Protein 3G5B (pdb70)

GO terms:
  GO:0007411 axon guidance (P, IGI)
  GO:0045121 membrane raft (C, EXP)
  GO:0005042 netrin receptor activity (F, IDA)
  GO:0007411 axon guidance (P, IDA)
  GO:0005886 plasma membrane (C, TAS)
  GO:0005515 protein binding (F, IPI)
  GO:0045121 membrane raft (C, IDA)
  GO:2001241 positive regulation of extrinsic apoptotic signaling pathway in absence of ligand (P, IMP)

B-factor: mean 36.75, std 12.37, range [16.48, 93.07]

Secondary structure (DSSP, 8-state):
-TTEEEEEE-TT-EEEEETTTTEEEEE-TTSSPTT--EEEEEEE--GGGGGGG-STTEEE-S--EEEE-SS---SS-EEEEEE--B--SSS--EEEEEEESSTT-EEEEEETT---TT-SEEEEE-SSEEEEEESS-EEEEEEEE---TT-EEEEEEEEEEES---SSEEEEEEEEEESSHHHHHHHHHHHHHHTEEE-S--EEEEEESSSPPEEEEEE---TTTEEE--SSS-EEE-HHHHHS---TT-EEEEEEEESSTT--EEEEEEEEEETTS-EEEEEEEEE--EEETTTT-SS-HHHHHHHHHHHSS--TTSTTHHHHHHHTT--TTTHHHHTSS-HHHHHHHHHHHHHTTT--HHHHHHHHHHTT--HHHHHHH--

Sequence (383 aa):
PGSSVSGTFGCLGGRRLTIPGTGVSLLVPNGAIPQGKFYDLYLRINKTESTLPLSEGSQTVLSPSVTCGPTGLLLCRPVVLTVPHCAEVIAGDWIFQLKTQAHQGHWEEVVTLDDEETLNTPCYCCQLEAKSCCHILLDQLGTYVFTGESYSRSAVKRLQLAIFAPALCCTSLEYSLRVYCLEDTPAALKEVLELERTLGGYLVEEEPKPLLFKDSYHNLRLSLHDIPHAHWRSKLLAKYQEIPFYHVWNGSQKALHCTFTLERHSLASTEFTCKVCVRQVEGEGQIFQLHTTLTTQLGPYAFKIPLSIRQKICNSLDAPNSRGNDWRLLAQKLSMDRYLNYFATKASPTGVILDLWEARQQDDGDLNSLASALEEMGKSEMLVAMTTD

Radius of gyration: 23.92 Å; Cα contacts (8 Å, |Δi|>4): 880; chains: 1; bounding box: 44×74×60 Å

Solvent-accessible surface area: 17581 Å² total; per-residue (Å²): 161,56,48,43,19,79,15,76,1,12,27,84,1,0,55,0,25,0,68,50,5,37,0,11,0,12,0,1,45,13,0,1,18,140,66,112,151,18,100,3,70,0,94,31,28,159,41,74,43,4,91,93,15,10,102,32,23,54,0,10,3,8,22,6,0,9,1,0,58,97,83,66,118,28,74,54,8,1,0,0,15,3,5,0,0,0,57,42,109,60,12,113,25,90,21,11,0,22,40,32,94,117,168,61,79,27,102,94,34,10,14,14,119,118,19,75,113,136,18,59,2,2,0,7,30,37,74,130,21,0,4,1,0,1,59,121,8,11,16,14,2,0,5,1,42,9,170,33,198,60,0,13,0,13,0,17,0,0,0,3,0,31,72,148,23,102,64,70,82,4,22,0,38,0,1,2,8,39,39,7,68,15,20,39,52,45,1,64,75,52,1,167,116,95,36,15,81,63,22,59,147,42,68,94,2,60,0,95,1,38,109,69,51,0,57,0,13,21,78,100,16,39,146,78,97,2,161,50,103,78,163,47,171,96,38,66,7,65,8,105,80,0,0,13,3,10,65,104,8,29,82,10,60,12,35,0,38,6,118,51,110,90,18,67,97,0,51,3,61,0,24,0,80,2,34,151,48,82,49,39,95,1,126,5,101,6,96,53,92,65,78,102,11,70,97,11,28,101,3,70,56,85,34,31,112,108,0,14,119,41,0,40,59,126,52,131,100,27,39,2,21,91,44,0,0,110,82,7,77,0,54,83,42,50,68,9,0,46,78,41,114,30,12,0,2,2,0,0,2,0,1,10,8,45,25,52,79,101,46,77,52,55,42,0,3,53,4,0,83,114,5,69,40,62,108,129,5,16,71,62,1,72,93

Organism: Rattus norvegicus (NCBI:txid10116)

Structure (mmCIF, N/CA/C/O backbone):
data_3G5B
#
_entry.id   3G5B
#
_cell.length_a   50.243
_cell.length_b   62.710
_cell.length_c   118.110
_cell.angle_alpha   90.000
_cell.angle_beta   90.000
_cell.angle_gamma   90.000
#
_symmetry.space_group_name_H-M   'P 21 21 21'
#
loop_
_entity.id
_entity.type
_entity.pdbx_description
1 polymer 'Netrin receptor UNC5B'
2 non-polymer 'PHOSPHATE ION'
3 water water
#
loop_
_atom_site.group_PDB
_atom_site.id
_atom_site.type_symbol
_atom_site.label_atom_id
_atom_site.label_alt_id
_atom_site.label_comp_id
_atom_site.label_asym_id
_atom_site.label_entity_id
_atom_site.label_seq_id
_atom_site.pdbx_PDB_ins_code
_atom_site.Cartn_x
_atom_site.Cartn_y
_atom_site.Cartn_z
_atom_site.occupancy
_atom_site.B_iso_or_equiv
_atom_site.auth_seq_id
_atom_site.auth_comp_id
_atom_site.auth_asym_id
_atom_site.auth_atom_id
_atom_site.pdbx_PDB_model_num
ATOM 1 N N . PRO A 1 1 ? 32.017 2.372 32.903 1.00 72.29 541 PRO A N 1
ATOM 2 C CA . PRO A 1 1 ? 32.236 2.513 31.467 1.00 71.59 541 PRO A CA 1
ATOM 3 C C . PRO A 1 1 ? 33.318 1.549 30.967 1.00 69.94 541 PRO A C 1
ATOM 4 O O . PRO A 1 1 ? 33.034 0.690 30.124 1.00 70.34 541 PRO A O 1
ATOM 8 N N . GLY A 1 2 ? 34.536 1.698 31.491 1.00 66.98 542 GLY A N 1
ATOM 9 C CA . GLY A 1 2 ? 35.643 0.779 31.216 1.00 63.13 542 GLY A CA 1
ATOM 10 C C . GLY A 1 2 ? 35.714 -0.388 32.195 1.00 60.25 542 GLY A C 1
ATOM 11 O O . GLY A 1 2 ? 36.719 -1.106 32.247 1.00 60.65 542 GLY A O 1
ATOM 12 N N . SER A 1 3 ? 34.654 -0.555 32.989 1.00 56.00 543 SER A N 1
ATOM 13 C CA . SER A 1 3 ? 34.450 -1.752 33.802 1.00 50.95 543 SER A CA 1
ATOM 14 C C . SER A 1 3 ? 33.473 -2.666 33.066 1.00 46.91 543 SER A C 1
ATOM 15 O O . SER A 1 3 ? 32.895 -3.590 33.640 1.00 42.40 543 SER A O 1
ATOM 18 N N . SER A 1 4 ? 33.273 -2.367 31.787 1.00 42.60 544 SER A N 1
ATOM 19 C CA . SER A 1 4 ? 32.574 -3.263 30.886 1.00 41.01 544 SER A CA 1
ATOM 20 C C . SER A 1 4 ? 33.282 -3.276 29.542 1.00 38.23 544 SER A C 1
ATOM 21 O O . SER A 1 4 ? 33.851 -2.265 29.122 1.00 40.33 544 SER A O 1
ATOM 24 N N . VAL A 1 5 ? 33.265 -4.434 28.891 1.00 31.61 545 VAL A N 1
ATOM 25 C CA . VAL A 1 5 ? 33.809 -4.591 27.553 1.00 29.90 545 VAL A CA 1
ATOM 26 C C . VAL A 1 5 ? 32.776 -5.329 26.711 1.00 29.78 545 VAL A C 1
ATOM 27 O O . VAL A 1 5 ? 31.835 -5.929 27.243 1.00 27.56 545 VAL A O 1
ATOM 31 N N . SER A 1 6 ? 32.934 -5.270 25.398 1.00 29.80 546 SER A N 1
ATOM 32 C CA . SER A 1 6 ? 32.021 -5.956 24.502 1.00 26.88 546 SER A CA 1
ATOM 33 C C . SER A 1 6 ? 32.792 -6.441 23.288 1.00 29.96 546 SER A C 1
ATOM 34 O O . SER A 1 6 ? 33.888 -5.953 23.001 1.00 29.40 546 SER A O 1
ATOM 37 N N . GLY A 1 7 ? 32.230 -7.424 22.592 1.00 30.28 547 GLY A N 1
ATOM 38 C CA . GLY A 1 7 ? 32.835 -7.951 21.381 1.00 29.80 547 GLY A CA 1
ATOM 39 C C . GLY A 1 7 ? 31.832 -8.748 20.583 1.00 31.29 547 GLY A C 1
ATOM 40 O O . GLY A 1 7 ? 30.772 -9.099 21.084 1.00 29.42 547 GLY A O 1
ATOM 41 N N . THR A 1 8 ? 32.181 -9.032 19.335 1.00 31.31 548 THR A N 1
ATOM 42 C CA . THR A 1 8 ? 31.375 -9.857 18.457 1.00 30.58 548 THR A CA 1
ATOM 43 C C . THR A 1 8 ? 32.152 -11.131 18.201 1.00 30.37 548 THR A C 1
ATOM 44 O O . THR A 1 8 ? 33.322 -11.074 17.855 1.00 27.08 548 THR A O 1
ATOM 48 N N . PHE A 1 9 ? 31.492 -12.271 18.378 1.00 28.75 549 PHE A N 1
ATOM 49 C CA . PHE A 1 9 ? 32.139 -13.574 18.256 1.00 28.79 549 PHE A CA 1
ATOM 50 C C . PHE A 1 9 ? 31.330 -14.515 17.380 1.00 27.74 549 PHE A C 1
ATOM 51 O O . PHE A 1 9 ? 30.095 -14.439 17.344 1.00 28.88 549 PHE A O 1
ATOM 59 N N . GLY A 1 10 ? 32.042 -15.377 16.659 1.00 27.96 550 GLY A N 1
ATOM 60 C CA . GLY A 1 10 ? 31.448 -16.482 15.907 1.00 27.00 550 GLY A CA 1
ATOM 61 C C . GLY A 1 10 ? 31.797 -17.850 16.497 1.00 27.31 550 GLY A C 1
ATOM 62 O O . GLY A 1 10 ? 32.269 -17.953 17.644 1.00 25.99 550 GLY A O 1
ATOM 63 N N . CYS A 1 11 ? 31.580 -18.897 15.705 1.00 26.77 551 CYS A N 1
ATOM 64 C CA . CYS A 1 11 ? 31.801 -20.287 16.145 1.00 28.83 551 CYS A CA 1
ATOM 65 C C . CYS A 1 11 ? 33.270 -20.604 16.423 1.00 30.93 551 CYS A C 1
ATOM 66 O O . CYS A 1 11 ? 33.572 -21.609 17.064 1.00 31.85 551 CYS A O 1
ATOM 69 N N . LEU A 1 12 ? 34.180 -19.750 15.955 1.00 30.87 552 LEU A N 1
ATOM 70 C CA . LEU A 1 12 ? 35.589 -19.916 16.294 1.00 32.32 552 LEU A CA 1
ATOM 71 C C . LEU A 1 12 ? 35.873 -19.405 17.708 1.00 30.81 552 LEU A C 1
ATOM 72 O O . LEU A 1 12 ? 36.945 -19.651 18.267 1.00 29.41 552 LEU A O 1
ATOM 77 N N . GLY A 1 13 ? 34.899 -18.703 18.278 1.00 30.08 553 GLY A N 1
ATOM 78 C CA . GLY A 1 13 ? 35.000 -18.225 19.654 1.00 29.65 553 GLY A CA 1
ATOM 79 C C . GLY A 1 13 ? 36.028 -17.127 19.871 1.00 28.17 553 GLY A C 1
ATOM 80 O O . GLY A 1 13 ? 36.363 -16.379 18.946 1.00 28.00 553 GLY A O 1
ATOM 81 N N . GLY A 1 14 ? 36.538 -17.044 21.100 1.00 26.84 554 GLY A N 1
ATOM 82 C CA . GLY A 1 14 ? 37.368 -15.916 21.522 1.00 24.97 554 GLY A CA 1
ATOM 83 C C . GLY A 1 14 ? 37.240 -15.597 23.009 1.00 27.53 554 GLY A C 1
ATOM 84 O O . GLY A 1 14 ? 36.575 -16.319 23.758 1.00 26.05 554 GLY A O 1
ATOM 85 N N . ARG A 1 15 ? 37.873 -14.502 23.425 1.00 27.53 555 ARG A N 1
ATOM 86 C CA A ARG A 1 15 ? 37.958 -14.127 24.833 0.50 27.74 555 ARG A CA 1
ATOM 87 C CA B ARG A 1 15 ? 37.921 -14.128 24.831 0.50 27.21 555 ARG A CA 1
ATOM 88 C C . ARG A 1 15 ? 37.630 -12.647 25.000 1.00 27.27 555 ARG A C 1
ATOM 89 O O . ARG A 1 15 ? 38.136 -11.811 24.245 1.00 30.63 555 ARG A O 1
ATOM 104 N N . LEU A 1 16 ? 36.786 -12.337 25.984 1.00 24.31 556 LEU A N 1
ATOM 105 C CA . LEU A 1 16 ? 36.507 -10.970 26.402 1.00 25.07 556 LEU A CA 1
ATOM 106 C C . LEU A 1 16 ? 37.176 -10.784 27.777 1.00 26.34 556 LEU A C 1
ATOM 107 O O . LEU A 1 16 ? 37.097 -11.661 28.623 1.00 26.21 556 LEU A O 1
ATOM 112 N N . THR A 1 17 ? 37.840 -9.656 28.010 1.00 31.11 557 THR A N 1
ATOM 113 C CA . THR A 1 17 ? 38.572 -9.435 29.277 1.00 29.19 557 THR A CA 1
ATOM 114 C C . THR A 1 17 ? 38.457 -7.989 29.755 1.00 30.02 557 THR A C 1
ATOM 115 O O . THR A 1 17 ? 38.572 -7.063 28.955 1.00 27.80 557 THR A O 1
ATOM 119 N N . ILE A 1 18 ? 38.174 -7.806 31.047 1.00 29.63 558 ILE A N 1
ATOM 120 C CA . ILE A 1 18 ? 38.266 -6.480 31.664 1.00 29.26 558 ILE A CA 1
ATOM 121 C C . ILE A 1 18 ? 39.650 -6.346 32.305 1.00 29.93 558 ILE A C 1
ATOM 122 O O . ILE A 1 18 ? 39.917 -6.918 33.362 1.00 32.84 558 ILE A O 1
ATOM 127 N N . PRO A 1 19 ? 40.555 -5.607 31.646 1.00 30.58 559 PRO A N 1
ATOM 128 C CA . PRO A 1 19 ? 41.957 -5.555 32.085 1.00 29.65 559 PRO A CA 1
ATOM 129 C C . PRO A 1 19 ? 42.137 -5.099 33.533 1.00 26.30 559 PRO A C 1
ATOM 130 O O . PRO A 1 19 ? 41.502 -4.137 33.966 1.00 24.11 559 PRO A O 1
ATOM 134 N N . GLY A 1 20 ? 43.004 -5.795 34.264 1.00 27.53 560 GLY A N 1
ATOM 135 C CA . GLY A 1 20 ? 43.368 -5.407 35.628 1.00 29.39 560 GLY A CA 1
ATOM 136 C C . GLY A 1 20 ? 42.394 -5.843 36.708 1.00 26.52 560 GLY A C 1
ATOM 137 O O . GLY A 1 20 ? 42.481 -5.368 37.841 1.00 26.86 560 GLY A O 1
ATOM 138 N N . THR A 1 21 ? 41.487 -6.758 36.365 1.00 26.62 561 THR A N 1
ATOM 139 C CA . THR A 1 21 ? 40.450 -7.211 37.300 1.00 26.02 561 THR A CA 1
ATOM 140 C C . THR A 1 21 ? 40.503 -8.699 37.649 1.00 25.87 561 THR A C 1
ATOM 141 O O . THR A 1 21 ? 40.110 -9.091 38.745 1.00 22.68 561 THR A O 1
ATOM 145 N N . GLY A 1 22 ? 40.959 -9.519 36.704 1.00 24.55 562 GLY A N 1
ATOM 146 C CA . GLY A 1 22 ? 40.896 -10.968 36.840 1.00 23.68 562 GLY A CA 1
ATOM 147 C C . GLY A 1 22 ? 39.610 -11.534 36.271 1.00 22.09 562 GLY A C 1
ATOM 148 O O . GLY A 1 22 ? 39.377 -12.736 36.332 1.00 23.98 562 GLY A O 1
ATOM 149 N N . VAL A 1 23 ? 38.774 -10.665 35.721 1.00 23.62 563 VAL A N 1
ATOM 150 C CA . VAL A 1 23 ? 37.499 -11.072 35.127 1.00 23.18 563 VAL A CA 1
ATOM 151 C C . VAL A 1 23 ? 37.630 -11.219 33.614 1.00 23.63 563 VAL A C 1
ATOM 152 O O . VAL A 1 23 ? 38.132 -10.320 32.923 1.00 24.14 563 VAL A O 1
ATOM 156 N N . SER A 1 24 ? 37.218 -12.383 33.117 1.00 21.24 564 SER A N 1
ATOM 157 C CA . SER A 1 24 ? 37.220 -12.652 31.685 1.00 22.03 564 SER A CA 1
ATOM 158 C C . SER A 1 24 ? 36.151 -13.660 31.303 1.00 20.82 564 SER A C 1
ATOM 159 O O . SER A 1 24 ? 35.719 -14.455 32.129 1.00 20.98 564 SER A O 1
ATOM 162 N N . LEU A 1 25 ? 35.739 -13.620 30.039 1.00 18.06 565 LEU A N 1
ATOM 163 C CA . LEU A 1 25 ? 34.774 -14.582 29.513 1.00 19.65 565 LEU A CA 1
ATOM 164 C C . LEU A 1 25 ? 35.401 -15.270 28.316 1.00 19.92 565 LEU A C 1
ATOM 165 O O . LEU A 1 25 ? 35.726 -14.616 27.312 1.00 20.52 565 LEU A O 1
ATOM 170 N N . LEU A 1 26 ? 35.603 -16.578 28.442 1.00 20.08 566 LEU A N 1
ATOM 171 C CA . LEU A 1 26 ? 36.157 -17.377 27.346 1.00 24.16 566 LEU A CA 1
ATOM 172 C C . LEU A 1 26 ? 35.024 -18.072 26.600 1.00 23.99 566 LEU A C 1
ATOM 173 O O . LEU A 1 26 ? 34.289 -18.864 27.182 1.00 24.81 566 LEU A O 1
ATOM 178 N N . VAL A 1 27 ? 34.892 -17.766 25.312 1.00 25.63 567 VAL A N 1
ATOM 179 C CA . VAL A 1 27 ? 33.828 -18.323 24.479 1.00 24.20 567 VAL A CA 1
ATOM 180 C C . VAL A 1 27 ? 34.542 -19.322 23.574 1.00 26.38 567 VAL A C 1
ATOM 181 O O . VAL A 1 27 ? 35.201 -18.926 22.629 1.00 27.53 567 VAL A O 1
ATOM 185 N N . PRO A 1 28 ? 34.426 -20.629 23.871 1.00 26.37 568 PRO A N 1
ATOM 186 C CA . PRO A 1 28 ? 35.190 -21.620 23.118 1.00 25.28 568 PRO A CA 1
ATOM 187 C C . PRO A 1 28 ? 34.729 -21.828 21.688 1.00 22.74 568 PRO A C 1
ATOM 188 O O . PRO A 1 28 ? 33.607 -21.484 21.328 1.00 26.80 568 PRO A O 1
ATOM 192 N N . ASN A 1 29 ? 35.595 -22.427 20.879 1.00 26.26 569 ASN A N 1
ATOM 193 C CA . ASN A 1 29 ? 35.179 -22.922 19.576 1.00 25.74 569 ASN A CA 1
ATOM 194 C C . ASN A 1 29 ? 33.894 -23.769 19.715 1.00 25.53 569 ASN A C 1
ATOM 195 O O . ASN A 1 29 ? 33.810 -24.656 20.560 1.00 26.06 569 ASN A O 1
ATOM 200 N N . GLY A 1 30 ? 32.872 -23.447 18.929 1.00 23.96 570 GLY A N 1
ATOM 201 C CA . GLY A 1 30 ? 31.656 -24.269 18.882 1.00 25.54 570 GLY A CA 1
ATOM 202 C C . GLY A 1 30 ? 30.569 -23.957 19.903 1.00 25.51 570 GLY A C 1
ATOM 203 O O . GLY A 1 30 ? 29.510 -24.590 19.894 1.00 26.52 570 GLY A O 1
ATOM 204 N N . ALA A 1 31 ? 30.819 -22.993 20.787 1.00 23.49 571 ALA A N 1
ATOM 205 C CA . ALA A 1 31 ? 29.794 -22.537 21.718 1.00 21.87 571 ALA A CA 1
ATOM 206 C C . ALA A 1 31 ? 28.731 -21.728 20.974 1.00 24.45 571 ALA A C 1
ATOM 207 O O . ALA A 1 31 ? 27.550 -21.770 21.325 1.00 24.02 571 ALA A O 1
ATOM 209 N N . ILE A 1 32 ? 29.169 -20.957 19.980 1.00 22.73 572 ILE A N 1
ATOM 210 C CA . ILE A 1 32 ? 28.251 -20.187 19.135 1.00 24.39 572 ILE A CA 1
ATOM 211 C C . ILE A 1 32 ? 27.923 -21.027 17.903 1.00 27.74 572 ILE A C 1
ATOM 212 O O . ILE A 1 32 ? 28.839 -21.563 17.269 1.00 27.59 572 ILE A O 1
ATOM 217 N N . PRO A 1 33 ? 26.619 -21.176 17.576 1.00 29.84 573 PRO A N 1
ATOM 218 C CA . PRO A 1 33 ? 26.213 -21.976 16.414 1.00 30.39 573 PRO A CA 1
ATOM 219 C C . PRO A 1 33 ? 26.954 -21.576 15.132 1.00 33.12 573 PRO A C 1
ATOM 220 O O . PRO A 1 33 ? 27.204 -20.390 14.904 1.00 32.04 573 PRO A O 1
ATOM 224 N N . GLN A 1 34 ? 27.299 -22.564 14.306 1.00 36.50 574 GLN A N 1
ATOM 225 C CA . GLN A 1 34 ? 28.088 -22.327 13.088 1.00 35.99 574 GLN A CA 1
ATOM 226 C C . GLN A 1 34 ? 27.380 -21.321 12.188 1.00 35.00 574 GLN A C 1
ATOM 227 O O . GLN A 1 34 ? 26.152 -21.357 12.047 1.00 33.33 574 GLN A O 1
ATOM 233 N N . GLY A 1 35 ? 28.157 -20.414 11.606 1.00 32.69 575 GLY A N 1
ATOM 234 C CA . GLY A 1 35 ? 27.616 -19.366 10.744 1.00 37.23 575 GLY A CA 1
ATOM 235 C C . GLY A 1 35 ? 26.856 -18.253 11.458 1.00 37.44 575 GLY A C 1
ATOM 236 O O . GLY A 1 35 ? 26.298 -17.362 10.809 1.00 38.15 575 GLY A O 1
ATOM 237 N N . LYS A 1 36 ? 26.826 -18.290 12.789 1.00 37.18 576 LYS A N 1
ATOM 238 C CA . LYS A 1 36 ? 26.211 -17.200 13.560 1.00 35.57 576 LYS A CA 1
ATOM 239 C C . LYS A 1 36 ? 27.251 -16.312 14.243 1.00 34.95 576 LYS A C 1
ATOM 240 O O . LYS A 1 36 ? 28.406 -16.714 14.431 1.00 36.61 576 LYS A O 1
ATOM 246 N N . PHE A 1 37 ? 26.835 -15.090 14.578 1.00 32.96 577 PHE A N 1
ATOM 247 C CA . PHE A 1 37 ? 27.685 -14.125 15.248 1.00 30.06 577 PHE A CA 1
ATOM 248 C C . PHE A 1 37 ? 26.906 -13.438 16.356 1.00 28.79 577 PHE A C 1
ATOM 249 O O . PHE A 1 37 ? 25.788 -12.967 16.139 1.00 27.92 577 PHE A O 1
ATOM 257 N N . TYR A 1 38 ? 27.503 -13.401 17.544 1.00 29.35 578 TYR A N 1
ATOM 258 C CA . TYR A 1 38 ? 26.873 -12.827 18.720 1.00 25.94 578 TYR A CA 1
ATOM 259 C C . TYR A 1 38 ? 27.663 -11.640 19.205 1.00 25.22 578 TYR A C 1
ATOM 260 O O . TYR A 1 38 ? 28.897 -11.696 19.313 1.00 25.35 578 TYR A O 1
ATOM 269 N N . ASP A 1 39 ? 26.941 -10.573 19.515 1.00 25.80 579 ASP A N 1
ATOM 270 C CA . ASP A 1 39 ? 27.502 -9.416 20.198 1.00 28.70 579 ASP A CA 1
ATOM 271 C C . ASP A 1 39 ? 27.356 -9.666 21.694 1.00 26.62 579 ASP A C 1
ATOM 272 O O . ASP A 1 39 ? 26.247 -9.770 22.206 1.00 26.06 579 ASP A O 1
ATOM 277 N N . LEU A 1 40 ? 28.475 -9.807 22.388 1.00 24.94 580 LEU A N 1
ATOM 278 C CA . LEU A 1 40 ? 28.417 -10.103 23.814 1.00 24.87 580 LEU A CA 1
ATOM 279 C C . LEU A 1 40 ? 29.049 -8.992 24.611 1.00 26.46 580 LEU A C 1
ATOM 280 O O . LEU A 1 40 ? 29.875 -8.245 24.090 1.00 27.82 580 LEU A O 1
ATOM 285 N N . TYR A 1 41 ? 28.675 -8.893 25.882 1.00 25.97 581 TYR A N 1
ATOM 286 C CA . TYR A 1 41 ? 29.334 -7.955 26.785 1.00 25.08 581 TYR A CA 1
ATOM 287 C C . TYR A 1 41 ? 29.675 -8.587 28.132 1.00 23.07 581 TYR A C 1
ATOM 288 O O . TYR A 1 41 ? 29.146 -9.642 28.495 1.00 22.38 581 TYR A O 1
ATOM 297 N N . LEU A 1 42 ? 30.564 -7.923 28.865 1.00 25.63 582 LEU A N 1
ATOM 298 C CA . LEU A 1 42 ? 31.052 -8.401 30.147 1.00 24.70 582 LEU A CA 1
ATOM 299 C C . LEU A 1 42 ? 31.248 -7.203 31.055 1.00 28.28 582 LEU A C 1
ATOM 300 O O . LEU A 1 42 ? 31.961 -6.272 30.692 1.00 30.79 582 LEU A O 1
ATOM 305 N N . ARG A 1 43 ? 30.638 -7.236 32.239 1.00 25.70 583 ARG A N 1
ATOM 306 C CA . ARG A 1 43 ? 30.645 -6.078 33.136 1.00 27.92 583 ARG A CA 1
ATOM 307 C C . ARG A 1 43 ? 30.847 -6.482 34.588 1.00 26.41 583 ARG A C 1
ATOM 308 O O . ARG A 1 43 ? 30.274 -7.462 35.033 1.00 26.34 583 ARG A O 1
ATOM 316 N N . ILE A 1 44 ? 31.643 -5.707 35.321 1.00 27.32 584 ILE A N 1
ATOM 317 C CA . ILE A 1 44 ? 31.690 -5.811 36.784 1.00 28.00 584 ILE A CA 1
ATOM 318 C C . ILE A 1 44 ? 30.688 -4.823 37.362 1.00 30.49 584 ILE A C 1
ATOM 319 O O . ILE A 1 44 ? 30.683 -3.649 36.991 1.00 32.33 584 ILE A O 1
ATOM 324 N N . ASN A 1 45 ? 29.853 -5.312 38.272 1.00 29.09 585 ASN A N 1
ATOM 325 C CA . ASN A 1 45 ? 28.796 -4.519 38.880 1.00 32.11 585 ASN A CA 1
ATOM 326 C C . ASN A 1 45 ? 29.276 -3.842 40.150 1.00 34.53 585 ASN A C 1
ATOM 327 O O . ASN A 1 45 ? 30.233 -4.301 40.776 1.00 29.23 585 ASN A O 1
ATOM 332 N N . LYS A 1 46 ? 28.609 -2.751 40.525 1.00 38.84 586 LYS A N 1
ATOM 333 C CA . LYS A 1 46 ? 28.954 -1.998 41.738 1.00 44.56 586 LYS A CA 1
ATOM 334 C C . LYS A 1 46 ? 29.231 -2.906 42.946 1.00 45.12 586 LYS A C 1
ATOM 335 O O . LYS A 1 46 ? 28.458 -3.825 43.242 1.00 41.26 586 LYS A O 1
ATOM 341 N N . THR A 1 47 ? 30.348 -2.637 43.622 1.00 49.76 587 THR A N 1
ATOM 342 C CA . THR A 1 47 ? 30.762 -3.366 44.827 1.00 53.23 587 THR A CA 1
ATOM 343 C C . THR A 1 47 ? 29.630 -3.463 45.857 1.00 55.20 587 THR A C 1
ATOM 344 O O . THR A 1 47 ? 29.538 -4.440 46.609 1.00 56.72 587 THR A O 1
ATOM 348 N N . GLU A 1 48 ? 28.758 -2.457 45.860 1.00 56.20 588 GLU A N 1
ATOM 349 C CA . GLU A 1 48 ? 27.690 -2.349 46.849 1.00 56.24 588 GLU A CA 1
ATOM 350 C C . GLU A 1 48 ? 26.414 -3.099 46.464 1.00 54.02 588 GLU A C 1
ATOM 351 O O . GLU A 1 48 ? 25.529 -3.270 47.303 1.00 56.06 588 GLU A O 1
ATOM 357 N N . SER A 1 49 ? 26.316 -3.546 45.211 1.00 49.87 589 SER A N 1
ATOM 358 C CA . SER A 1 49 ? 25.106 -4.233 44.716 1.00 46.86 589 SER A CA 1
ATOM 359 C C . SER A 1 49 ? 24.868 -5.634 45.318 1.00 44.85 589 SER A C 1
ATOM 360 O O . SER A 1 49 ? 23.792 -6.226 45.148 1.00 44.34 589 SER A O 1
ATOM 363 N N . THR A 1 50 ? 25.880 -6.167 45.999 1.00 40.45 590 THR A N 1
ATOM 364 C CA . THR A 1 50 ? 25.763 -7.464 46.661 1.00 38.64 590 THR A CA 1
ATOM 365 C C . THR A 1 50 ? 25.683 -7.325 48.171 1.00 38.55 590 THR A C 1
ATOM 366 O O . THR A 1 50 ? 25.762 -8.316 48.887 1.00 39.20 590 THR A O 1
ATOM 3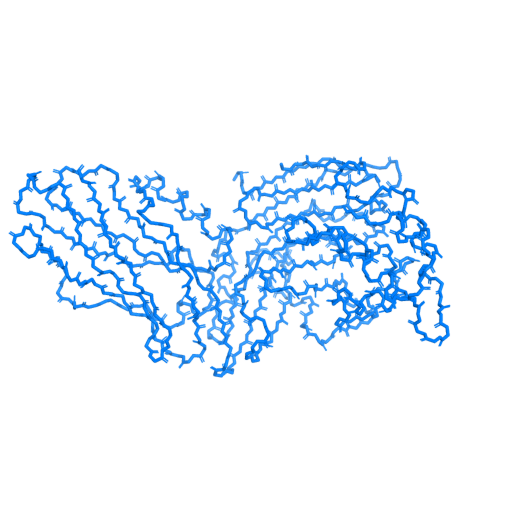70 N N . LEU A 1 51 ? 25.521 -6.096 48.657 1.00 39.68 591 LEU A N 1
ATOM 371 C CA . LEU A 1 51 ? 25.507 -5.839 50.101 1.00 39.71 591 LEU A CA 1
ATOM 372 C C . LEU A 1 51 ? 24.575 -6.758 50.900 1.00 37.47 591 LEU A C 1
ATOM 373 O O . LEU A 1 51 ? 24.972 -7.240 51.962 1.00 38.18 591 LEU A O 1
ATOM 378 N N . PRO A 1 52 ? 23.351 -7.018 50.392 1.00 35.29 592 PRO A N 1
ATOM 379 C CA . PRO A 1 52 ? 22.448 -7.992 51.023 1.00 34.54 592 PRO A CA 1
ATOM 380 C C . PRO A 1 52 ? 23.033 -9.398 51.194 1.00 32.57 592 PRO A C 1
ATOM 381 O O . PRO A 1 52 ? 22.507 -10.187 51.983 1.00 32.31 592 PRO A O 1
ATOM 385 N N . LEU A 1 53 ? 24.081 -9.729 50.445 1.00 28.10 593 LEU A N 1
ATOM 386 C CA . LEU A 1 53 ? 24.666 -11.067 50.546 1.00 29.65 593 LEU A CA 1
ATOM 387 C C . LEU A 1 53 ? 25.779 -11.107 51.589 1.00 32.60 593 LEU A C 1
ATOM 388 O O . LEU A 1 53 ? 26.319 -12.176 51.888 1.00 33.33 593 LEU A O 1
ATOM 393 N N . SER A 1 54 ? 26.119 -9.933 52.124 1.00 30.21 594 SER A N 1
ATOM 394 C CA . SER A 1 54 ? 27.254 -9.768 53.015 1.00 32.68 594 SER A CA 1
ATOM 395 C C . SER A 1 54 ? 26.766 -9.446 54.425 1.00 35.64 594 SER A C 1
ATOM 396 O O . SER A 1 54 ? 26.630 -8.273 54.783 1.00 37.42 594 SER A O 1
ATOM 399 N N . GLU A 1 55 ? 26.477 -10.480 55.215 1.00 37.55 595 GLU A N 1
ATOM 400 C CA . GLU A 1 55 ? 25.976 -10.290 56.588 1.00 38.65 595 GLU A CA 1
ATOM 401 C C . GLU A 1 55 ? 26.263 -11.477 57.504 1.00 38.38 595 GLU A C 1
ATOM 402 O O . GLU A 1 55 ? 26.137 -12.633 57.098 1.00 38.24 595 GLU A O 1
ATOM 408 N N . GLY A 1 56 ? 26.640 -11.178 58.745 1.00 36.93 596 GLY A N 1
ATOM 409 C CA . GLY A 1 56 ? 26.997 -12.205 59.711 1.00 35.82 596 GLY A CA 1
ATOM 410 C C . GLY A 1 56 ? 28.044 -13.128 59.141 1.00 32.64 596 GLY A C 1
ATOM 411 O O . GLY A 1 56 ? 29.109 -12.677 58.718 1.00 36.25 596 GLY A O 1
ATOM 412 N N . SER A 1 57 ? 27.726 -14.417 59.084 1.00 31.28 597 SER A N 1
ATOM 413 C CA . SER A 1 57 ? 28.680 -15.433 58.619 1.00 29.70 597 SER A CA 1
ATOM 414 C C . SER A 1 57 ? 28.891 -15.428 57.103 1.00 28.51 597 SER A C 1
ATOM 415 O O . SER A 1 57 ? 29.868 -15.995 56.620 1.00 27.91 597 SER A O 1
ATOM 418 N N . GLN A 1 58 ? 27.992 -14.768 56.374 1.00 25.72 598 GLN A N 1
ATOM 419 C CA . GLN A 1 58 ? 27.999 -14.776 54.910 1.00 29.26 598 GLN A CA 1
ATOM 420 C C . GLN A 1 58 ? 28.887 -13.683 54.331 1.00 26.99 598 GLN A C 1
ATOM 421 O O . GLN A 1 58 ? 28.890 -12.537 54.795 1.00 26.33 598 GLN A O 1
ATOM 427 N N . THR A 1 59 ? 29.662 -14.057 53.323 1.00 27.29 599 THR A N 1
ATOM 428 C CA . THR A 1 59 ? 30.521 -13.106 52.639 1.00 27.71 599 THR A CA 1
ATOM 429 C C . THR A 1 59 ? 30.445 -13.271 51.135 1.00 27.03 599 THR A C 1
ATOM 430 O O . THR A 1 59 ? 30.134 -14.343 50.634 1.00 29.33 599 THR A O 1
ATOM 434 N N . VAL A 1 60 ? 30.733 -12.191 50.424 1.00 28.66 600 VAL A N 1
ATOM 435 C CA . VAL A 1 60 ? 30.894 -12.217 48.987 1.00 25.54 600 VAL A CA 1
ATOM 436 C C . VAL A 1 60 ? 32.400 -12.415 48.739 1.00 27.12 600 VAL A C 1
ATOM 437 O O . VAL A 1 60 ? 33.228 -11.744 49.367 1.00 22.77 600 VAL A O 1
ATOM 441 N N . LEU A 1 61 ? 32.756 -13.358 47.865 1.00 23.45 601 LEU A N 1
ATOM 442 C CA . LEU A 1 61 ? 34.168 -13.701 47.667 1.00 24.24 601 LEU A CA 1
ATOM 443 C C . LEU A 1 61 ? 34.751 -13.139 46.372 1.00 23.26 601 LEU A C 1
ATOM 444 O O . LEU A 1 61 ? 35.964 -13.001 46.228 1.00 22.88 601 LEU A O 1
ATOM 449 N N . SER A 1 62 ? 33.876 -12.795 45.440 1.00 20.93 602 SER A N 1
ATOM 450 C CA . SER A 1 62 ? 34.297 -12.333 44.134 1.00 19.49 602 SER A CA 1
ATOM 451 C C . SER A 1 62 ? 33.548 -11.061 43.767 1.00 21.36 602 SER A C 1
ATOM 452 O O . SER A 1 62 ? 32.582 -10.693 44.439 1.00 23.31 602 SER A O 1
ATOM 455 N N . PRO A 1 63 ? 34.012 -10.341 42.736 1.00 21.22 603 PRO A N 1
ATOM 456 C CA . PRO A 1 63 ? 33.122 -9.324 42.193 1.00 23.98 603 PRO A CA 1
ATOM 457 C C . PRO A 1 63 ? 31.832 -9.940 41.646 1.00 21.64 603 PRO A C 1
ATOM 458 O O . PRO A 1 63 ? 31.813 -11.123 41.282 1.00 21.31 603 PRO A O 1
ATOM 462 N N . SER A 1 64 ? 30.762 -9.151 41.627 1.00 23.05 604 SER A N 1
ATOM 463 C CA . SER A 1 64 ? 29.558 -9.538 40.909 1.00 23.00 604 SER A CA 1
ATOM 464 C C . SER A 1 64 ? 29.803 -9.209 39.449 1.00 23.98 604 SER A C 1
ATOM 465 O O . SER A 1 64 ? 30.256 -8.117 39.138 1.00 26.29 604 SER A O 1
ATOM 468 N N . VAL A 1 65 ? 29.538 -10.165 38.564 1.00 24.05 605 VAL A N 1
ATOM 469 C CA . VAL A 1 65 ? 29.857 -10.007 37.152 1.00 26.12 605 VAL A CA 1
ATOM 470 C C . VAL A 1 65 ? 28.661 -10.371 36.280 1.00 25.77 605 VAL A C 1
ATOM 471 O O . VAL A 1 65 ? 28.037 -11.404 36.482 1.00 26.27 605 VAL A O 1
ATOM 475 N N . THR A 1 66 ? 28.358 -9.514 35.309 1.00 26.93 606 THR A N 1
ATOM 476 C CA . THR A 1 66 ? 27.329 -9.811 34.322 1.00 27.04 606 THR A CA 1
ATOM 477 C C . THR A 1 66 ? 27.967 -10.103 32.970 1.00 28.22 606 THR A C 1
ATOM 478 O O . THR A 1 66 ? 28.837 -9.370 32.496 1.00 26.89 606 THR A O 1
ATOM 482 N N . CYS A 1 67 ? 27.546 -11.209 32.369 1.00 25.53 607 CYS A N 1
ATOM 483 C CA . CYS A 1 67 ? 27.817 -11.436 30.964 1.00 26.36 607 CYS A CA 1
ATOM 484 C C . CYS A 1 67 ? 26.488 -11.627 30.247 1.00 26.17 607 CYS A C 1
ATOM 485 O O . CYS A 1 67 ? 25.551 -12.192 30.794 1.00 25.63 607 CYS A O 1
ATOM 488 N N . GLY A 1 68 ? 26.400 -11.098 29.042 1.00 27.23 608 GLY A N 1
ATOM 489 C CA . GLY A 1 68 ? 25.215 -11.277 28.236 1.00 27.59 608 GLY A CA 1
ATOM 490 C C . GLY A 1 68 ? 25.386 -10.772 26.813 1.00 24.99 608 GLY A C 1
ATOM 491 O O . GLY A 1 68 ? 26.509 -10.625 26.335 1.00 25.96 608 GLY A O 1
ATOM 492 N N . PRO A 1 69 ? 24.261 -10.475 26.143 1.00 27.72 609 PRO A N 1
ATOM 493 C CA . PRO A 1 69 ? 22.896 -10.622 26.699 1.00 28.13 609 PRO A CA 1
ATOM 494 C C . PRO A 1 69 ? 22.446 -12.064 26.951 1.00 29.59 609 PRO A C 1
ATOM 495 O O . PRO A 1 69 ? 23.031 -13.017 26.403 1.00 29.21 609 PRO A O 1
ATOM 499 N N . THR A 1 70 ? 21.434 -12.239 27.800 1.00 34.19 610 THR A N 1
ATOM 500 C CA . THR A 1 70 ? 20.819 -13.560 27.948 1.00 35.81 610 THR A CA 1
ATOM 501 C C . THR A 1 70 ? 19.927 -13.801 26.747 1.00 37.93 610 THR A C 1
ATOM 502 O O . THR A 1 70 ? 19.607 -12.862 26.006 1.00 38.15 610 THR A O 1
ATOM 506 N N . GLY A 1 71 ? 19.527 -15.056 26.560 1.00 37.73 611 GLY A N 1
ATOM 507 C CA . GLY A 1 71 ? 18.567 -15.418 25.521 1.00 40.51 611 GLY A CA 1
ATOM 508 C C . GLY A 1 71 ? 19.194 -15.887 24.224 1.00 42.00 611 GLY A C 1
ATOM 509 O O . GLY A 1 71 ? 18.497 -16.133 23.239 1.00 41.50 611 GLY A O 1
ATOM 510 N N . LEU A 1 72 ? 20.515 -15.999 24.213 1.00 43.29 612 LEU A N 1
ATOM 511 C CA . LEU A 1 72 ? 21.207 -16.522 23.045 1.00 42.37 612 LEU A CA 1
ATOM 512 C C . LEU A 1 72 ? 21.470 -18.019 23.236 1.00 43.09 612 LEU A C 1
ATOM 513 O O . LEU A 1 72 ? 21.740 -18.476 24.346 1.00 43.99 612 LEU A O 1
ATOM 518 N N . LEU A 1 73 ? 21.351 -18.779 22.153 1.00 43.15 613 LEU A N 1
ATOM 519 C CA . LEU A 1 73 ? 21.615 -20.210 22.179 1.00 42.62 613 LEU A CA 1
ATOM 520 C C . LEU A 1 73 ? 23.124 -20.481 22.214 1.00 39.69 613 LEU A C 1
ATOM 521 O O . LEU A 1 73 ? 23.864 -20.054 21.325 1.00 39.68 613 LEU A O 1
ATOM 526 N N . LEU A 1 74 ? 23.577 -21.177 23.250 1.00 37.88 614 LEU A N 1
ATOM 527 C CA . LEU A 1 74 ? 24.953 -21.679 23.283 1.00 34.14 614 LEU A CA 1
ATOM 528 C C . LEU A 1 74 ? 24.949 -23.197 23.103 1.00 33.65 614 LEU A C 1
ATOM 529 O O . LEU A 1 74 ? 24.119 -23.897 23.703 1.00 34.07 614 LEU A O 1
ATOM 534 N N . CYS A 1 75 ? 25.869 -23.697 22.278 1.00 30.38 615 CYS A N 1
ATOM 535 C CA . CYS A 1 75 ? 25.939 -25.123 21.956 1.00 31.17 615 CYS A CA 1
ATOM 536 C C . CYS A 1 75 ? 26.883 -25.888 22.882 1.00 32.86 615 CYS A C 1
ATOM 537 O O . CYS A 1 75 ? 26.789 -27.110 23.004 1.00 30.69 615 CYS A O 1
ATOM 540 N N . ARG A 1 76 ? 27.797 -25.152 23.512 1.00 31.80 616 ARG A N 1
ATOM 541 C CA . ARG A 1 76 ? 28.773 -25.691 24.443 1.00 29.93 616 ARG A CA 1
ATOM 542 C C . ARG A 1 76 ? 28.880 -24.655 25.572 1.00 26.98 616 ARG A C 1
ATOM 543 O O . ARG A 1 76 ? 28.508 -23.500 25.373 1.00 25.19 616 ARG A O 1
ATOM 551 N N . PRO A 1 77 ? 29.375 -25.061 26.756 1.00 23.08 617 PRO A N 1
ATOM 552 C CA . PRO A 1 77 ? 29.539 -24.074 27.828 1.00 22.73 617 PRO A CA 1
ATOM 553 C C . PRO A 1 77 ? 30.580 -23.005 27.515 1.00 23.41 617 PRO A C 1
ATOM 554 O O . PRO A 1 77 ? 31.487 -23.214 26.683 1.00 22.81 617 PRO A O 1
ATOM 558 N N . VAL A 1 78 ? 30.427 -21.854 28.163 1.00 22.97 618 VAL A N 1
ATOM 559 C CA . VAL A 1 78 ? 31.459 -20.824 28.139 1.00 21.19 618 VAL A CA 1
ATOM 560 C C . VAL A 1 78 ? 32.138 -20.838 29.505 1.00 20.24 618 VAL A C 1
ATOM 561 O O . VAL A 1 78 ? 31.633 -21.476 30.445 1.00 20.16 618 VAL A O 1
ATOM 565 N N . VAL A 1 79 ? 33.289 -20.188 29.615 1.00 18.43 619 VAL A N 1
ATOM 566 C CA . VAL A 1 79 ? 33.999 -20.121 30.899 1.00 21.42 619 VAL A CA 1
ATOM 567 C C . VAL A 1 79 ? 34.027 -18.674 31.424 1.00 21.44 619 VAL A C 1
ATOM 568 O O . VAL A 1 79 ? 34.620 -17.799 30.802 1.00 23.96 619 VAL A O 1
ATOM 572 N N . LEU A 1 80 ? 33.370 -18.430 32.557 1.00 20.40 620 LEU A N 1
ATOM 573 C CA . LEU A 1 80 ? 33.459 -17.132 33.211 1.00 21.96 620 LEU A CA 1
ATOM 574 C C . LEU A 1 80 ? 34.490 -17.238 34.319 1.00 20.80 620 LEU A C 1
ATOM 575 O O . LEU A 1 80 ? 34.349 -18.050 35.228 1.00 21.31 620 LEU A O 1
ATOM 580 N N . THR A 1 81 ? 35.535 -16.428 34.225 1.00 20.44 621 THR A N 1
ATOM 581 C CA . THR A 1 81 ? 36.572 -16.404 35.265 1.00 23.16 621 THR A CA 1
ATOM 582 C C . THR A 1 81 ? 36.393 -15.171 36.144 1.00 21.63 621 THR A C 1
ATOM 583 O O . THR A 1 81 ? 36.239 -14.051 35.633 1.00 23.08 621 THR A O 1
ATOM 587 N N . VAL A 1 82 ? 36.383 -15.387 37.458 1.00 19.76 622 VAL A N 1
ATOM 588 C CA . VAL A 1 82 ? 36.357 -14.287 38.430 1.00 22.96 622 VAL A CA 1
ATOM 589 C C . VAL A 1 82 ? 37.429 -14.532 39.495 1.00 21.40 622 VAL A C 1
ATOM 590 O O . VAL A 1 82 ? 37.731 -15.691 39.810 1.00 21.91 622 VAL A O 1
ATOM 594 N N . PRO A 1 83 ? 38.042 -13.450 40.023 1.00 23.53 623 PRO A N 1
ATOM 595 C CA . PRO A 1 83 ? 38.992 -13.656 41.109 1.00 22.11 623 PRO A CA 1
ATOM 596 C C . PRO A 1 83 ? 38.213 -13.837 42.404 1.00 20.50 623 PRO A C 1
ATOM 597 O O . PRO A 1 83 ? 37.051 -13.437 42.477 1.00 21.67 623 PRO A O 1
ATOM 601 N N . HIS A 1 84 ? 38.833 -14.450 43.403 1.00 20.87 624 HIS A N 1
ATOM 602 C CA . HIS A 1 84 ? 38.245 -14.490 44.730 1.00 21.66 624 HIS A CA 1
ATOM 603 C C . HIS A 1 84 ? 39.284 -14.211 45.819 1.00 25.12 624 HIS A C 1
ATOM 604 O O . HIS A 1 84 ? 40.506 -14.201 45.558 1.00 27.46 624 HIS A O 1
ATOM 611 N N . CYS A 1 85 ? 38.792 -13.966 47.029 1.00 25.00 625 CYS A N 1
ATOM 612 C CA . CYS A 1 85 ? 39.655 -13.691 48.177 1.00 25.61 625 CYS A CA 1
ATOM 613 C C . CYS A 1 85 ? 39.616 -14.773 49.264 1.00 23.72 625 CYS A C 1
ATOM 614 O O . CYS A 1 85 ? 40.010 -14.516 50.391 1.00 22.87 625 CYS A O 1
ATOM 617 N N . ALA A 1 86 ? 39.150 -15.981 48.944 1.00 26.34 626 ALA A N 1
ATOM 618 C CA . ALA A 1 86 ? 39.151 -17.063 49.935 1.00 25.56 626 ALA A CA 1
ATOM 619 C C . ALA A 1 86 ? 40.508 -17.773 49.998 1.00 28.81 626 ALA A C 1
ATOM 620 O O . ALA A 1 86 ? 41.166 -17.935 48.974 1.00 29.46 626 ALA A O 1
ATOM 622 N N . GLU A 1 87 ? 40.939 -18.160 51.199 1.00 28.55 627 GLU A N 1
ATOM 623 C CA . GLU A 1 87 ? 41.954 -19.210 51.322 1.00 33.97 627 GLU A CA 1
ATOM 624 C C . GLU A 1 87 ? 41.181 -20.521 51.265 1.00 33.77 627 GLU A C 1
ATOM 625 O O . GLU A 1 87 ? 40.396 -20.829 52.168 1.00 34.32 627 GLU A O 1
ATOM 631 N N . VAL A 1 88 ? 41.369 -21.269 50.182 1.00 34.57 628 VAL A N 1
ATOM 632 C CA . VAL A 1 88 ? 40.453 -22.359 49.850 1.00 38.79 628 VAL A CA 1
ATOM 633 C C . VAL A 1 88 ? 40.755 -23.649 50.606 1.00 44.41 628 VAL A C 1
ATOM 634 O O . VAL A 1 88 ? 39.857 -24.241 51.209 1.00 46.91 628 VAL A O 1
ATOM 638 N N . ILE A 1 89 ? 42.015 -24.075 50.576 1.00 50.38 629 ILE A N 1
ATOM 639 C CA . ILE A 1 89 ? 42.406 -25.354 51.157 1.00 55.59 629 ILE A CA 1
ATOM 640 C C . ILE A 1 89 ? 41.986 -25.451 52.629 1.00 57.81 629 ILE A C 1
ATOM 641 O O . ILE A 1 89 ? 41.289 -26.393 53.018 1.00 59.75 629 ILE A O 1
ATOM 643 N N . ALA A 1 90 ? 42.377 -24.443 53.410 1.00 58.87 630 ALA A N 1
ATOM 644 C CA . ALA A 1 90 ? 42.221 -24.408 54.869 1.00 60.56 630 ALA A CA 1
ATOM 645 C C . ALA A 1 90 ? 40.797 -24.613 55.414 1.00 60.56 630 ALA A C 1
ATOM 646 O O . ALA A 1 90 ? 40.020 -25.424 54.894 1.00 58.84 630 ALA A O 1
ATOM 648 N N . GLY A 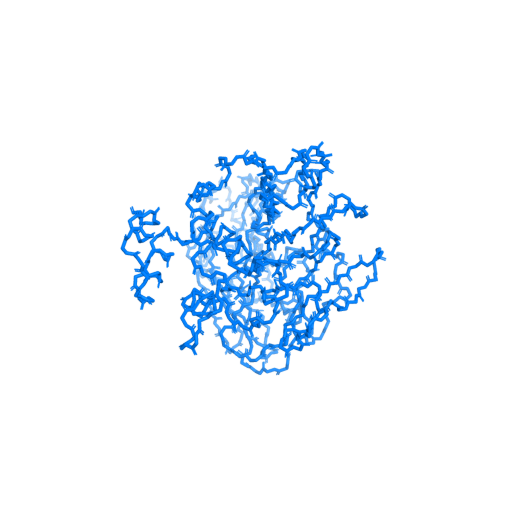1 91 ? 40.483 -23.867 56.476 1.00 60.91 631 GLY A N 1
ATOM 649 C CA . GLY A 1 91 ? 39.243 -24.021 57.242 1.00 58.59 631 GLY A CA 1
ATOM 650 C C . GLY A 1 91 ? 37.987 -24.140 56.412 1.00 55.90 631 GLY A C 1
ATOM 651 O O . GLY A 1 91 ? 37.965 -23.773 55.238 1.00 57.67 631 GLY A O 1
ATOM 652 N N . ASP A 1 92 ? 36.938 -24.655 57.033 1.00 52.41 632 ASP A N 1
ATOM 653 C CA . ASP A 1 92 ? 35.745 -25.031 56.306 1.00 47.95 632 ASP A CA 1
ATOM 654 C C . ASP A 1 92 ? 34.943 -23.824 55.833 1.00 43.52 632 ASP A C 1
ATOM 655 O O . ASP A 1 92 ? 34.555 -22.964 56.620 1.00 41.03 632 ASP A O 1
ATOM 660 N N . TRP A 1 93 ? 34.735 -23.767 54.527 1.00 36.52 633 TRP A N 1
ATOM 661 C CA . TRP A 1 93 ? 33.859 -22.788 53.921 1.00 33.26 633 TRP A CA 1
ATOM 662 C C . TRP A 1 93 ? 32.705 -23.542 53.317 1.00 31.33 633 TRP A C 1
ATOM 663 O O . TRP A 1 93 ? 32.866 -24.686 52.898 1.00 33.52 633 TRP A O 1
ATOM 674 N N . ILE A 1 94 ? 31.541 -22.907 53.264 1.00 29.21 634 ILE A N 1
ATOM 675 C CA . ILE A 1 94 ? 30.484 -23.347 52.361 1.00 25.85 634 ILE A CA 1
ATOM 676 C C . ILE A 1 94 ? 30.531 -22.359 51.199 1.00 26.14 634 ILE A C 1
ATOM 677 O O . ILE A 1 94 ? 30.233 -21.179 51.384 1.00 25.24 634 ILE A O 1
ATOM 682 N N . PHE A 1 95 ? 30.945 -22.845 50.024 1.00 24.44 635 PHE A N 1
ATOM 683 C CA . PHE A 1 95 ? 31.032 -22.033 48.823 1.00 20.27 635 PHE A CA 1
ATOM 684 C C . PHE A 1 95 ? 29.755 -22.164 47.999 1.00 20.98 635 PHE A C 1
ATOM 685 O O . PHE A 1 95 ? 29.175 -23.241 47.908 1.00 19.35 635 PHE A O 1
ATOM 693 N N . GLN A 1 96 ? 29.350 -21.064 47.369 1.00 20.70 636 GLN A N 1
ATOM 694 C CA . GLN A 1 96 ? 28.127 -21.031 46.580 1.00 23.88 636 GLN A CA 1
ATOM 695 C C . GLN A 1 96 ? 28.263 -20.079 45.407 1.00 21.56 636 GLN A C 1
ATOM 696 O O . GLN A 1 96 ? 28.843 -18.999 45.530 1.00 22.19 636 GLN A O 1
ATOM 702 N N . LEU A 1 97 ? 27.728 -20.493 44.267 1.00 18.86 637 LEU A N 1
ATOM 703 C CA . LEU A 1 97 ? 27.563 -19.578 43.160 1.00 18.81 637 LEU A CA 1
ATOM 704 C C . LEU A 1 97 ? 26.134 -19.112 43.181 1.00 20.70 637 LEU A C 1
ATOM 705 O O . LEU A 1 97 ? 25.190 -19.922 43.214 1.00 21.68 637 LEU A O 1
ATOM 710 N N . LYS A 1 98 ? 25.975 -17.802 43.152 1.00 22.48 638 LYS A N 1
ATOM 711 C CA . LYS A 1 98 ? 24.653 -17.215 43.184 1.00 21.27 638 LYS A CA 1
ATOM 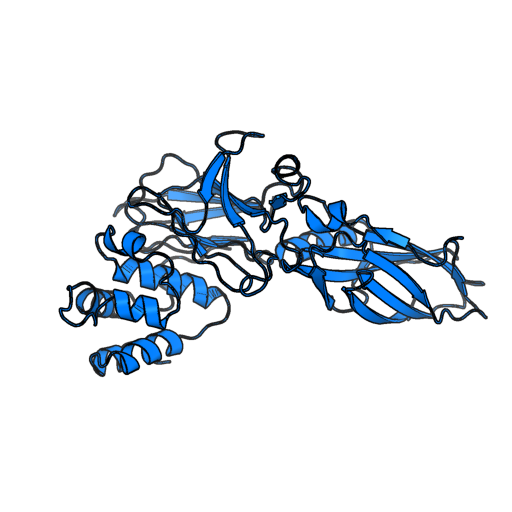712 C C . LYS A 1 98 ? 24.400 -16.428 41.912 1.00 22.75 638 LYS A C 1
ATOM 713 O O . LYS A 1 98 ? 25.329 -15.938 41.278 1.00 24.29 638 LYS A O 1
ATOM 719 N N . THR A 1 99 ? 23.138 -16.327 41.529 1.00 23.89 639 THR A N 1
ATOM 720 C CA . THR A 1 99 ? 22.781 -15.597 40.318 1.00 25.50 639 THR A CA 1
ATOM 721 C C . THR A 1 99 ? 21.679 -14.599 40.645 1.00 28.10 639 THR A C 1
ATOM 722 O O . THR A 1 99 ? 20.922 -14.786 41.597 1.00 25.36 639 THR A O 1
ATOM 726 N N . GLN A 1 100 ? 21.611 -13.538 39.852 1.00 33.25 640 GLN A N 1
ATOM 727 C CA . GLN A 1 100 ? 20.642 -12.471 40.042 1.00 36.82 640 GLN A CA 1
ATOM 728 C C . GLN A 1 100 ? 19.715 -12.391 38.831 1.00 39.75 640 GLN A C 1
ATOM 729 O O . GLN A 1 100 ? 20.110 -11.903 37.769 1.00 39.69 640 GLN A O 1
ATOM 735 N N . ALA A 1 101 ? 18.492 -12.881 38.997 1.00 42.30 641 ALA A N 1
ATOM 736 C CA . ALA A 1 101 ? 17.457 -12.778 37.966 1.00 45.79 641 ALA A CA 1
ATOM 737 C C . ALA A 1 101 ? 17.183 -11.316 37.591 1.00 46.93 641 ALA A C 1
ATOM 738 O O . ALA A 1 101 ? 17.192 -10.954 36.413 1.00 48.16 641 ALA A O 1
ATOM 740 N N . HIS A 1 102 ? 16.943 -10.491 38.607 1.00 47.29 642 HIS A N 1
ATOM 741 C CA . HIS A 1 102 ? 16.729 -9.056 38.432 1.00 48.58 642 HIS A CA 1
ATOM 742 C C . HIS A 1 102 ? 17.404 -8.322 39.591 1.00 49.40 642 HIS A C 1
ATOM 743 O O . HIS A 1 102 ? 17.701 -8.940 40.619 1.00 50.68 642 HIS A O 1
ATOM 750 N N . GLN A 1 103 ? 17.634 -7.018 39.427 1.00 49.23 643 GLN A N 1
ATOM 751 C CA . GLN A 1 103 ? 18.273 -6.182 40.453 1.00 49.93 643 GLN A CA 1
ATOM 752 C C . GLN A 1 103 ? 17.756 -6.432 41.872 1.00 49.43 643 GLN A C 1
ATOM 753 O O . GLN A 1 103 ? 16.553 -6.438 42.114 1.00 44.27 643 GLN A O 1
ATOM 759 N N . GLY A 1 104 ? 18.690 -6.641 42.799 1.00 50.59 644 GLY A N 1
ATOM 760 C CA . GLY A 1 104 ? 18.373 -6.781 44.215 1.00 52.51 644 GLY A CA 1
ATOM 761 C C . GLY A 1 104 ? 17.836 -8.136 44.642 1.00 52.93 644 GLY A C 1
ATOM 762 O O . GLY A 1 104 ? 17.447 -8.313 45.801 1.00 54.61 644 GLY A O 1
ATOM 763 N N . HIS A 1 105 ? 17.830 -9.101 43.724 1.00 51.85 645 HIS A N 1
ATOM 764 C CA . HIS A 1 105 ? 17.318 -10.431 44.033 1.00 50.40 645 HIS A CA 1
ATOM 765 C C . HIS A 1 105 ? 18.315 -11.530 43.664 1.00 47.18 645 HIS A C 1
ATOM 766 O O . HIS A 1 105 ? 18.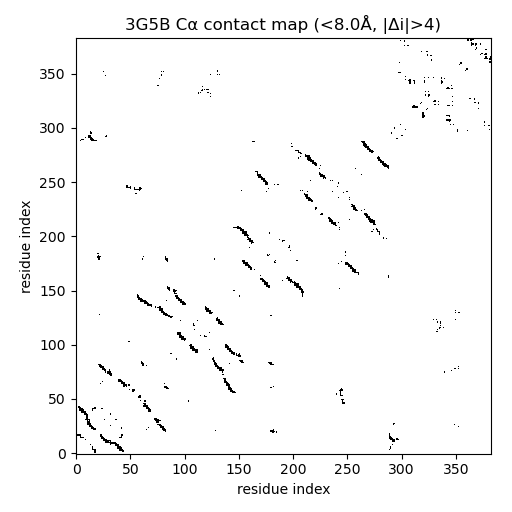631 -11.714 42.484 1.00 48.16 645 HIS A O 1
ATOM 773 N N . TRP A 1 106 ? 18.798 -12.258 44.670 1.00 40.17 646 TRP A N 1
ATOM 774 C CA . TRP A 1 106 ? 19.763 -13.346 44.454 1.00 35.13 646 TRP A CA 1
ATOM 775 C C . TRP A 1 106 ? 19.203 -14.704 44.837 1.00 32.04 646 TRP A C 1
ATOM 776 O O . TRP A 1 106 ? 18.455 -14.829 45.793 1.00 32.37 646 TRP A O 1
ATOM 787 N N . GLU A 1 107 ? 19.573 -15.718 44.068 1.00 30.09 647 GLU A N 1
ATOM 788 C CA . GLU A 1 107 ? 19.286 -17.097 44.410 1.00 30.07 647 GLU A CA 1
ATOM 789 C C . GLU A 1 107 ? 20.542 -17.920 44.133 1.00 27.85 647 GLU A C 1
ATOM 790 O O . GLU A 1 107 ? 21.438 -17.470 43.419 1.00 23.96 647 GLU A O 1
ATOM 796 N N . GLU A 1 108 ? 20.615 -19.104 44.725 1.00 25.05 648 GLU A N 1
ATOM 797 C CA . GLU A 1 108 ? 21.723 -20.017 44.502 1.00 27.96 648 GLU A CA 1
ATOM 798 C C . GLU A 1 108 ? 21.608 -20.688 43.139 1.00 28.46 648 GLU A C 1
ATOM 799 O O . GLU A 1 108 ? 20.525 -21.134 42.757 1.00 26.70 648 GLU A O 1
ATOM 805 N N . VAL A 1 109 ? 22.721 -20.770 42.413 1.00 25.94 649 VAL A N 1
ATOM 806 C CA . VAL A 1 109 ? 22.803 -21.677 41.272 1.00 25.02 649 VAL A CA 1
ATOM 807 C C . VAL A 1 109 ? 23.140 -23.038 41.856 1.00 23.86 649 VAL A C 1
ATOM 808 O O . VAL A 1 109 ? 22.475 -24.028 41.579 1.00 26.98 649 VAL A O 1
ATOM 812 N N . VAL A 1 110 ? 24.179 -23.066 42.686 1.00 24.92 650 VAL A N 1
ATOM 813 C CA . VAL A 1 110 ? 24.631 -24.297 43.315 1.00 23.70 650 VAL A CA 1
ATOM 814 C C . VAL A 1 110 ? 25.429 -23.970 44.566 1.00 24.61 650 VAL A C 1
ATOM 815 O O . VAL A 1 110 ? 26.094 -22.921 44.651 1.00 24.40 650 VAL A O 1
ATOM 819 N N . THR A 1 111 ? 25.344 -24.868 45.541 1.00 25.63 651 THR A N 1
ATOM 820 C CA . THR A 1 111 ? 26.292 -24.896 46.643 1.00 25.98 651 THR A CA 1
ATOM 821 C C . THR A 1 111 ? 27.315 -25.964 46.278 1.00 27.02 651 THR A C 1
ATOM 822 O O . THR A 1 111 ? 26.946 -27.098 45.955 1.00 27.70 651 THR A O 1
ATOM 826 N N . LEU A 1 112 ? 28.596 -25.598 46.319 1.00 26.53 652 LEU A N 1
ATOM 827 C CA . LEU A 1 112 ? 29.659 -26.529 45.961 1.00 25.62 652 LEU A CA 1
ATOM 828 C C . LEU A 1 112 ? 29.622 -27.770 46.843 1.00 25.08 652 LEU A C 1
ATOM 829 O O . LEU A 1 112 ? 29.554 -27.649 48.062 1.00 26.00 652 LEU A O 1
ATOM 834 N N . ASP A 1 113 ? 29.673 -28.920 46.151 1.00 24.84 653 ASP A N 1
ATOM 835 C CA A ASP A 1 113 ? 29.582 -30.289 46.687 0.50 25.72 653 ASP A CA 1
ATOM 836 C CA B ASP A 1 113 ? 29.581 -30.293 46.706 0.50 25.94 653 ASP A CA 1
ATOM 837 C C . ASP A 1 113 ? 28.146 -30.854 46.739 1.00 25.67 653 ASP A C 1
ATOM 838 O O . ASP A 1 113 ? 27.924 -31.997 47.153 1.00 24.07 653 ASP A O 1
ATOM 847 N N . GLU A 1 114 ? 27.190 -30.054 46.261 1.00 22.93 654 GLU A N 1
ATOM 848 C CA . GLU A 1 114 ? 25.791 -30.472 46.102 1.00 22.15 654 GLU A CA 1
ATOM 849 C C . GLU A 1 114 ? 25.394 -30.595 44.617 1.00 24.77 654 GLU A C 1
ATOM 850 O O . GLU A 1 114 ? 24.204 -30.679 44.275 1.00 23.59 654 GLU A O 1
ATOM 856 N N . GLU A 1 115 ? 26.383 -30.573 43.725 1.00 25.28 655 GLU A N 1
ATOM 857 C CA . GLU A 1 115 ? 26.136 -30.709 42.285 1.00 23.86 655 GLU A CA 1
ATOM 858 C C . GLU A 1 115 ? 25.337 -31.957 41.908 1.00 22.23 655 GLU A C 1
ATOM 859 O O . GLU A 1 115 ? 25.529 -33.019 42.487 1.00 23.60 655 GLU A O 1
ATOM 865 N N . THR A 1 116 ? 24.428 -31.792 40.943 1.00 25.95 656 THR A N 1
ATOM 866 C CA . THR A 1 116 ? 23.640 -32.884 40.358 1.00 26.81 656 THR A CA 1
ATOM 867 C C . THR A 1 116 ? 23.871 -32.928 38.858 1.00 26.73 656 THR A C 1
ATOM 868 O O . THR A 1 116 ? 24.532 -32.038 38.289 1.00 26.16 656 THR A O 1
ATOM 872 N N . LEU A 1 117 ? 23.304 -33.933 38.196 1.00 24.48 657 LEU A N 1
ATOM 873 C CA . LEU A 1 117 ? 23.364 -33.968 36.730 1.00 27.03 657 LEU A CA 1
ATOM 874 C C . LEU A 1 117 ? 22.686 -32.778 36.058 1.00 29.54 657 LEU A C 1
ATOM 875 O O . LEU A 1 117 ? 22.962 -32.490 34.889 1.00 30.22 657 LEU A O 1
ATOM 880 N N . ASN A 1 118 ? 21.830 -32.077 36.802 1.00 29.84 658 ASN A N 1
ATOM 881 C CA . ASN A 1 118 ? 21.092 -30.932 36.272 1.00 30.96 658 ASN A CA 1
ATOM 882 C C . ASN A 1 118 ? 21.742 -29.577 36.530 1.00 29.09 658 ASN A C 1
ATOM 883 O O . ASN A 1 118 ? 21.359 -28.583 35.919 1.00 30.78 658 ASN A O 1
ATOM 888 N N . THR A 1 119 ? 22.686 -29.524 37.464 1.00 26.56 659 THR A N 1
ATOM 889 C CA . THR A 1 119 ? 23.403 -28.284 37.750 1.00 23.93 659 THR A CA 1
ATOM 890 C C . THR A 1 119 ? 23.935 -27.662 36.451 1.00 21.58 659 THR A C 1
ATOM 891 O O . THR A 1 119 ? 24.647 -28.334 35.698 1.00 27.61 659 THR A O 1
ATOM 895 N N . PRO A 1 120 ? 23.550 -26.406 36.152 1.00 21.96 660 PRO A N 1
ATOM 896 C CA . PRO A 1 120 ? 23.913 -25.865 34.843 1.00 23.51 660 PRO A CA 1
ATOM 897 C C . PRO A 1 120 ? 25.260 -25.151 34.807 1.00 22.93 660 PRO A C 1
ATOM 898 O O . PRO A 1 120 ? 25.489 -24.333 33.921 1.00 26.28 660 PRO A O 1
ATOM 902 N N . CYS A 1 121 ? 26.131 -25.436 35.766 1.00 23.21 661 CYS A N 1
ATOM 903 C CA . CYS A 1 121 ? 27.456 -24.843 35.785 1.00 24.55 661 CYS A CA 1
ATOM 904 C C . CYS A 1 121 ? 28.459 -25.776 36.447 1.00 25.11 661 CYS A C 1
ATOM 905 O O . CYS A 1 121 ? 28.083 -26.756 37.093 1.00 27.80 661 CYS A O 1
ATOM 908 N N . TYR A 1 122 ? 29.743 -25.483 36.272 1.00 23.89 662 TYR A N 1
ATOM 909 C CA . TYR A 1 122 ? 30.768 -26.148 37.067 1.00 24.13 662 TYR A CA 1
ATOM 910 C C . TYR A 1 122 ? 31.760 -25.093 37.522 1.00 26.34 662 TYR A C 1
ATOM 911 O O . TYR A 1 122 ? 32.396 -24.409 36.692 1.00 22.17 662 TYR A O 1
ATOM 920 N N . CYS A 1 123 ? 31.858 -24.946 38.841 1.00 23.74 663 CYS A N 1
ATOM 921 C CA A CYS A 1 123 ? 32.814 -24.016 39.430 0.50 22.18 663 CYS A CA 1
ATOM 922 C CA B CYS A 1 123 ? 32.798 -24.019 39.440 0.50 23.34 663 CYS A CA 1
ATOM 923 C C . CYS A 1 123 ? 34.140 -24.716 39.648 1.00 23.80 663 CYS A C 1
ATOM 924 O O . CYS A 1 123 ? 34.291 -25.536 40.571 1.00 23.69 663 CYS A O 1
ATOM 929 N N . GLN A 1 124 ? 35.098 -24.424 38.775 1.00 21.09 664 GLN A N 1
ATOM 930 C CA . GLN A 1 124 ? 36.441 -24.937 38.974 1.00 22.09 664 GLN A CA 1
ATOM 931 C C . GLN A 1 124 ? 37.121 -23.966 39.929 1.00 23.18 664 GLN A C 1
ATOM 932 O O . GLN A 1 124 ? 37.505 -22.852 39.545 1.00 23.10 664 GLN A O 1
ATOM 938 N N . LEU A 1 125 ? 37.228 -24.383 41.187 1.00 22.39 665 LEU A N 1
ATOM 939 C CA . LEU A 1 125 ? 37.695 -23.514 42.252 1.00 25.99 665 LEU A CA 1
ATOM 940 C C . LEU A 1 125 ? 39.213 -23.626 42.386 1.00 28.40 665 LEU A C 1
ATOM 941 O O . LEU A 1 125 ? 39.739 -24.690 42.731 1.00 31.89 665 LEU A O 1
ATOM 946 N N . GLU A 1 126 ? 39.907 -22.535 42.071 1.00 28.09 666 GLU A N 1
ATOM 947 C CA . GLU A 1 126 ? 41.371 -22.474 42.155 1.00 25.27 666 GLU A CA 1
ATOM 948 C C . GLU A 1 126 ? 41.764 -21.697 43.406 1.00 25.36 666 GLU A C 1
ATOM 949 O O . GLU A 1 126 ? 40.917 -21.170 44.122 1.00 23.15 666 GLU A O 1
ATOM 955 N N . ALA A 1 127 ? 43.064 -21.604 43.640 1.00 24.14 667 ALA A N 1
ATOM 956 C CA . ALA A 1 127 ? 43.612 -20.936 44.816 1.00 25.64 667 ALA A CA 1
ATOM 957 C C . ALA A 1 127 ? 43.173 -19.489 44.951 1.00 22.02 667 ALA A C 1
ATOM 958 O O . ALA A 1 127 ? 42.886 -19.027 46.054 1.00 22.13 667 ALA A O 1
ATOM 960 N N . LYS A 1 128 ? 43.138 -18.761 43.836 1.00 21.43 668 LYS A N 1
ATOM 961 C CA . LYS A 1 128 ? 42.869 -17.326 43.897 1.00 24.32 668 LYS A CA 1
ATOM 962 C C . LYS A 1 128 ? 41.759 -16.852 42.956 1.00 23.34 668 LYS A C 1
ATOM 963 O O . LYS A 1 128 ? 41.433 -15.656 42.899 1.00 22.45 668 LYS A O 1
ATOM 969 N N . SER A 1 129 ? 41.178 -17.800 42.230 1.00 23.93 669 SER A N 1
ATOM 970 C CA . SER A 1 129 ? 40.129 -17.503 41.290 1.00 21.91 669 SER A CA 1
ATOM 971 C C . SER A 1 129 ? 39.217 -18.707 41.059 1.00 21.40 669 SER A C 1
ATOM 972 O O . SER A 1 129 ? 39.502 -19.819 41.520 1.00 21.80 669 SER A O 1
ATOM 975 N N . CYS A 1 130 ? 38.093 -18.448 40.394 1.00 20.81 670 CYS A N 1
ATOM 976 C CA A CYS A 1 130 ? 37.169 -19.495 39.980 0.50 21.99 670 CYS A CA 1
ATOM 977 C CA B CYS A 1 130 ? 37.160 -19.488 39.964 0.50 22.27 670 CYS A CA 1
ATOM 978 C C . CYS A 1 130 ? 37.019 -19.446 38.466 1.00 21.69 670 CYS A C 1
ATOM 979 O O . CYS A 1 130 ? 36.824 -18.379 3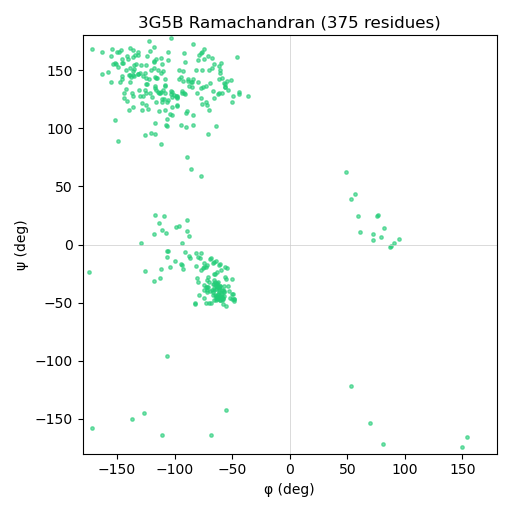7.901 1.00 23.88 670 CYS A O 1
ATOM 984 N N . HIS A 1 131 ? 37.122 -20.603 37.823 1.00 22.49 671 HIS A N 1
ATOM 985 C CA . HIS A 1 131 ? 36.806 -20.715 36.405 1.00 23.69 671 HIS A CA 1
ATOM 986 C C . HIS A 1 131 ? 35.482 -21.454 36.319 1.00 25.68 671 HIS A C 1
ATOM 987 O O . HIS A 1 131 ? 35.395 -22.673 36.579 1.00 23.79 671 HIS A O 1
ATOM 994 N N . ILE A 1 132 ? 34.448 -20.701 35.968 1.00 25.44 672 ILE A N 1
ATOM 995 C CA . ILE A 1 132 ? 33.080 -21.212 36.024 1.00 23.49 672 ILE A CA 1
ATOM 996 C C . ILE A 1 132 ? 32.552 -21.551 34.635 1.00 21.95 672 ILE A C 1
ATOM 997 O O . ILE A 1 132 ? 32.338 -20.659 33.819 1.00 23.05 672 ILE A O 1
ATOM 1002 N N . LEU A 1 133 ? 32.342 -22.838 34.380 1.00 23.37 673 LEU A N 1
ATOM 1003 C CA . LEU A 1 133 ? 31.736 -23.275 33.135 1.00 23.32 673 LEU A CA 1
ATOM 1004 C C . LEU A 1 133 ? 30.264 -22.998 33.280 1.00 24.38 673 LEU A C 1
ATOM 1005 O O . LEU A 1 133 ? 29.666 -23.407 34.281 1.00 23.35 673 LEU A O 1
ATOM 1010 N N . LEU A 1 134 ? 29.709 -22.265 32.314 1.00 23.07 674 LEU A N 1
ATOM 1011 C CA . LEU A 1 134 ? 28.311 -21.840 32.346 1.00 23.77 674 LEU A CA 1
ATOM 1012 C C . LEU A 1 134 ? 27.575 -22.343 31.137 1.00 23.11 674 LEU A C 1
ATOM 1013 O O . LEU A 1 134 ? 28.030 -22.159 30.005 1.00 24.68 674 LEU A O 1
ATOM 1018 N N . ASP A 1 135 ? 26.422 -22.958 31.369 1.00 25.31 675 ASP A N 1
ATOM 1019 C CA . ASP A 1 135 ? 25.560 -23.344 30.257 1.00 26.17 675 ASP A CA 1
ATOM 1020 C C . ASP A 1 135 ? 24.828 -22.127 29.723 1.00 26.91 675 ASP A C 1
ATOM 1021 O O . ASP A 1 135 ? 24.390 -22.140 28.569 1.00 28.43 675 ASP A O 1
ATOM 1026 N N . GLN A 1 136 ? 24.691 -21.075 30.541 1.00 24.81 676 GLN A N 1
ATOM 1027 C CA . GLN A 1 136 ? 24.071 -19.835 30.058 1.00 28.41 676 GLN A CA 1
ATOM 1028 C C . GLN A 1 136 ? 24.646 -18.549 30.643 1.00 27.75 676 GLN A C 1
ATOM 1029 O O . GLN A 1 136 ? 25.216 -18.543 31.735 1.00 29.25 676 GLN A O 1
ATOM 1035 N N . LEU A 1 137 ? 24.475 -17.456 29.908 1.00 25.39 677 LEU A N 1
ATOM 1036 C CA . LEU A 1 137 ? 24.955 -16.142 30.346 1.00 26.38 677 LEU A CA 1
ATOM 1037 C C . LEU A 1 137 ? 24.048 -15.589 31.465 1.00 26.07 677 LEU A C 1
ATOM 1038 O O . LEU A 1 137 ? 22.973 -16.135 31.717 1.00 28.89 677 LEU A O 1
ATOM 1043 N N . GLY A 1 138 ? 24.485 -14.528 32.140 1.00 25.65 678 GLY A N 1
ATOM 1044 C CA . GLY A 1 138 ? 23.684 -13.888 33.196 1.00 25.09 678 GLY A CA 1
ATOM 1045 C C . GLY A 1 138 ? 24.557 -13.166 34.210 1.00 28.14 678 GLY A C 1
ATOM 1046 O O . GLY A 1 138 ? 25.746 -12.957 33.965 1.00 27.60 678 GLY A O 1
ATOM 1047 N N . THR A 1 139 ? 23.971 -12.808 35.357 1.00 26.87 679 THR A N 1
ATOM 1048 C CA . THR A 1 139 ? 24.706 -12.169 36.452 1.00 27.06 679 THR A CA 1
ATOM 1049 C C . THR A 1 139 ? 25.052 -13.191 37.534 1.00 26.65 679 THR A C 1
ATOM 1050 O O . THR A 1 139 ? 24.187 -13.924 37.999 1.00 26.82 679 THR A O 1
ATOM 1054 N N . TYR A 1 140 ? 26.324 -13.244 37.924 1.00 25.30 680 TYR A N 1
ATOM 1055 C CA . TYR A 1 140 ? 26.790 -14.244 38.886 1.00 22.84 680 TYR A CA 1
ATOM 1056 C C . TYR A 1 140 ? 27.757 -13.654 39.895 1.00 21.42 680 TYR A C 1
ATOM 1057 O O . TYR A 1 140 ? 28.487 -12.714 39.595 1.00 18.12 680 TYR A O 1
ATOM 1066 N N . VAL A 1 141 ? 27.778 -14.247 41.085 1.00 22.21 681 VAL A N 1
ATOM 1067 C CA . VAL A 1 141 ? 28.721 -13.864 42.117 1.00 22.78 681 VAL A CA 1
ATOM 1068 C C . VAL A 1 141 ? 29.111 -15.088 42.917 1.00 22.24 681 VAL A C 1
ATOM 1069 O O . VAL A 1 141 ? 28.292 -15.978 43.146 1.00 22.40 681 VAL A O 1
ATOM 1073 N N . PHE A 1 142 ? 30.377 -15.147 43.309 1.00 23.04 682 PHE A N 1
ATOM 1074 C CA . PHE A 1 142 ? 30.857 -16.269 44.084 1.00 22.35 682 PHE A CA 1
ATOM 1075 C C . PHE A 1 142 ? 30.847 -15.855 45.546 1.00 25.09 682 PHE A C 1
ATOM 1076 O O . PHE A 1 142 ? 31.393 -14.805 45.904 1.00 22.58 682 PHE A O 1
ATOM 1084 N N . THR A 1 143 ? 30.178 -16.655 46.374 1.00 24.89 683 THR A N 1
ATOM 1085 C CA . THR A 1 143 ? 30.066 -16.360 47.808 1.00 25.86 683 THR A CA 1
ATOM 1086 C C . THR A 1 143 ? 30.567 -17.514 48.667 1.00 24.27 683 THR A C 1
ATOM 1087 O O . THR A 1 143 ? 30.689 -18.650 48.209 1.00 25.64 683 THR A O 1
ATOM 1091 N N . GLY A 1 144 ? 30.850 -17.200 49.924 1.00 24.10 684 GLY A N 1
ATOM 1092 C CA . GLY A 1 144 ? 31.239 -18.197 50.903 1.00 23.06 684 GLY A CA 1
ATOM 1093 C C . GLY A 1 144 ? 30.706 -17.817 52.272 1.00 21.44 684 GLY A C 1
ATOM 1094 O O . GLY A 1 144 ? 30.622 -16.633 52.614 1.00 26.06 684 GLY A O 1
ATOM 1095 N N . GLU A 1 145 ? 30.334 -18.818 53.056 1.00 22.11 685 GLU A N 1
ATOM 1096 C CA . GLU A 1 145 ? 29.836 -18.568 54.412 1.00 24.86 685 GLU A CA 1
ATOM 1097 C C . GLU A 1 145 ? 30.473 -19.561 55.353 1.00 25.51 685 GLU A C 1
ATOM 1098 O O . GLU A 1 145 ? 30.723 -20.705 54.978 1.00 23.74 685 GLU A O 1
ATOM 1104 N N . SER A 1 146 ? 30.730 -19.130 56.578 1.00 27.05 686 SER A N 1
ATOM 1105 C CA . SER A 1 146 ? 31.310 -20.031 57.563 1.00 28.90 686 SER A CA 1
ATOM 1106 C C . SER A 1 146 ? 31.174 -19.561 58.998 1.00 28.90 686 SER A C 1
ATOM 1107 O O . SER A 1 146 ? 31.192 -18.361 59.282 1.00 29.94 686 SER A O 1
ATOM 1110 N N . TYR A 1 147 ? 31.028 -20.527 59.897 1.00 31.61 687 TYR A N 1
ATOM 1111 C CA . TYR A 1 147 ? 31.211 -20.293 61.325 1.00 32.98 687 TYR A CA 1
ATOM 1112 C C . TYR A 1 147 ? 32.527 -20.910 61.831 1.00 34.03 687 TYR A C 1
ATOM 1113 O O . TYR A 1 147 ? 32.898 -20.726 62.991 1.00 32.48 687 TYR A O 1
ATOM 1122 N N . SER A 1 148 ? 33.228 -21.637 60.956 1.00 32.87 688 SER A N 1
ATOM 1123 C CA . SER A 1 148 ? 34.470 -22.294 61.342 1.00 33.09 688 SER A CA 1
ATOM 1124 C C . SER A 1 148 ? 35.535 -21.277 61.758 1.00 33.13 688 SER A C 1
ATOM 1125 O O . SER A 1 148 ? 35.804 -20.307 61.039 1.00 28.53 688 SER A O 1
ATOM 1128 N N . ARG A 1 149 ? 36.124 -21.515 62.927 1.00 31.34 689 ARG A N 1
ATOM 1129 C CA . ARG A 1 149 ? 37.215 -20.702 63.462 1.00 35.46 689 ARG A CA 1
ATOM 1130 C C . ARG A 1 149 ? 38.414 -20.726 62.522 1.00 34.25 689 ARG A C 1
ATOM 1131 O O . ARG A 1 149 ? 39.304 -19.884 62.632 1.00 35.12 689 ARG A O 1
ATOM 1139 N N . SER A 1 150 ? 38.425 -21.697 61.606 1.00 32.99 690 SER A N 1
ATOM 1140 C CA . SER A 1 150 ? 39.588 -21.977 60.748 1.00 36.41 690 SER A CA 1
ATOM 1141 C C . SER A 1 150 ? 39.550 -21.274 59.389 1.00 34.43 690 SER A C 1
ATOM 1142 O O . SER A 1 150 ? 40.580 -21.171 58.712 1.00 32.68 690 SER A O 1
ATOM 1145 N N . ALA A 1 151 ? 38.362 -20.806 58.998 1.00 31.03 691 ALA A N 1
ATOM 1146 C CA . ALA A 1 151 ? 38.168 -20.178 57.696 1.00 28.79 691 ALA A CA 1
ATOM 1147 C C . ALA A 1 151 ? 38.924 -18.855 57.608 1.00 26.52 691 ALA A C 1
ATOM 1148 O O . ALA A 1 151 ? 38.830 -18.007 58.499 1.00 25.00 691 ALA A O 1
ATOM 1150 N N . VAL A 1 152 ? 39.652 -18.692 56.506 1.00 27.11 692 VAL A N 1
ATOM 1151 C CA . VAL A 1 152 ? 40.498 -17.523 56.271 1.00 27.73 692 VAL A CA 1
ATOM 1152 C C . VAL A 1 152 ? 40.131 -16.849 54.952 1.00 27.14 692 VAL A C 1
ATOM 1153 O O . VAL A 1 152 ? 39.887 -17.521 53.944 1.00 25.44 692 VAL A O 1
ATOM 1157 N N . LYS A 1 153 ? 40.098 -15.521 54.951 1.00 28.08 693 LYS A N 1
ATOM 1158 C CA . LYS A 1 153 ? 40.131 -14.781 53.685 1.00 27.52 693 LYS A CA 1
ATOM 1159 C C . LYS A 1 153 ? 41.432 -13.995 53.511 1.00 28.40 693 LYS A C 1
ATOM 1160 O O . LYS A 1 153 ? 42.151 -13.730 54.485 1.00 29.41 693 LYS A O 1
ATOM 1166 N N . ARG A 1 154 ? 41.724 -13.628 52.264 1.00 23.92 694 ARG A N 1
ATOM 1167 C CA . ARG A 1 154 ? 42.940 -12.905 51.910 1.00 23.76 694 ARG A CA 1
ATOM 1168 C C . ARG A 1 154 ? 42.641 -11.435 51.667 1.00 24.65 694 ARG A C 1
ATOM 1169 O O . ARG A 1 154 ? 41.724 -11.080 50.898 1.00 24.94 694 ARG A O 1
ATOM 1177 N N . LEU A 1 155 ? 43.458 -10.591 52.288 1.00 24.36 695 LEU A N 1
ATOM 1178 C CA . LEU A 1 155 ? 43.397 -9.155 52.105 1.00 24.31 695 LEU A CA 1
ATOM 1179 C C . LEU A 1 155 ? 44.685 -8.685 51.473 1.00 26.13 695 LEU A C 1
ATOM 1180 O O . LEU A 1 155 ? 45.705 -9.384 51.516 1.00 26.81 695 LEU A O 1
ATOM 1185 N N . GLN A 1 156 ? 44.630 -7.503 50.870 1.00 25.04 696 GLN A N 1
ATOM 1186 C CA . GLN A 1 156 ? 45.822 -6.785 50.479 1.00 28.57 696 GLN A CA 1
ATOM 1187 C C . GLN A 1 156 ? 45.798 -5.390 51.121 1.00 27.44 696 GLN A C 1
ATOM 1188 O O . GLN A 1 156 ? 44.764 -4.722 51.164 1.00 26.17 696 GLN A O 1
ATOM 1194 N N . LEU A 1 157 ? 46.948 -4.959 51.623 1.00 26.14 697 LEU A N 1
ATOM 1195 C CA . LEU A 1 157 ? 47.038 -3.664 52.297 1.00 24.54 697 LEU A CA 1
ATOM 1196 C C . LEU A 1 157 ? 47.767 -2.650 51.436 1.00 25.59 697 LEU A C 1
ATOM 1197 O O . LEU A 1 157 ? 48.923 -2.858 51.070 1.00 25.40 697 LEU A O 1
ATOM 1202 N N . ALA A 1 158 ? 47.094 -1.544 51.147 1.00 27.55 698 ALA A N 1
ATOM 1203 C CA . ALA A 1 158 ? 47.626 -0.515 50.250 1.00 30.01 698 ALA A CA 1
ATOM 1204 C C . ALA A 1 158 ? 47.571 0.846 50.935 1.00 30.27 698 ALA A C 1
ATOM 1205 O O . ALA A 1 158 ? 46.508 1.259 51.417 1.00 30.95 698 ALA A O 1
ATOM 1207 N N . ILE A 1 159 ? 48.705 1.546 50.964 1.00 28.43 699 ILE A N 1
ATOM 1208 C CA . ILE A 1 159 ? 48.777 2.852 51.630 1.00 29.80 699 ILE A CA 1
ATOM 1209 C C . ILE A 1 159 ? 48.974 3.992 50.635 1.00 31.22 699 ILE A C 1
ATOM 1210 O O . ILE A 1 159 ? 49.836 3.921 49.755 1.00 29.35 699 ILE A O 1
ATOM 1215 N N . PHE A 1 160 ? 48.162 5.033 50.780 1.00 31.41 700 PHE A N 1
ATOM 1216 C CA . PHE A 1 160 ? 48.246 6.195 49.912 1.00 33.93 700 PHE A CA 1
ATOM 1217 C C . PHE A 1 160 ? 48.535 7.480 50.683 1.00 32.84 700 PHE A C 1
ATOM 1218 O O . PHE A 1 160 ? 48.155 7.623 51.845 1.00 30.91 700 PHE A O 1
ATOM 1226 N N . ALA A 1 161 ? 49.216 8.403 50.012 1.00 35.59 701 ALA A N 1
ATOM 1227 C CA . ALA A 1 161 ? 49.516 9.723 50.551 1.00 39.64 701 ALA A CA 1
ATOM 1228 C C . ALA A 1 161 ? 49.196 10.757 49.470 1.00 42.52 701 ALA A C 1
ATOM 1229 O O . ALA A 1 161 ? 49.220 10.417 48.281 1.00 42.35 701 ALA A O 1
ATOM 1231 N N . PRO A 1 162 ? 48.906 12.019 49.862 1.00 43.06 702 PRO A N 1
ATOM 1232 C CA . PRO A 1 162 ? 48.629 13.015 48.830 1.00 44.01 702 PRO A CA 1
ATOM 1233 C C . PRO A 1 162 ? 49.899 13.336 48.047 1.00 44.37 702 PRO A C 1
ATOM 1234 O O . PRO A 1 162 ? 50.983 13.417 48.633 1.00 45.16 702 PRO A O 1
ATOM 1238 N N . ALA A 1 163 ? 49.775 13.483 46.734 1.00 46.58 703 ALA A N 1
ATOM 1239 C CA . ALA A 1 163 ? 50.934 13.813 45.908 1.00 47.21 703 ALA A CA 1
ATOM 1240 C C . ALA A 1 163 ? 51.343 15.269 46.131 1.00 48.23 703 ALA A C 1
ATOM 1241 O O . ALA A 1 163 ? 52.531 15.587 46.146 1.00 48.89 703 ALA A O 1
ATOM 1243 N N . LEU A 1 164 ? 50.350 16.133 46.325 1.00 48.56 704 LEU A N 1
ATOM 1244 C CA . LEU A 1 164 ? 50.577 17.547 46.601 1.00 52.51 704 LEU A CA 1
ATOM 1245 C C . LEU A 1 164 ? 50.201 17.918 48.040 1.00 53.20 704 LEU A C 1
ATOM 1246 O O . LEU A 1 164 ? 49.056 17.712 48.457 1.00 53.49 704 LEU A O 1
ATOM 1251 N N . CYS A 1 165 ? 51.164 18.469 48.783 1.00 54.21 705 CYS A N 1
ATOM 1252 C CA A CYS A 1 165 ? 50.916 18.901 50.157 0.50 54.72 705 CYS A CA 1
ATOM 1253 C CA B CYS A 1 165 ? 50.947 18.885 50.177 0.50 55.32 705 CYS A CA 1
ATOM 1254 C C . CYS A 1 165 ? 51.407 20.329 50.398 1.00 55.71 705 CYS A C 1
ATOM 1255 O O . CYS A 1 165 ? 52.602 20.621 50.319 1.00 56.85 705 CYS A O 1
ATOM 1260 N N . THR A 1 166 ? 50.474 21.225 50.689 1.00 56.40 706 THR A N 1
ATOM 1261 C CA . THR A 1 166 ? 50.820 22.630 50.929 1.00 58.98 706 THR A CA 1
ATOM 1262 C C . THR A 1 166 ? 50.613 23.060 52.389 1.00 59.13 706 THR A C 1
ATOM 1263 O O . THR A 1 166 ? 51.196 24.049 52.846 1.00 59.40 706 THR A O 1
ATOM 1267 N N . SER A 1 167 ? 49.787 22.308 53.112 1.00 58.72 707 SER A N 1
ATOM 1268 C CA . SER A 1 167 ? 49.533 22.565 54.522 1.00 57.80 707 SER A CA 1
ATOM 1269 C C . SER A 1 167 ? 50.595 21.942 55.418 1.00 56.92 707 SER A C 1
ATOM 1270 O O . SER A 1 167 ? 51.464 21.191 54.962 1.00 54.32 707 SER A O 1
ATOM 1273 N N . LEU A 1 168 ? 50.512 22.270 56.704 1.00 57.37 708 LEU A N 1
ATOM 1274 C CA . LEU A 1 168 ? 51.250 21.551 57.734 1.00 57.33 708 LEU A CA 1
ATOM 1275 C C . LEU A 1 168 ? 50.577 20.193 57.963 1.00 55.32 708 LEU A C 1
ATOM 1276 O O . LEU A 1 168 ? 51.192 19.272 58.497 1.00 56.46 708 LEU A O 1
ATOM 1281 N N . GLU A 1 169 ? 49.316 20.092 57.538 1.00 53.62 709 GLU A N 1
ATOM 1282 C CA . GLU A 1 169 ? 48.529 18.858 57.611 1.00 53.36 709 GLU A CA 1
ATOM 1283 C C . GLU A 1 169 ? 48.918 17.860 56.518 1.00 51.82 709 GLU A C 1
ATOM 1284 O O . GLU A 1 169 ? 49.072 18.227 55.352 1.00 51.09 709 GLU A O 1
ATOM 1290 N N . TYR A 1 170 ? 49.075 16.603 56.922 1.00 50.28 710 TYR A N 1
ATOM 1291 C CA . TYR A 1 170 ? 49.448 15.505 56.038 1.00 48.71 710 TYR A CA 1
ATOM 1292 C C . TYR A 1 170 ? 48.615 14.293 56.446 1.00 49.90 710 TYR A C 1
ATOM 1293 O O . TYR A 1 170 ? 48.305 14.130 57.627 1.00 53.03 710 TYR A O 1
ATOM 1302 N N . SER A 1 171 ? 48.229 13.458 55.484 1.00 46.87 711 SER A N 1
ATOM 1303 C CA . SER A 1 171 ? 47.396 12.296 55.793 1.00 44.47 711 SER A CA 1
ATOM 1304 C C . SER A 1 171 ? 47.830 11.043 55.053 1.00 42.07 711 SER A C 1
ATOM 1305 O O . SER A 1 171 ? 48.272 11.108 53.913 1.00 43.37 711 SER A O 1
ATOM 1308 N N . LEU A 1 172 ? 47.704 9.905 55.723 1.00 40.90 712 LEU A N 1
ATOM 1309 C CA . LEU A 1 172 ? 47.932 8.608 55.108 1.00 39.13 712 LEU A CA 1
ATOM 1310 C C . LEU A 1 172 ? 46.633 7.821 55.111 1.00 38.48 712 LEU A C 1
ATOM 1311 O O . LEU A 1 172 ? 45.932 7.763 56.126 1.00 41.19 712 LEU A O 1
ATOM 1316 N N . ARG A 1 173 ? 46.299 7.234 53.969 1.00 36.01 713 ARG A N 1
ATOM 1317 C CA . ARG A 1 173 ? 45.113 6.392 53.859 1.00 35.45 713 ARG A CA 1
ATOM 1318 C C . ARG A 1 173 ? 45.559 4.949 53.722 1.00 33.59 713 ARG A C 1
ATOM 1319 O O . ARG A 1 173 ? 46.227 4.580 52.755 1.00 33.20 713 ARG A O 1
ATOM 1327 N N . VAL A 1 174 ? 45.213 4.149 54.723 1.00 30.57 714 VAL A N 1
ATOM 1328 C CA . VAL A 1 174 ? 45.638 2.763 54.796 1.00 29.72 714 VAL A CA 1
ATOM 1329 C C . VAL A 1 174 ? 44.421 1.899 54.470 1.00 29.78 714 VAL A C 1
ATOM 1330 O O . VAL A 1 174 ? 43.529 1.731 55.307 1.00 31.87 714 VAL A O 1
ATOM 1334 N N . TYR A 1 175 ? 44.383 1.388 53.235 1.00 29.25 715 TYR A N 1
ATOM 1335 C CA . TYR A 1 175 ? 43.276 0.552 52.752 1.00 28.19 715 TYR A CA 1
ATOM 1336 C C . TYR A 1 175 ? 43.442 -0.931 53.100 1.00 26.91 715 TYR A C 1
ATOM 1337 O O . TYR A 1 175 ? 44.536 -1.482 53.013 1.00 29.57 715 TYR A O 1
ATOM 1346 N N . CYS A 1 176 ? 42.340 -1.569 53.477 1.00 27.62 716 CYS A N 1
ATOM 1347 C CA . CYS A 1 176 ? 42.335 -2.979 53.806 1.00 29.34 716 CYS A CA 1
ATOM 1348 C C . CYS A 1 176 ? 41.360 -3.645 52.856 1.00 28.47 716 CYS A C 1
ATOM 1349 O O . CYS A 1 176 ? 40.158 -3.653 53.091 1.00 29.28 716 CYS A O 1
ATOM 1352 N N . LEU A 1 177 ? 41.899 -4.186 51.771 1.00 28.22 717 LEU A N 1
ATOM 1353 C CA . LEU A 1 177 ? 41.093 -4.585 50.616 1.00 29.04 717 LEU A CA 1
ATOM 1354 C C . LEU A 1 177 ? 41.038 -6.085 50.457 1.00 27.29 717 LEU A C 1
ATOM 1355 O O . LEU A 1 177 ? 41.953 -6.782 50.875 1.00 27.46 717 LEU A O 1
ATOM 1360 N N . GLU A 1 178 ? 39.989 -6.578 49.801 1.00 28.47 718 GLU A N 1
ATOM 1361 C CA . GLU A 1 178 ? 39.953 -7.971 49.357 1.00 29.19 718 GLU A CA 1
ATOM 1362 C C . GLU A 1 178 ? 41.128 -8.193 48.398 1.00 27.47 718 GLU A C 1
ATOM 1363 O O . GLU A 1 178 ? 41.532 -7.288 47.667 1.00 26.19 718 GLU A O 1
ATOM 1369 N N . ASP A 1 179 ? 41.677 -9.399 48.402 1.00 25.64 719 ASP A N 1
ATOM 1370 C CA . ASP A 1 179 ? 42.832 -9.696 47.557 1.00 27.12 719 ASP A CA 1
ATOM 1371 C C . ASP A 1 179 ? 42.415 -10.189 46.164 1.00 29.18 719 ASP A C 1
ATOM 1372 O O . ASP A 1 179 ? 42.484 -11.379 45.861 1.00 31.46 719 ASP A O 1
ATOM 1377 N N . THR A 1 180 ? 41.957 -9.251 45.339 1.00 29.27 720 THR A N 1
ATOM 1378 C CA . THR A 1 180 ? 41.665 -9.488 43.937 1.00 27.01 720 THR A CA 1
ATOM 1379 C C . THR A 1 180 ? 42.262 -8.303 43.192 1.00 25.64 720 THR A C 1
ATOM 1380 O O . THR A 1 180 ? 42.360 -7.218 43.760 1.00 25.78 720 THR A O 1
ATOM 1384 N N . PRO A 1 181 ? 42.675 -8.501 41.928 1.00 24.78 721 PRO A N 1
ATOM 1385 C CA . PRO A 1 181 ? 43.134 -7.351 41.145 1.00 24.03 721 PRO A CA 1
ATOM 1386 C C . PRO A 1 181 ? 42.033 -6.277 40.998 1.00 24.08 721 PRO A C 1
ATOM 1387 O O . PRO A 1 181 ? 42.316 -5.085 41.132 1.00 26.04 721 PRO A O 1
ATOM 1391 N N . ALA A 1 182 ? 40.790 -6.701 40.759 1.00 25.42 722 ALA A N 1
ATOM 1392 C CA . ALA A 1 182 ? 39.645 -5.777 40.692 1.00 25.75 722 ALA A CA 1
ATOM 1393 C C . ALA A 1 182 ? 39.568 -4.831 41.882 1.00 27.11 722 ALA A C 1
ATOM 1394 O O . ALA A 1 182 ? 39.291 -3.638 41.717 1.00 27.22 722 ALA A O 1
ATOM 1396 N N . ALA A 1 183 ? 39.800 -5.353 43.084 1.00 28.55 723 ALA A N 1
ATOM 1397 C CA . ALA A 1 183 ? 39.702 -4.521 44.290 1.00 27.93 723 ALA A CA 1
ATOM 1398 C C . ALA A 1 183 ? 40.793 -3.437 44.283 1.00 29.76 723 ALA A C 1
ATOM 1399 O O . ALA A 1 183 ? 40.538 -2.289 44.653 1.00 33.55 723 ALA A O 1
ATOM 1401 N N . LEU A 1 184 ? 41.993 -3.794 43.830 1.00 27.62 724 LEU A N 1
ATOM 1402 C CA . LEU A 1 184 ? 43.101 -2.843 43.772 1.00 31.35 724 LEU A CA 1
ATOM 1403 C C . LEU A 1 184 ? 42.879 -1.772 42.696 1.00 31.88 724 LEU A C 1
ATOM 1404 O O . LEU A 1 184 ? 43.002 -0.574 42.968 1.00 30.15 724 LEU A O 1
ATOM 1409 N N . LYS A 1 185 ? 42.543 -2.214 41.487 1.00 30.46 725 LYS A N 1
ATOM 1410 C CA . LYS A 1 185 ? 42.213 -1.310 40.392 1.00 31.02 725 LYS A CA 1
ATOM 1411 C C . LYS A 1 185 ? 41.212 -0.235 40.811 1.00 31.59 725 LYS A C 1
ATOM 1412 O O . LYS A 1 185 ? 41.407 0.943 40.521 1.00 31.67 725 LYS A O 1
ATOM 1418 N N . GLU A 1 186 ? 40.152 -0.647 41.498 1.00 31.44 726 GLU A N 1
ATOM 1419 C CA . GLU A 1 186 ? 39.108 0.268 41.965 1.00 33.46 726 GLU A CA 1
ATOM 1420 C C . GLU A 1 186 ? 39.649 1.375 42.888 1.00 33.77 726 GLU A C 1
ATOM 1421 O O . GLU A 1 186 ? 39.289 2.552 42.740 1.00 34.63 726 GLU A O 1
ATOM 1427 N N . VAL A 1 187 ? 40.501 0.993 43.838 1.00 32.74 727 VAL A N 1
ATOM 1428 C CA . VAL A 1 187 ? 41.060 1.943 44.800 1.00 32.00 727 VAL A CA 1
ATOM 1429 C C . VAL A 1 187 ? 42.077 2.863 44.121 1.00 32.10 727 VAL A C 1
ATOM 1430 O O . VAL A 1 187 ? 42.115 4.066 44.390 1.00 28.70 727 VAL A O 1
ATOM 1434 N N . LEU A 1 188 ? 42.875 2.310 43.215 1.00 32.55 728 LEU A N 1
ATOM 1435 C CA . LEU A 1 188 ? 43.778 3.148 42.429 1.00 34.20 728 LEU A CA 1
ATOM 1436 C C . LEU A 1 188 ? 43.008 4.239 41.660 1.00 36.44 728 LEU A C 1
ATOM 1437 O O . LEU A 1 188 ? 43.450 5.386 41.606 1.00 35.95 728 LEU A O 1
ATOM 1442 N N . GLU A 1 189 ? 41.846 3.881 41.110 1.00 37.02 729 GLU A N 1
ATOM 1443 C CA . GLU A 1 189 ? 40.954 4.831 40.436 1.00 38.25 729 GLU A CA 1
ATOM 1444 C C . GLU A 1 189 ? 40.346 5.870 41.409 1.00 39.86 729 GLU A C 1
ATOM 1445 O O . GLU A 1 189 ? 40.218 7.050 41.078 1.00 39.49 729 GLU A O 1
ATOM 1451 N N . LEU A 1 190 ? 39.947 5.428 42.599 1.00 39.06 730 LEU A N 1
ATOM 1452 C CA . LEU A 1 190 ? 39.447 6.352 43.614 1.00 38.88 730 LEU A CA 1
ATOM 1453 C C . LEU A 1 190 ? 40.529 7.368 44.016 1.00 39.81 730 LEU A C 1
ATOM 1454 O O . LEU A 1 190 ? 40.261 8.567 44.097 1.00 38.85 730 LEU A O 1
ATOM 1459 N N . GLU A 1 191 ? 41.749 6.886 44.237 1.00 36.18 731 GLU A N 1
ATOM 1460 C CA . GLU A 1 191 ? 42.844 7.740 44.694 1.00 39.73 731 GLU A CA 1
ATOM 1461 C C . GLU A 1 191 ? 43.360 8.712 43.636 1.00 41.10 731 GLU A C 1
ATOM 1462 O O . GLU A 1 191 ? 43.878 9.779 43.969 1.00 39.00 731 GLU A O 1
ATOM 1468 N N . ARG A 1 192 ? 43.234 8.332 42.370 1.00 42.44 732 ARG A N 1
ATOM 1469 C CA . ARG A 1 192 ? 43.557 9.223 41.271 1.00 44.19 732 ARG A CA 1
ATOM 1470 C C . ARG A 1 192 ? 42.702 10.491 41.357 1.00 44.51 732 ARG A C 1
ATOM 1471 O O . ARG A 1 192 ? 43.218 11.601 41.178 1.00 43.95 732 ARG A O 1
ATOM 1479 N N . THR A 1 193 ? 41.410 10.329 41.659 1.00 44.40 733 THR A N 1
ATOM 1480 C CA . THR A 1 193 ? 40.508 11.471 41.824 1.00 45.91 733 THR A CA 1
ATOM 1481 C C . THR A 1 193 ? 40.860 12.262 43.083 1.00 48.46 733 THR A C 1
ATOM 1482 O O . THR A 1 193 ? 40.823 13.491 43.075 1.00 49.27 733 THR A O 1
ATOM 1486 N N . LEU A 1 194 ? 41.207 11.553 44.157 1.00 47.83 734 LEU A N 1
ATOM 1487 C CA . LEU A 1 194 ? 41.560 12.196 45.427 1.00 46.82 734 LEU A CA 1
ATOM 1488 C C . LEU A 1 194 ? 42.968 12.791 45.428 1.00 47.04 734 LEU A C 1
ATOM 1489 O O . LEU A 1 194 ? 43.353 13.471 46.381 1.00 48.88 734 LEU A O 1
ATOM 1494 N N . GLY A 1 195 ? 43.729 12.535 44.367 1.00 44.23 735 GLY A N 1
ATOM 1495 C CA . GLY A 1 195 ? 45.084 13.070 44.231 1.00 44.35 735 GLY A CA 1
ATOM 1496 C C . GLY A 1 195 ? 46.116 12.351 45.084 1.00 43.80 735 GLY A C 1
ATOM 1497 O O . GLY A 1 195 ? 47.141 12.932 45.456 1.00 42.94 735 GLY A O 1
ATOM 1498 N N . GLY A 1 196 ? 45.839 11.089 45.408 1.00 41.56 736 GLY A N 1
ATOM 1499 C CA . GLY A 1 196 ? 46.767 10.273 46.177 1.00 40.08 736 GLY A CA 1
ATOM 1500 C C . GLY A 1 196 ? 47.707 9.485 45.285 1.00 39.18 736 GLY A C 1
ATOM 1501 O O . GLY A 1 196 ? 47.482 9.359 44.078 1.00 41.80 736 GLY A O 1
ATOM 1502 N N . TYR A 1 197 ? 48.773 8.964 45.872 1.00 36.47 737 TYR A N 1
ATOM 1503 C CA . TYR A 1 197 ? 49.646 8.048 45.160 1.00 37.57 737 TYR A CA 1
ATOM 1504 C C . TYR A 1 197 ? 50.015 6.867 46.058 1.00 37.05 737 TYR A C 1
ATOM 1505 O O . TYR A 1 197 ? 50.076 7.000 47.291 1.00 36.34 737 TYR A O 1
ATOM 1514 N N . LEU A 1 198 ? 50.235 5.713 45.435 1.00 34.06 738 LEU A N 1
ATOM 1515 C CA . LEU A 1 198 ? 50.600 4.501 46.151 1.00 33.47 738 LEU A CA 1
ATOM 1516 C C . LEU A 1 198 ? 52.021 4.633 46.689 1.00 35.62 738 LEU A C 1
ATOM 1517 O O . LEU A 1 198 ? 52.969 4.722 45.905 1.00 34.53 738 LEU A O 1
ATOM 1522 N N . VAL A 1 199 ? 52.165 4.638 48.018 1.00 37.51 739 VAL A N 1
ATOM 1523 C CA . VAL A 1 199 ? 53.469 4.915 48.655 1.00 39.74 739 VAL A CA 1
ATOM 1524 C C . VAL A 1 199 ? 54.409 3.706 48.669 1.00 38.95 739 VAL A C 1
ATOM 1525 O O . VAL A 1 199 ? 55.637 3.864 48.609 1.00 40.97 739 VAL A O 1
ATOM 1529 N N . GLU A 1 200 ? 53.814 2.513 48.764 1.00 37.59 740 GLU A N 1
ATOM 1530 C CA A GLU A 1 200 ? 54.559 1.256 48.744 0.50 36.89 740 GLU A CA 1
ATOM 1531 C CA B GLU A 1 200 ? 54.538 1.242 48.770 0.50 37.31 740 GLU A CA 1
ATOM 1532 C C . GLU A 1 200 ? 53.725 0.219 48.003 1.00 35.04 740 GLU A C 1
ATOM 1533 O O . GLU A 1 200 ? 52.522 0.387 47.855 1.00 35.12 740 GLU A O 1
ATOM 1544 N N . GLU A 1 201 ? 54.372 -0.846 47.529 1.00 34.15 741 GLU A N 1
ATOM 1545 C CA . GLU A 1 201 ? 53.659 -1.962 46.904 1.00 36.16 741 GLU A CA 1
ATOM 1546 C C . GLU A 1 201 ? 52.678 -2.505 47.944 1.00 36.35 741 GLU A C 1
ATOM 1547 O O . GLU A 1 201 ? 53.007 -2.525 49.131 1.00 37.91 741 GLU A O 1
ATOM 1553 N N . PRO A 1 202 ? 51.472 -2.934 47.522 1.00 36.78 742 PRO A N 1
ATOM 1554 C CA . PRO A 1 202 ? 50.575 -3.544 48.514 1.00 35.47 742 PRO A CA 1
ATOM 1555 C C . PRO A 1 202 ? 51.183 -4.788 49.184 1.00 35.21 742 PRO A C 1
ATOM 1556 O O . PRO A 1 202 ? 52.076 -5.425 48.612 1.00 33.54 742 PRO A O 1
ATOM 1560 N N . LYS A 1 203 ? 50.705 -5.114 50.386 1.00 34.47 743 LYS A N 1
ATOM 1561 C CA . LYS A 1 203 ? 51.184 -6.279 51.141 1.00 30.83 743 LYS A CA 1
ATOM 1562 C C . LYS A 1 203 ? 50.032 -7.211 51.536 1.00 30.31 743 LYS A C 1
ATOM 1563 O O . LYS A 1 203 ? 48.935 -6.740 51.862 1.00 30.79 743 LYS A O 1
ATOM 1569 N N . PRO A 1 204 ? 50.275 -8.536 51.524 1.00 29.05 744 PRO A N 1
ATOM 1570 C CA . PRO A 1 204 ? 49.187 -9.466 51.840 1.00 29.14 744 PRO A CA 1
ATOM 1571 C C . PRO A 1 204 ? 48.889 -9.537 53.338 1.00 28.88 744 PRO A C 1
ATOM 1572 O O . PRO A 1 204 ? 49.794 -9.344 54.170 1.00 27.50 744 PRO A O 1
ATOM 1576 N N . LEU A 1 205 ? 47.627 -9.813 53.678 1.00 26.68 745 LEU A N 1
ATOM 1577 C CA . LEU A 1 205 ? 47.278 -10.176 55.043 1.00 26.11 745 LEU A CA 1
ATOM 1578 C C . LEU A 1 205 ? 46.178 -11.209 55.049 1.00 28.31 745 LEU A C 1
ATOM 1579 O O . LEU A 1 205 ? 45.152 -11.041 54.372 1.00 28.41 745 LEU A O 1
ATOM 1584 N N . LEU A 1 206 ? 46.404 -12.277 55.812 1.00 26.64 746 LEU A N 1
ATOM 1585 C CA . LEU A 1 206 ? 45.399 -13.303 56.034 1.00 25.56 746 LEU A CA 1
ATOM 1586 C C . LEU A 1 206 ? 44.505 -12.866 57.186 1.00 27.61 746 LEU A C 1
ATOM 1587 O O . LEU A 1 206 ? 44.989 -12.374 58.217 1.00 28.62 746 LEU A O 1
ATOM 1592 N N . PHE A 1 207 ? 43.205 -13.033 56.994 1.00 23.99 747 PHE A N 1
ATOM 1593 C CA . PHE A 1 207 ? 42.221 -12.596 57.972 1.00 25.42 747 PHE A CA 1
ATOM 1594 C C . PHE A 1 207 ? 41.333 -13.779 58.347 1.00 25.37 747 PHE A C 1
ATOM 1595 O O . PHE A 1 207 ? 40.675 -14.350 57.479 1.00 23.55 747 PHE A O 1
ATOM 1603 N N . LYS A 1 208 ? 41.329 -14.135 59.635 1.00 21.96 748 LYS A N 1
ATOM 1604 C CA . LYS A 1 208 ? 40.661 -15.343 60.121 1.00 26.63 748 LYS A CA 1
ATOM 1605 C C . LYS A 1 208 ? 39.258 -15.063 60.658 1.00 27.21 748 LYS A C 1
ATOM 1606 O O . LYS A 1 208 ? 38.987 -13.973 61.156 1.00 27.37 748 LYS A O 1
ATOM 1612 N N . ASP A 1 209 ? 38.382 -16.066 60.546 1.00 26.87 749 ASP A N 1
ATOM 1613 C CA . ASP A 1 209 ? 37.010 -16.009 61.051 1.00 26.87 749 ASP A CA 1
ATOM 1614 C C . ASP A 1 209 ? 36.987 -16.202 62.581 1.00 25.15 749 ASP A C 1
ATOM 1615 O O . ASP A 1 209 ? 36.366 -17.132 63.108 1.00 28.08 749 ASP A O 1
ATOM 1620 N N . SER A 1 210 ? 37.688 -15.322 63.278 1.00 25.63 750 SER A N 1
ATOM 1621 C CA . SER A 1 210 ? 37.911 -15.440 64.716 1.00 27.05 750 SER A CA 1
ATOM 1622 C C . SER A 1 210 ? 37.072 -14.433 65.500 1.00 26.69 750 SER A C 1
ATOM 1623 O O . SER A 1 210 ? 37.063 -14.464 66.738 1.00 25.10 750 SER A O 1
ATOM 1626 N N . TYR A 1 211 ? 36.374 -13.551 64.773 1.00 28.12 751 TYR A N 1
ATOM 1627 C CA . TYR A 1 211 ? 35.602 -12.430 65.350 1.00 29.04 751 TYR A CA 1
ATOM 1628 C C . TYR A 1 211 ? 36.462 -11.284 65.910 1.00 30.90 751 TYR A C 1
ATOM 1629 O O . TYR A 1 211 ? 35.950 -10.344 66.546 1.00 29.21 751 TYR A O 1
ATOM 1638 N N . HIS A 1 212 ? 37.764 -11.345 65.651 1.00 28.09 752 HIS A N 1
ATOM 1639 C CA . HIS A 1 212 ? 38.669 -10.276 66.072 1.00 26.60 752 HIS A CA 1
ATOM 1640 C C . HIS A 1 212 ? 38.780 -9.170 65.041 1.00 25.27 752 HIS A C 1
ATOM 1641 O O . HIS A 1 212 ? 38.794 -9.429 63.833 1.00 25.11 752 HIS A O 1
ATOM 1648 N N . ASN A 1 213 ? 38.876 -7.940 65.536 1.00 23.71 753 ASN A N 1
ATOM 1649 C CA . ASN A 1 213 ? 39.003 -6.749 64.693 1.00 25.60 753 ASN A CA 1
ATOM 1650 C C . ASN A 1 213 ? 40.383 -6.576 64.067 1.00 23.80 753 ASN A C 1
ATOM 1651 O O . ASN A 1 213 ? 41.374 -7.139 64.546 1.00 25.86 753 ASN A O 1
ATOM 1656 N N . LEU A 1 214 ? 40.436 -5.786 62.995 1.00 23.13 754 LEU A N 1
ATOM 1657 C CA . LEU A 1 214 ? 41.695 -5.275 62.470 1.00 26.57 754 LEU A CA 1
ATOM 1658 C C . LEU A 1 214 ? 42.128 -4.081 63.306 1.00 27.50 754 LEU A C 1
ATOM 1659 O O . LEU A 1 214 ? 41.301 -3.246 63.694 1.00 26.81 754 LEU A O 1
ATOM 1664 N N . ARG A 1 215 ? 43.425 -3.997 63.578 1.00 25.42 755 ARG A N 1
ATOM 1665 C CA . ARG A 1 215 ? 43.951 -2.868 64.324 1.00 26.32 755 ARG A CA 1
ATOM 1666 C C . ARG A 1 215 ? 45.084 -2.209 63.552 1.00 26.99 755 ARG A C 1
ATOM 1667 O O . ARG A 1 215 ? 45.980 -2.882 63.051 1.00 25.55 755 ARG A O 1
ATOM 1675 N N . LEU A 1 216 ? 45.029 -0.886 63.468 1.00 24.57 756 LEU A N 1
ATOM 1676 C CA . LEU A 1 216 ? 45.971 -0.121 62.667 1.00 27.07 756 LEU A CA 1
ATOM 1677 C C . LEU A 1 216 ? 46.553 1.025 63.495 1.00 28.13 756 LEU A C 1
ATOM 1678 O O . LEU A 1 216 ? 45.815 1.816 64.099 1.00 26.77 756 LEU A O 1
ATOM 1683 N N . SER A 1 217 ? 47.874 1.108 63.518 1.00 29.37 757 SER A N 1
ATOM 1684 C CA . SER A 1 217 ? 48.567 2.140 64.298 1.00 31.84 757 SER A CA 1
ATOM 1685 C C . SER A 1 217 ? 49.825 2.611 63.591 1.00 32.88 757 SER A C 1
ATOM 1686 O O . SER A 1 217 ? 50.378 1.895 62.761 1.00 33.22 757 SER A O 1
ATOM 1689 N N . LEU A 1 218 ? 50.251 3.829 63.930 1.00 35.37 758 LEU A N 1
ATOM 1690 C CA . LEU A 1 218 ? 51.510 4.406 63.485 1.00 35.43 758 LEU A CA 1
ATOM 1691 C C . LEU A 1 218 ? 52.501 4.469 64.636 1.00 35.63 758 LEU A C 1
ATOM 1692 O O . LEU A 1 218 ? 52.126 4.762 65.770 1.00 37.31 758 LEU A O 1
ATOM 1697 N N . HIS A 1 219 ? 53.768 4.217 64.320 1.00 35.09 759 HIS A N 1
ATOM 1698 C CA . HIS A 1 219 ? 54.845 4.190 65.302 1.00 37.32 759 HIS A CA 1
ATOM 1699 C C . HIS A 1 219 ? 56.081 4.870 64.725 1.00 38.60 759 HIS A C 1
ATOM 1700 O O . HIS A 1 219 ? 56.145 5.140 63.518 1.00 34.74 759 HIS A O 1
ATOM 1707 N N . ASP A 1 220 ? 57.068 5.129 65.587 1.00 41.16 760 ASP A N 1
ATOM 1708 C CA . ASP A 1 220 ? 58.362 5.671 65.165 1.00 41.57 760 ASP A CA 1
ATOM 1709 C C . ASP A 1 220 ? 58.214 6.938 64.328 1.00 40.52 760 ASP A C 1
ATOM 1710 O O . ASP A 1 220 ? 58.932 7.122 63.355 1.00 41.32 760 ASP A O 1
ATOM 1715 N N . ILE A 1 221 ? 57.266 7.793 64.698 1.00 43.00 761 ILE A N 1
ATOM 1716 C CA . ILE A 1 221 ? 57.093 9.105 64.067 1.00 45.04 761 ILE A CA 1
ATOM 1717 C C . ILE A 1 221 ? 58.235 10.030 64.532 1.00 47.81 761 ILE A C 1
ATOM 1718 O O . ILE A 1 221 ? 58.567 10.029 65.724 1.00 46.36 761 ILE A O 1
ATOM 1723 N N . PRO A 1 222 ? 58.848 10.814 63.607 1.00 49.50 762 PRO A N 1
ATOM 1724 C CA . PRO A 1 222 ? 59.912 11.726 64.050 1.00 49.47 762 PRO A CA 1
ATOM 1725 C C . PRO A 1 2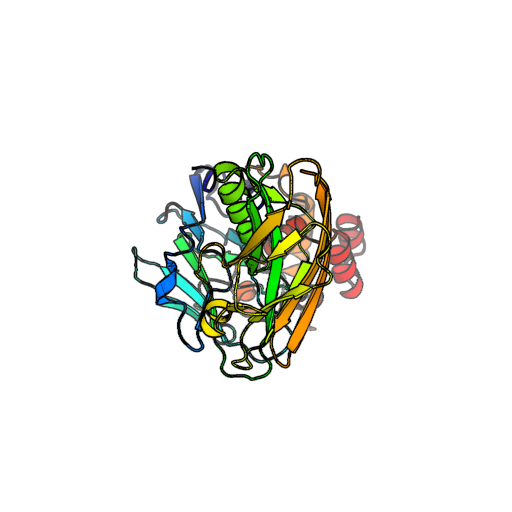22 ? 59.307 12.871 64.862 1.00 49.31 762 PRO A C 1
ATOM 1726 O O . PRO A 1 222 ? 58.839 13.866 64.301 1.00 47.29 762 PRO A O 1
ATOM 1730 N N . HIS A 1 223 ? 59.309 12.700 66.182 1.00 51.85 763 HIS A N 1
ATOM 1731 C CA . HIS A 1 223 ? 58.606 13.597 67.101 1.00 54.51 763 HIS A CA 1
ATOM 1732 C C . HIS A 1 223 ? 59.129 15.032 67.056 1.00 55.09 763 HIS A C 1
ATOM 1733 O O . HIS A 1 223 ? 58.365 15.986 67.235 1.00 56.40 763 HIS A O 1
ATOM 1740 N N . ALA A 1 224 ? 60.424 15.170 66.787 1.00 55.57 764 ALA A N 1
ATOM 1741 C CA . ALA A 1 224 ? 61.069 16.473 66.679 1.00 56.87 764 ALA A CA 1
ATOM 1742 C C . ALA A 1 224 ? 60.399 17.385 65.645 1.00 57.63 764 ALA A C 1
ATOM 1743 O O . ALA A 1 224 ? 60.404 18.607 65.806 1.00 58.69 764 ALA A O 1
ATOM 1745 N N . HIS A 1 225 ? 59.810 16.788 64.607 1.00 55.75 765 HIS A N 1
ATOM 1746 C CA . HIS A 1 225 ? 59.249 17.543 63.475 1.00 54.39 765 HIS A CA 1
ATOM 1747 C C . HIS A 1 225 ? 57.784 17.235 63.175 1.00 52.95 765 HIS A C 1
ATOM 1748 O O . HIS A 1 225 ? 57.086 18.053 62.570 1.00 52.44 765 HIS A O 1
ATOM 1755 N N . TRP A 1 226 ? 57.331 16.056 63.599 1.00 50.34 766 TRP A N 1
ATOM 1756 C CA . TRP A 1 226 ? 56.000 15.555 63.268 1.00 47.39 766 TRP A CA 1
ATOM 1757 C C . TRP A 1 226 ? 55.190 15.171 64.496 1.00 47.17 766 TRP A C 1
ATOM 1758 O O . TRP A 1 226 ? 55.751 14.704 65.492 1.00 48.64 766 TRP A O 1
ATOM 1769 N N . ARG A 1 227 ? 53.874 15.352 64.416 1.00 44.66 767 ARG A N 1
ATOM 1770 C CA . ARG A 1 227 ? 52.963 14.834 65.440 1.00 44.72 767 ARG A CA 1
ATOM 1771 C C . ARG A 1 227 ? 51.663 14.308 64.842 1.00 45.07 767 ARG A C 1
ATOM 1772 O O . ARG A 1 227 ? 51.218 14.783 63.797 1.00 46.52 767 ARG A O 1
ATOM 1780 N N . SER A 1 228 ? 51.066 13.317 65.505 1.00 43.75 768 SER A N 1
ATOM 1781 C CA . SER A 1 228 ? 49.767 12.795 65.084 1.00 44.22 768 SER A CA 1
ATOM 1782 C C . SER A 1 228 ? 48.636 13.631 65.659 1.00 44.53 768 SER A C 1
ATOM 1783 O O . SER A 1 228 ? 48.677 14.038 66.825 1.00 45.23 768 SER A O 1
ATOM 1786 N N . LYS A 1 229 ? 47.617 13.865 64.843 1.00 45.83 769 LYS A N 1
ATOM 1787 C CA . LYS A 1 229 ? 46.471 14.669 65.259 1.00 46.10 769 LYS A CA 1
ATOM 1788 C C . LYS A 1 229 ? 45.364 13.857 65.965 1.00 44.20 769 LYS A C 1
ATOM 1789 O O . LYS A 1 229 ? 44.445 14.433 66.542 1.00 43.60 769 LYS A O 1
ATOM 1795 N N . LEU A 1 230 ? 45.466 12.529 65.944 1.00 41.68 770 LEU A N 1
ATOM 1796 C CA . LEU A 1 230 ? 44.478 11.686 66.620 1.00 40.42 770 LEU A CA 1
ATOM 1797 C C . LEU A 1 230 ? 44.856 11.424 68.076 1.00 37.47 770 LEU A C 1
ATOM 1798 O O . LEU A 1 230 ? 46.022 11.209 68.403 1.00 33.77 770 LEU A O 1
ATOM 1803 N N . LEU A 1 231 ? 43.840 11.444 68.933 1.00 34.41 771 LEU A N 1
ATOM 1804 C CA . LEU A 1 231 ? 43.981 11.110 70.345 1.00 35.18 771 LEU A CA 1
ATOM 1805 C C . LEU A 1 231 ? 44.293 9.627 70.536 1.00 34.92 771 LEU A C 1
ATOM 1806 O O . LEU A 1 231 ? 45.231 9.271 71.257 1.00 31.56 771 LEU A O 1
ATOM 1811 N N . ALA A 1 232 ? 43.501 8.767 69.896 1.00 35.61 772 ALA A N 1
ATOM 1812 C CA . ALA A 1 232 ? 43.676 7.313 70.007 1.00 36.05 772 ALA A CA 1
ATOM 1813 C C . ALA A 1 232 ? 45.046 6.862 69.494 1.00 33.37 772 ALA A C 1
ATOM 1814 O O . ALA A 1 232 ? 45.562 7.393 68.507 1.00 32.02 772 ALA A O 1
ATOM 1816 N N . LYS A 1 233 ? 45.631 5.877 70.166 1.00 34.42 773 LYS A N 1
ATOM 1817 C CA . LYS A 1 233 ? 46.956 5.374 69.775 1.00 35.90 773 LYS A CA 1
ATOM 1818 C C . LYS A 1 233 ? 46.898 4.382 68.608 1.00 34.94 773 LYS A C 1
ATOM 1819 O O . LYS A 1 233 ? 47.906 4.131 67.930 1.00 35.38 773 LYS A O 1
ATOM 1825 N N . TYR A 1 234 ? 45.710 3.829 68.383 1.00 34.72 774 TYR A N 1
ATOM 1826 C CA . TYR A 1 234 ? 45.444 2.982 67.225 1.00 33.33 774 TYR A CA 1
ATOM 1827 C C . TYR A 1 234 ? 44.006 3.148 66.750 1.00 31.36 774 TYR A C 1
ATOM 1828 O O . TYR A 1 234 ? 43.175 3.752 67.431 1.00 29.67 774 TYR A O 1
ATOM 1837 N N . GLN A 1 235 ? 43.735 2.631 65.560 1.00 28.15 775 GLN A N 1
ATOM 1838 C CA . GLN A 1 235 ? 42.391 2.568 65.029 1.00 30.00 775 GLN A CA 1
ATOM 1839 C C . GLN A 1 235 ? 42.009 1.117 64.812 1.00 31.54 775 GLN A C 1
ATOM 1840 O O . GLN A 1 235 ? 42.878 0.252 64.680 1.00 32.73 775 GLN A O 1
ATOM 1846 N N . GLU A 1 236 ? 40.710 0.850 64.791 1.00 29.54 776 GLU A N 1
ATOM 1847 C CA . GLU A 1 236 ? 40.230 -0.490 64.509 1.00 30.42 776 GLU A CA 1
ATOM 1848 C C . GLU A 1 236 ? 39.171 -0.452 63.434 1.00 30.78 776 GLU A C 1
ATOM 1849 O O . GLU A 1 236 ? 38.444 0.536 63.303 1.00 30.94 776 GLU A O 1
ATOM 1855 N N . ILE A 1 237 ? 39.139 -1.517 62.637 1.00 28.95 777 ILE A N 1
ATOM 1856 C CA . ILE A 1 237 ? 38.041 -1.781 61.721 1.00 29.02 777 ILE A CA 1
ATOM 1857 C C . ILE A 1 237 ? 37.300 -3.009 62.268 1.00 30.13 777 ILE A C 1
ATOM 1858 O O . ILE A 1 237 ? 37.930 -4.043 62.526 1.00 29.19 777 ILE A O 1
ATOM 1863 N N . PRO A 1 238 ? 35.973 -2.884 62.485 1.00 31.23 778 PRO A N 1
ATOM 1864 C CA . PRO A 1 238 ? 35.150 -3.962 63.031 1.00 30.67 778 PRO A CA 1
ATOM 1865 C C . PRO A 1 238 ? 35.220 -5.250 62.213 1.00 28.22 778 PRO A C 1
ATOM 1866 O O . PRO A 1 238 ? 35.188 -5.215 60.978 1.00 29.84 778 PRO A O 1
ATOM 1870 N N . PHE A 1 239 ? 35.292 -6.375 62.913 1.00 27.59 779 PHE A N 1
ATOM 1871 C CA . PHE A 1 239 ? 35.455 -7.684 62.282 1.00 26.48 779 PHE A CA 1
ATOM 1872 C C . PHE A 1 239 ? 34.488 -7.929 61.133 1.00 27.28 779 PHE A C 1
ATOM 1873 O O . PHE A 1 239 ? 34.892 -8.397 60.075 1.00 26.33 779 PHE A O 1
ATOM 1881 N N . TYR A 1 240 ? 33.211 -7.638 61.344 1.00 28.77 780 TYR A N 1
ATOM 1882 C CA . TYR A 1 240 ? 32.207 -7.916 60.316 1.00 32.54 780 TYR A CA 1
ATOM 1883 C C . TYR A 1 240 ? 32.396 -7.104 59.054 1.00 32.87 780 TYR A C 1
ATOM 1884 O O . TYR A 1 240 ? 32.109 -7.591 57.954 1.00 36.08 780 TYR A O 1
ATOM 1893 N N . HIS A 1 241 ? 32.901 -5.881 59.202 1.00 33.31 781 HIS A N 1
ATOM 1894 C CA . HIS A 1 241 ? 33.198 -5.030 58.050 1.00 34.22 781 HIS A CA 1
ATOM 1895 C C . HIS A 1 241 ? 34.324 -5.608 57.198 1.00 32.88 781 HIS A C 1
ATOM 1896 O O . HIS A 1 241 ? 34.324 -5.458 55.980 1.00 35.75 781 HIS A O 1
ATOM 1903 N N . VAL A 1 242 ? 35.282 -6.271 57.836 1.00 30.29 782 VAL A N 1
ATOM 1904 C CA . VAL A 1 242 ? 36.370 -6.920 57.092 1.00 26.58 782 VAL A CA 1
ATOM 1905 C C . VAL A 1 242 ? 35.885 -8.245 56.505 1.00 28.21 782 VAL A C 1
ATOM 1906 O O . VAL A 1 242 ? 36.159 -8.567 55.333 1.00 26.96 782 VAL A O 1
ATOM 1910 N N . TRP A 1 243 ? 35.156 -9.001 57.327 1.00 25.18 783 TRP A N 1
ATOM 1911 C CA . TRP A 1 243 ? 34.702 -10.336 56.967 1.00 30.87 783 TRP A CA 1
ATOM 1912 C C . TRP A 1 243 ? 33.732 -10.413 55.786 1.00 30.17 783 TRP A C 1
ATOM 1913 O O . TRP A 1 243 ? 33.938 -11.226 54.872 1.00 31.37 783 TRP A O 1
ATOM 1924 N N . ASN A 1 244 ? 32.702 -9.568 55.809 1.00 32.08 784 ASN A N 1
ATOM 1925 C CA . ASN A 1 244 ? 31.530 -9.710 54.936 1.00 36.55 784 ASN A CA 1
ATOM 1926 C C . ASN A 1 244 ? 31.735 -9.438 53.436 1.00 37.67 784 ASN A C 1
ATOM 1927 O O . ASN A 1 244 ? 31.078 -10.057 52.599 1.00 37.96 784 ASN A O 1
ATOM 1932 N N . GLY A 1 245 ? 32.633 -8.523 53.098 1.00 36.75 785 GLY A N 1
ATOM 1933 C CA . GLY A 1 245 ? 32.808 -8.117 51.700 1.00 37.24 785 GLY A CA 1
ATOM 1934 C C . GLY A 1 245 ? 31.734 -7.108 51.320 1.00 37.33 785 GLY A C 1
ATOM 1935 O O . GLY A 1 245 ? 30.993 -6.630 52.187 1.00 36.35 785 GLY A O 1
ATOM 1936 N N . SER A 1 246 ? 31.659 -6.786 50.028 1.00 36.74 786 SER A N 1
ATOM 1937 C CA . SER A 1 246 ? 30.724 -5.776 49.479 1.00 40.92 786 SER A CA 1
ATOM 1938 C C . SER A 1 246 ? 30.896 -4.364 50.063 1.00 43.01 786 SER A C 1
ATOM 1939 O O . SER A 1 246 ? 29.957 -3.570 50.060 1.00 43.67 786 SER A O 1
ATOM 1942 N N . GLN A 1 247 ? 32.088 -4.056 50.564 1.00 45.78 787 GLN A N 1
ATOM 1943 C CA . GLN A 1 247 ? 32.356 -2.724 51.096 1.00 47.66 787 GLN A CA 1
ATOM 1944 C C . GLN A 1 247 ? 33.431 -2.047 50.273 1.00 46.71 787 GLN A C 1
ATOM 1945 O O . GLN A 1 247 ? 34.541 -2.571 50.129 1.00 44.44 787 GLN A O 1
ATOM 1951 N N . LYS A 1 248 ? 33.097 -0.879 49.735 1.00 45.82 788 LYS A N 1
ATOM 1952 C CA . LYS A 1 248 ? 34.009 -0.166 48.849 1.00 46.41 788 LYS A CA 1
ATOM 1953 C C . LYS A 1 248 ? 35.186 0.432 49.625 1.00 45.85 788 LYS A C 1
ATOM 1954 O O . LYS A 1 248 ? 34.995 1.244 50.535 1.00 46.49 788 LYS A O 1
ATOM 1960 N N . ALA A 1 249 ? 36.393 -0.001 49.264 1.00 42.10 789 ALA A N 1
ATOM 1961 C CA . ALA A 1 249 ? 37.628 0.624 49.725 1.00 41.80 789 ALA A CA 1
ATOM 1962 C C . ALA A 1 249 ? 37.682 0.855 51.238 1.00 37.42 789 ALA A C 1
ATOM 1963 O O . ALA A 1 249 ? 37.749 2.003 51.681 1.00 35.42 789 ALA A O 1
ATOM 1965 N N . LEU A 1 250 ? 37.633 -0.224 52.022 1.00 35.91 790 LEU A N 1
ATOM 1966 C CA . LEU A 1 250 ? 37.775 -0.112 53.474 1.00 34.93 790 LEU A CA 1
ATOM 1967 C C . LEU A 1 250 ? 39.134 0.476 53.814 1.00 32.03 790 LEU A C 1
ATOM 1968 O O . LEU A 1 250 ? 40.145 -0.016 53.333 1.00 29.58 790 LEU A O 1
ATOM 1973 N N . HIS A 1 251 ? 39.144 1.500 54.667 1.00 30.40 791 HIS A N 1
ATOM 1974 C CA . HIS A 1 251 ? 40.377 2.188 55.058 1.00 33.03 791 HIS A CA 1
ATOM 1975 C C . HIS A 1 251 ? 40.274 2.883 56.414 1.00 32.15 791 HIS A C 1
ATOM 1976 O O . HIS A 1 251 ? 39.175 3.135 56.918 1.00 29.02 791 HIS A O 1
ATOM 1983 N N . CYS A 1 252 ? 41.435 3.193 56.985 1.00 32.35 792 CYS A N 1
ATOM 1984 C CA . CYS A 1 252 ? 41.558 4.164 58.067 1.00 33.73 792 CYS A CA 1
ATOM 1985 C C . CYS A 1 252 ? 42.423 5.334 57.587 1.00 35.74 792 CYS A C 1
ATOM 1986 O O . CYS A 1 252 ? 43.392 5.142 56.845 1.00 37.38 792 CYS A O 1
ATOM 1989 N N . THR A 1 253 ? 42.080 6.539 58.028 1.00 37.15 793 THR A N 1
ATOM 1990 C CA . THR A 1 253 ? 42.889 7.719 57.732 1.00 37.96 793 THR A CA 1
ATOM 1991 C C . THR A 1 253 ? 43.715 8.096 58.956 1.00 37.05 793 THR A C 1
ATOM 1992 O O . THR A 1 253 ? 43.200 8.149 60.086 1.00 36.81 793 THR A O 1
ATOM 1996 N N . PHE A 1 254 ? 45.005 8.306 58.730 1.00 37.37 794 PHE A N 1
ATOM 1997 C CA . PHE A 1 254 ? 45.900 8.813 59.765 1.00 37.70 794 PHE A CA 1
ATOM 1998 C C . PHE A 1 254 ? 46.319 10.222 59.422 1.00 39.51 794 PHE A C 1
ATOM 1999 O O . PHE A 1 254 ? 46.700 10.504 58.289 1.00 37.95 794 PHE A O 1
ATOM 2007 N N . THR A 1 255 ? 46.237 11.108 60.407 1.00 42.95 795 THR A N 1
ATOM 2008 C CA . THR A 1 255 ? 46.466 12.528 60.164 1.00 44.81 795 THR A CA 1
ATOM 2009 C C . THR A 1 255 ? 47.629 13.055 60.986 1.00 44.89 795 THR A C 1
ATOM 2010 O O . THR A 1 255 ? 47.683 12.887 62.205 1.00 46.20 795 THR A O 1
ATOM 2014 N N . LEU A 1 256 ? 48.556 13.690 60.287 1.00 44.59 796 LEU A N 1
ATOM 2015 C CA . LEU A 1 256 ? 49.797 14.154 60.878 1.00 46.19 796 LEU A CA 1
ATOM 2016 C C . LEU A 1 256 ? 49.936 15.664 60.693 1.00 46.44 796 LEU A C 1
ATOM 2017 O O . LEU A 1 256 ? 49.180 16.279 59.934 1.00 44.47 796 LEU A O 1
ATOM 2022 N N . GLU A 1 257 ? 50.877 16.253 61.423 1.00 48.46 797 GLU A N 1
ATOM 2023 C CA . GLU A 1 257 ? 51.109 17.693 61.404 1.00 49.90 797 GLU A CA 1
ATOM 2024 C C . GLU A 1 257 ? 52.612 17.925 61.469 1.00 49.09 797 GLU A C 1
ATOM 2025 O O . GLU A 1 257 ? 53.289 17.425 62.381 1.00 49.24 797 GLU A O 1
ATOM 2031 N N . ARG A 1 258 ? 53.142 18.643 60.482 1.00 46.96 798 ARG A N 1
ATOM 2032 C CA . ARG A 1 258 ? 54.558 19.019 60.503 1.00 49.50 798 ARG A CA 1
ATOM 2033 C C . ARG A 1 258 ? 54.702 20.386 61.160 1.00 51.62 798 ARG A C 1
ATOM 2034 O O . ARG A 1 258 ? 53.783 21.216 61.089 1.00 52.04 798 ARG A O 1
ATOM 2042 N N . HIS A 1 259 ? 55.840 20.605 61.817 1.00 55.36 799 HIS A N 1
ATOM 2043 C CA . HIS A 1 259 ? 56.126 21.885 62.469 1.00 58.06 799 HIS A CA 1
ATOM 2044 C C . HIS A 1 259 ? 56.222 23.015 61.451 1.00 57.33 799 HIS A C 1
ATOM 2045 O O . HIS A 1 259 ? 55.665 24.091 61.665 1.00 57.41 799 HIS A O 1
ATOM 2052 N N . SER A 1 260 ? 56.919 22.753 60.345 1.00 58.27 800 SER A N 1
ATOM 2053 C CA . SER A 1 260 ? 57.099 23.730 59.268 1.00 58.53 800 SER A CA 1
ATOM 2054 C C . SER A 1 260 ? 57.213 23.044 57.910 1.00 59.33 800 SER A C 1
ATOM 2055 O O . SER A 1 260 ? 57.441 21.829 57.837 1.00 58.69 800 SER A O 1
ATOM 2058 N N . LEU A 1 261 ? 57.089 23.839 56.842 1.00 58.76 801 LEU A N 1
ATOM 2059 C CA . LEU A 1 261 ? 57.265 23.358 55.466 1.00 58.76 801 LEU A CA 1
ATOM 2060 C C . LEU A 1 261 ? 58.679 22.852 55.139 1.00 58.50 801 LEU A C 1
ATOM 2061 O O . LEU A 1 261 ? 58.873 22.189 54.116 1.00 58.75 801 LEU A O 1
ATOM 2066 N N . ALA A 1 262 ? 59.654 23.163 55.997 1.00 57.29 802 ALA A N 1
ATOM 2067 C CA . ALA A 1 262 ? 61.017 22.623 55.857 1.00 59.50 802 ALA A CA 1
ATOM 2068 C C . ALA A 1 262 ? 61.027 21.097 55.962 1.00 60.54 802 ALA A C 1
ATOM 2069 O O . ALA A 1 262 ? 61.792 20.423 55.264 1.00 60.11 802 ALA A O 1
ATOM 2071 N N . SER A 1 263 ? 60.176 20.568 56.842 1.00 61.48 803 SER A N 1
ATOM 2072 C CA . SER A 1 263 ? 59.945 19.128 56.944 1.00 62.95 803 SER A CA 1
ATOM 2073 C C . SER A 1 263 ? 59.322 18.638 55.642 1.00 62.24 803 SER A C 1
ATOM 2074 O O . SER A 1 263 ? 58.124 18.840 55.389 1.00 62.96 803 SER A O 1
ATOM 2077 N N . THR A 1 264 ? 60.156 18.024 54.807 1.00 60.46 804 THR A N 1
ATOM 2078 C CA . THR A 1 264 ? 59.713 17.516 53.511 1.00 59.35 804 THR A CA 1
ATOM 2079 C C . THR A 1 264 ? 59.885 16.003 53.429 1.00 58.80 804 THR A C 1
ATOM 2080 O O . THR A 1 264 ? 59.726 15.412 52.357 1.00 59.32 804 THR A O 1
ATOM 2084 N N . GLU A 1 265 ? 60.217 15.386 54.562 1.00 57.44 805 GLU A N 1
ATOM 2085 C CA . GLU A 1 265 ? 60.369 13.935 54.630 1.00 56.60 805 GLU A CA 1
ATOM 2086 C C . GLU A 1 265 ? 59.719 13.325 55.865 1.00 55.05 805 GLU A C 1
ATOM 2087 O O . GLU A 1 265 ? 59.958 13.749 57.003 1.00 53.97 805 GLU A O 1
ATOM 2093 N N . PHE A 1 266 ? 58.889 12.320 55.616 1.00 53.40 806 PHE A N 1
ATOM 2094 C CA . PHE A 1 266 ? 58.178 11.628 56.676 1.00 51.07 806 PHE A CA 1
ATOM 2095 C C . PHE A 1 266 ? 58.599 10.170 56.728 1.00 50.29 806 PHE A C 1
ATOM 2096 O O . PHE A 1 266 ? 58.743 9.503 55.697 1.00 50.40 806 PHE A O 1
ATOM 2104 N N . THR A 1 267 ? 58.824 9.690 57.940 1.00 47.75 807 THR A N 1
ATOM 2105 C CA . THR A 1 267 ? 59.161 8.299 58.155 1.00 48.94 807 THR A CA 1
ATOM 2106 C C . THR A 1 267 ? 58.344 7.797 59.329 1.00 46.89 807 THR A C 1
ATOM 2107 O O . THR A 1 267 ? 58.059 8.552 60.273 1.00 46.12 807 THR A O 1
ATOM 2111 N N . CYS A 1 268 ? 57.948 6.531 59.249 1.00 43.05 808 CYS A N 1
ATOM 2112 C CA . CYS A 1 268 ? 57.255 5.873 60.341 1.00 40.34 808 CYS A CA 1
ATOM 2113 C C . CYS A 1 268 ? 57.106 4.385 60.075 1.00 38.17 808 CYS A C 1
ATOM 2114 O O . CYS A 1 268 ? 57.365 3.896 58.972 1.00 36.76 808 CYS A O 1
ATOM 2117 N N . LYS A 1 269 ? 56.713 3.673 61.121 1.00 35.49 809 LYS A N 1
ATOM 2118 C CA . LYS A 1 269 ? 56.344 2.291 61.024 1.00 33.39 809 LYS A CA 1
ATOM 2119 C C . LYS A 1 269 ? 54.817 2.245 61.058 1.00 33.99 809 LYS A C 1
ATOM 2120 O O . LYS A 1 269 ? 54.193 2.824 61.958 1.00 32.21 809 LYS A O 1
ATOM 2126 N N . VAL A 1 270 ? 54.221 1.584 60.071 1.00 34.06 810 VAL A N 1
ATOM 2127 C CA . VAL A 1 270 ? 52.767 1.384 60.051 1.00 34.69 810 VAL A CA 1
ATOM 2128 C C . VAL A 1 270 ? 52.508 -0.083 60.323 1.00 34.85 810 VAL A C 1
ATOM 2129 O O . VAL A 1 270 ? 53.066 -0.940 59.635 1.00 34.50 810 VAL A O 1
ATOM 2133 N N . CYS A 1 271 ? 51.686 -0.377 61.330 1.00 32.25 811 CYS A N 1
ATOM 2134 C CA . CYS A 1 271 ? 51.341 -1.764 61.629 1.00 32.29 811 CYS A CA 1
ATOM 2135 C C . CYS A 1 271 ? 49.869 -2.025 61.352 1.00 32.22 811 CYS A C 1
ATOM 2136 O O . CYS A 1 271 ? 48.984 -1.273 61.789 1.00 32.16 811 CYS A O 1
ATOM 2139 N N . VAL A 1 272 ? 49.608 -3.089 60.608 1.00 30.77 812 VAL A N 1
ATOM 2140 C CA . VAL A 1 272 ? 48.238 -3.506 60.335 1.00 27.91 812 VAL A CA 1
ATOM 2141 C C . VAL A 1 272 ? 48.157 -4.966 60.694 1.00 25.41 812 VAL A C 1
ATOM 2142 O O . VAL A 1 272 ? 48.897 -5.792 60.161 1.00 23.82 812 VAL A O 1
ATOM 2146 N 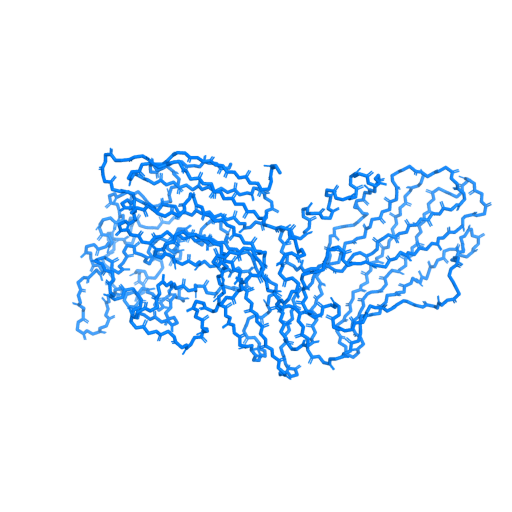N . ARG A 1 273 ? 47.258 -5.283 61.615 1.00 23.96 813 ARG A N 1
ATOM 2147 C CA . ARG A 1 273 ? 47.194 -6.636 62.160 1.00 24.25 813 ARG A CA 1
ATOM 2148 C C . ARG A 1 273 ? 45.770 -7.008 62.567 1.00 21.00 813 ARG A C 1
ATOM 2149 O O . ARG A 1 273 ? 44.978 -6.135 62.899 1.00 24.73 813 ARG A O 1
ATOM 2157 N N . GLN A 1 274 ? 45.454 -8.297 62.550 1.00 22.26 814 GLN A N 1
ATOM 2158 C CA . GLN A 1 274 ? 44.239 -8.781 63.214 1.00 22.85 814 GLN A CA 1
ATOM 2159 C C . GLN A 1 274 ? 44.602 -9.164 64.652 1.00 22.31 814 GLN A C 1
ATOM 2160 O O . GLN A 1 274 ? 45.573 -9.874 64.875 1.00 23.85 814 GLN A O 1
ATOM 2166 N N . VAL A 1 275 ? 43.843 -8.673 65.627 1.00 25.14 815 VAL A N 1
ATOM 2167 C CA . VAL A 1 275 ? 44.033 -9.085 67.023 1.00 23.10 815 VAL A CA 1
ATOM 2168 C C . VAL A 1 275 ? 43.990 -10.603 67.116 1.00 24.13 815 VAL A C 1
ATOM 2169 O O . VAL A 1 275 ? 43.128 -11.245 66.510 1.00 23.84 815 VAL A O 1
ATOM 2173 N N . GLU A 1 276 ? 44.968 -11.170 67.827 1.00 22.88 816 GLU A N 1
ATOM 2174 C CA . GLU A 1 276 ? 45.142 -12.612 67.938 1.00 24.12 816 GLU A CA 1
ATOM 2175 C C . GLU A 1 276 ? 45.403 -13.334 66.594 1.00 25.52 816 GLU A C 1
ATOM 2176 O O . GLU A 1 276 ? 45.410 -14.562 66.532 1.00 23.68 816 GLU A O 1
ATOM 2182 N N . GLY A 1 277 ? 45.655 -12.572 65.531 1.00 26.79 817 GLY A N 1
ATOM 2183 C CA . GLY A 1 277 ? 45.951 -13.168 64.223 1.00 26.17 817 GLY A CA 1
ATOM 2184 C C . GLY A 1 277 ? 47.249 -12.652 63.625 1.00 27.11 817 GLY A C 1
ATOM 2185 O O . GLY A 1 277 ? 48.201 -12.384 64.349 1.00 26.66 817 GLY A O 1
ATOM 2186 N N . GLU A 1 278 ? 47.265 -12.517 62.301 1.00 27.01 818 GLU A N 1
ATOM 2187 C CA . GLU A 1 278 ? 48.425 -12.051 61.530 1.00 27.93 818 GLU A CA 1
ATOM 2188 C C . GLU A 1 278 ? 48.649 -10.547 61.595 1.00 27.17 818 GLU A C 1
ATOM 2189 O O . GLU A 1 278 ? 47.747 -9.785 61.944 1.00 29.32 818 GLU A O 1
ATOM 2195 N N . GLY A 1 279 ? 49.842 -10.115 61.190 1.00 26.94 819 GLY A N 1
ATOM 2196 C CA . GLY A 1 279 ? 50.143 -8.691 61.082 1.00 22.19 819 GLY A CA 1
ATOM 2197 C C . GLY A 1 279 ? 51.214 -8.354 60.063 1.00 26.60 819 GLY A C 1
ATOM 2198 O O . GLY A 1 279 ? 52.057 -9.205 59.730 1.00 27.15 819 GLY A O 1
ATOM 2199 N N . GLN A 1 280 ? 51.162 -7.115 59.568 1.00 24.13 820 GLN A N 1
ATOM 2200 C CA . GLN A 1 280 ? 52.132 -6.576 58.636 1.00 27.02 820 GLN A CA 1
ATOM 2201 C C . GLN A 1 280 ? 52.712 -5.292 59.177 1.00 30.04 820 GLN A C 1
ATOM 2202 O O . GLN A 1 280 ? 52.074 -4.565 59.965 1.00 31.42 820 GLN A O 1
ATOM 2208 N N . ILE A 1 281 ? 53.917 -5.010 58.712 1.00 30.13 821 ILE A N 1
ATOM 2209 C CA . ILE A 1 281 ? 54.618 -3.785 59.015 1.00 33.61 821 ILE A CA 1
ATOM 2210 C C . ILE A 1 281 ? 55.008 -3.089 57.712 1.00 33.39 821 ILE A C 1
ATOM 2211 O O . ILE A 1 281 ? 55.567 -3.717 56.814 1.00 34.49 821 ILE A O 1
ATOM 2216 N N . PHE A 1 282 ? 54.699 -1.801 57.596 1.00 35.77 822 PHE A N 1
ATOM 2217 C CA . PHE A 1 282 ? 55.272 -0.992 56.519 1.00 38.19 822 PHE A CA 1
ATOM 2218 C C . PHE A 1 282 ? 56.330 -0.074 57.114 1.00 39.42 822 PHE A C 1
ATOM 2219 O O . PHE A 1 282 ? 56.047 0.671 58.060 1.00 40.16 822 PHE A O 1
ATOM 2227 N N . GLN A 1 283 ? 57.550 -0.152 56.585 1.00 40.24 823 GLN A N 1
ATOM 2228 C CA . GLN A 1 283 ? 58.580 0.821 56.919 1.00 41.03 823 GLN A CA 1
ATOM 2229 C C . GLN A 1 283 ? 58.451 1.927 55.901 1.00 40.55 823 GLN A C 1
ATOM 2230 O O . GLN A 1 283 ? 58.881 1.799 54.762 1.00 40.65 823 GLN A O 1
ATOM 2236 N N . LEU A 1 284 ? 57.818 3.009 56.322 1.00 42.64 824 LEU A N 1
ATOM 2237 C CA . LEU A 1 284 ? 57.397 4.056 55.410 1.00 43.69 824 LEU A CA 1
ATOM 2238 C C . LEU A 1 284 ? 58.444 5.165 55.291 1.00 46.17 824 LEU A C 1
ATOM 2239 O O . LEU A 1 284 ? 59.103 5.533 56.274 1.00 45.18 824 LEU A O 1
ATOM 2244 N N . HIS A 1 285 ? 58.614 5.670 54.072 1.00 48.49 825 HIS A N 1
ATOM 2245 C CA . HIS A 1 285 ? 59.475 6.824 53.821 1.00 50.92 825 HIS A CA 1
ATOM 2246 C C . HIS A 1 285 ? 58.996 7.604 52.605 1.00 50.63 825 HIS A C 1
ATOM 2247 O O . HIS A 1 285 ? 59.165 7.165 51.466 1.00 51.55 825 HIS A O 1
ATOM 2254 N N . THR A 1 286 ? 58.409 8.767 52.859 1.00 50.04 826 THR A N 1
ATOM 2255 C CA . THR A 1 286 ? 57.905 9.617 51.791 1.00 49.47 826 THR A CA 1
ATOM 2256 C C . THR A 1 286 ? 58.605 10.966 51.754 1.00 51.32 826 THR A C 1
ATOM 2257 O O . THR A 1 286 ? 59.356 11.324 52.678 1.00 49.79 826 THR A O 1
ATOM 2261 N N . THR A 1 287 ? 58.334 11.698 50.673 1.00 51.83 827 THR A N 1
ATOM 2262 C CA . THR A 1 287 ? 58.801 13.065 50.481 1.00 53.82 827 THR A CA 1
ATOM 2263 C C . THR A 1 287 ? 57.605 13.957 50.150 1.00 54.93 827 THR A C 1
ATOM 2264 O O . THR A 1 287 ? 56.652 13.526 49.487 1.00 55.09 827 THR A O 1
ATOM 2268 N N . LEU A 1 288 ? 57.655 15.192 50.636 1.00 54.38 828 LEU A N 1
ATOM 2269 C CA . LEU A 1 288 ? 56.562 16.136 50.461 1.00 54.82 828 LEU A CA 1
ATOM 2270 C C . LEU A 1 288 ? 57.042 17.332 49.647 1.00 56.91 828 LEU A C 1
ATOM 2271 O O . LEU A 1 288 ? 56.609 17.539 48.511 1.00 59.01 828 LEU A O 1
ATOM 2276 N N . THR A 1 308 ? 41.398 -6.407 25.507 1.00 53.77 848 THR A N 1
ATOM 2277 C CA . THR A 1 308 ? 40.030 -6.708 25.946 1.00 53.79 848 THR A CA 1
ATOM 2278 C C . THR A 1 308 ? 39.343 -7.787 25.098 1.00 53.45 848 THR A C 1
ATOM 2279 O O . THR A 1 308 ? 38.402 -8.430 25.563 1.00 50.57 848 THR A O 1
ATOM 2283 N N . THR A 1 309 ? 39.803 -7.961 23.857 1.00 53.43 849 THR A N 1
ATOM 2284 C CA . THR A 1 309 ? 39.163 -8.872 22.904 1.00 54.19 849 THR A CA 1
ATOM 2285 C C . THR A 1 309 ? 40.177 -9.673 22.075 1.00 54.62 849 THR A C 1
ATOM 2286 O O . THR A 1 309 ? 40.947 -9.106 21.294 1.00 56.03 849 THR A O 1
ATOM 2290 N N . GLN A 1 310 ? 40.168 -10.991 22.259 1.00 53.50 850 GLN A N 1
ATOM 2291 C CA . GLN A 1 310 ? 40.892 -11.909 21.381 1.00 52.44 850 GLN A CA 1
ATOM 2292 C C . GLN A 1 310 ? 39.898 -12.809 20.651 1.00 51.30 850 GLN A C 1
ATOM 2293 O O . GLN A 1 310 ? 38.871 -13.190 21.217 1.00 47.40 850 GLN A O 1
ATOM 2299 N N . LEU A 1 311 ? 40.196 -13.117 19.389 1.00 52.70 851 LEU A N 1
ATOM 2300 C CA . LEU A 1 311 ? 39.347 -13.985 18.564 1.00 54.04 851 LEU A CA 1
ATOM 2301 C C . LEU A 1 311 ? 39.994 -15.338 18.281 1.00 55.39 851 LEU A C 1
ATOM 2302 O O . LEU A 1 311 ? 41.224 -15.451 18.182 1.00 54.17 851 LEU A O 1
ATOM 2307 N N . GLY A 1 312 ? 39.151 -16.357 18.134 1.00 56.39 852 GLY A N 1
ATOM 2308 C CA . GLY A 1 312 ? 39.603 -17.685 17.749 1.00 58.90 852 GLY A CA 1
ATOM 2309 C C . GLY A 1 312 ? 40.059 -17.721 16.303 1.00 61.52 852 GLY A C 1
ATOM 2310 O O . GLY A 1 312 ? 39.540 -16.970 15.471 1.00 61.35 852 GLY A O 1
ATOM 2311 N N . PRO A 1 313 ? 41.026 -18.607 15.988 1.00 63.78 853 PRO A N 1
ATOM 2312 C CA . PRO A 1 313 ? 41.613 -19.569 16.919 1.00 64.67 853 PRO A CA 1
ATOM 2313 C C . PRO A 1 313 ? 42.899 -19.094 17.613 1.00 65.12 853 PRO A C 1
ATOM 2314 O O . PRO A 1 313 ? 43.477 -19.844 18.402 1.00 64.44 853 PRO A O 1
ATOM 2318 N N . TYR A 1 314 ? 43.324 -17.861 17.329 1.00 65.90 854 TYR A N 1
ATOM 2319 C CA . TYR A 1 314 ? 44.582 -17.312 17.859 1.00 66.41 854 TYR A CA 1
ATOM 2320 C C . TYR A 1 314 ? 44.513 -16.964 19.349 1.00 65.73 854 TYR A C 1
ATOM 2321 O O . TYR A 1 314 ? 45.552 -16.844 20.014 1.00 66.39 854 TYR A O 1
ATOM 2323 N N . ALA A 1 315 ? 43.295 -16.806 19.863 1.00 62.52 855 ALA A N 1
ATOM 2324 C CA . ALA A 1 315 ? 43.066 -16.568 21.287 1.00 60.75 855 ALA A CA 1
ATOM 2325 C C . ALA A 1 315 ? 43.397 -17.796 22.148 1.00 59.13 855 ALA A C 1
ATOM 2326 O O . ALA A 1 315 ? 43.464 -17.699 23.378 1.00 60.35 855 ALA A O 1
ATOM 2328 N N . PHE A 1 316 ? 43.601 -18.943 21.502 1.00 55.21 856 PHE A N 1
ATOM 2329 C CA . PHE A 1 316 ? 43.774 -20.208 22.217 1.00 52.13 856 PHE A CA 1
ATOM 2330 C C . PHE A 1 316 ? 45.187 -20.759 22.090 1.00 50.15 856 PHE A C 1
ATOM 2331 O O . PHE A 1 316 ? 45.845 -20.569 21.065 1.00 50.81 856 PHE A O 1
ATOM 2339 N N . LYS A 1 317 ? 45.635 -21.446 23.136 1.00 46.82 857 LYS A N 1
ATOM 2340 C CA . LYS A 1 317 ? 46.978 -22.011 23.191 1.00 45.65 857 LYS A CA 1
ATOM 2341 C C . LYS A 1 317 ? 47.107 -23.336 22.433 1.00 44.41 857 LYS A C 1
ATOM 2342 O O . LYS A 1 317 ? 48.194 -23.672 21.957 1.00 42.52 857 LYS A O 1
ATOM 2348 N N . ILE A 1 318 ? 46.005 -24.085 22.344 1.00 41.97 858 ILE A N 1
ATOM 2349 C CA . ILE A 1 318 ? 45.985 -25.363 21.644 1.00 40.46 858 ILE A CA 1
ATOM 2350 C C . ILE A 1 318 ? 45.324 -25.160 20.296 1.00 39.32 858 ILE A C 1
ATOM 2351 O O . ILE A 1 318 ? 44.157 -24.766 20.255 1.00 36.22 858 ILE A O 1
ATOM 2356 N N . PRO A 1 319 ? 46.067 -25.412 19.190 1.00 39.67 859 PRO A N 1
ATOM 2357 C CA . PRO A 1 319 ? 45.519 -25.385 17.824 1.00 38.25 859 PRO A CA 1
ATOM 2358 C C . PRO A 1 319 ? 44.406 -26.416 17.660 1.00 34.60 859 PRO A C 1
ATOM 2359 O O . PRO A 1 319 ? 44.445 -27.448 18.317 1.00 35.37 859 PRO A O 1
ATOM 2363 N N . LEU A 1 320 ? 43.439 -26.147 16.782 1.00 36.89 860 LEU A N 1
ATOM 2364 C CA . LEU A 1 320 ? 42.254 -27.008 16.627 1.00 36.55 860 LEU A CA 1
ATOM 2365 C C . LEU A 1 320 ? 42.591 -28.443 16.269 1.00 35.25 860 LEU A C 1
ATOM 2366 O O . LEU A 1 320 ? 41.950 -29.373 16.758 1.00 34.20 860 LEU A O 1
ATOM 2371 N N . SER A 1 321 ? 43.593 -28.606 15.405 1.00 34.97 861 SER A N 1
ATOM 2372 C CA . SER A 1 321 ? 44.068 -29.911 14.975 1.00 34.65 861 SER A CA 1
ATOM 2373 C C . SER A 1 321 ? 44.506 -30.782 16.158 1.00 33.37 861 SER A C 1
ATOM 2374 O O . SER A 1 321 ? 44.156 -31.955 16.226 1.00 32.76 861 SER A O 1
ATOM 2377 N N . ILE A 1 322 ? 45.247 -30.188 17.091 1.00 30.80 862 ILE A N 1
ATOM 2378 C CA . ILE A 1 322 ? 45.748 -30.905 18.258 1.00 30.32 862 ILE A CA 1
ATOM 2379 C C . ILE A 1 322 ? 44.627 -31.177 19.280 1.00 31.21 862 ILE A C 1
ATOM 2380 O O . ILE A 1 322 ? 44.519 -32.292 19.797 1.00 28.80 862 ILE A O 1
ATOM 2385 N N . ARG A 1 323 ? 43.813 -30.159 19.562 1.00 29.01 863 ARG A N 1
ATOM 2386 C CA . ARG A 1 323 ? 42.584 -30.319 20.358 1.00 33.00 863 ARG A CA 1
ATOM 2387 C C . ARG A 1 323 ? 41.699 -31.485 19.894 1.00 32.02 863 ARG A C 1
ATOM 2388 O O . ARG A 1 323 ? 41.254 -32.298 20.711 1.00 33.84 863 ARG A O 1
ATOM 2396 N N . GLN A 1 324 ? 41.434 -31.557 18.591 1.00 34.39 864 GLN A N 1
ATOM 2397 C CA . GLN A 1 324 ? 40.636 -32.648 18.025 1.00 34.12 864 GLN A CA 1
ATOM 2398 C C . GLN A 1 324 ? 41.283 -34.008 18.250 1.00 34.06 864 GLN A C 1
ATOM 2399 O O . GLN A 1 324 ? 40.591 -34.966 18.572 1.00 34.13 864 GLN A O 1
ATOM 2405 N N . LYS A 1 325 ? 42.607 -34.085 18.094 1.00 32.51 865 LYS A N 1
ATOM 2406 C CA . LYS A 1 325 ? 43.343 -35.320 18.354 1.00 32.68 865 LYS A CA 1
ATOM 2407 C C . LYS A 1 325 ? 43.207 -35.759 19.810 1.00 30.98 865 LYS A C 1
ATOM 2408 O O . LYS A 1 325 ? 42.946 -36.931 20.086 1.00 31.41 865 LYS A O 1
ATOM 2414 N N . ILE A 1 326 ? 43.364 -34.815 20.739 1.00 30.04 866 ILE A N 1
ATOM 2415 C CA . ILE A 1 326 ? 43.254 -35.122 22.166 1.00 28.26 866 ILE A CA 1
ATOM 2416 C C . ILE A 1 326 ? 41.838 -35.590 22.526 1.00 30.91 866 ILE A C 1
ATOM 2417 O O . ILE A 1 326 ? 41.663 -36.602 23.216 1.00 29.11 866 ILE A O 1
ATOM 2422 N N . CYS A 1 327 ? 40.836 -34.865 22.034 1.00 30.32 867 CYS A N 1
ATOM 2423 C CA . CYS A 1 327 ? 39.448 -35.165 22.360 1.00 32.69 867 CYS A CA 1
ATOM 2424 C C . CYS A 1 327 ? 39.040 -36.530 21.805 1.00 34.71 867 CYS A C 1
ATOM 2425 O O . CYS A 1 327 ? 38.421 -37.328 22.505 1.00 36.90 867 CYS A O 1
ATOM 2428 N N . ASN A 1 328 ? 39.428 -36.818 20.568 1.00 35.67 868 ASN A N 1
ATOM 2429 C CA . ASN A 1 328 ? 39.154 -38.131 19.968 1.00 36.14 868 ASN A CA 1
ATOM 2430 C C . ASN A 1 328 ? 39.786 -39.303 20.723 1.00 34.71 868 ASN A C 1
ATOM 2431 O O . ASN A 1 328 ? 39.202 -40.384 20.827 1.00 36.34 868 ASN A O 1
ATOM 2436 N N . SER A 1 329 ? 40.972 -39.066 21.266 1.00 34.56 869 SER A N 1
ATOM 2437 C CA . SER A 1 329 ? 41.687 -40.064 22.048 1.00 35.53 869 SER A CA 1
ATOM 2438 C C . SER A 1 329 ? 41.089 -40.275 23.436 1.00 35.02 869 SER A C 1
ATOM 2439 O O . SER A 1 329 ? 41.033 -41.400 23.926 1.00 36.00 869 SER A O 1
ATOM 2442 N N . LEU A 1 330 ? 40.664 -39.190 24.074 1.00 32.81 870 LEU A N 1
ATOM 2443 C CA . LEU A 1 330 ? 40.271 -39.250 25.474 1.00 32.33 870 LEU A CA 1
ATOM 2444 C C . LEU A 1 330 ? 38.754 -39.327 25.713 1.00 31.71 870 LEU A C 1
ATOM 2445 O O . LEU A 1 330 ? 38.325 -39.647 26.823 1.00 32.51 870 LEU A O 1
ATOM 2450 N N . ASP A 1 331 ? 37.947 -39.044 24.693 1.00 30.08 871 ASP A N 1
ATOM 2451 C CA . ASP A 1 331 ? 36.487 -39.113 24.859 1.00 35.12 871 ASP A CA 1
ATOM 2452 C C . ASP A 1 331 ? 35.958 -40.534 24.965 1.00 38.60 871 ASP A C 1
ATOM 2453 O O . ASP A 1 331 ? 34.954 -40.775 25.638 1.00 41.79 871 ASP A O 1
ATOM 2458 N N . ALA A 1 332 ? 36.641 -41.470 24.311 1.00 40.41 872 ALA A N 1
ATOM 2459 C CA . ALA A 1 332 ? 36.264 -42.879 24.352 1.00 41.37 872 ALA A CA 1
ATOM 2460 C C . ALA A 1 332 ? 36.420 -43.457 25.757 1.00 44.62 872 ALA A C 1
ATOM 2461 O O . ALA A 1 332 ? 37.498 -43.342 26.363 1.00 42.80 872 ALA A O 1
ATOM 2463 N N . PRO A 1 333 ? 35.338 -44.065 26.292 1.00 46.95 873 PRO A N 1
ATOM 2464 C CA . PRO A 1 333 ? 35.418 -44.710 27.610 1.00 48.51 873 PRO A CA 1
ATOM 2465 C C . PRO A 1 333 ? 36.522 -45.765 27.662 1.00 49.49 873 PRO A C 1
ATOM 2466 O O . PRO A 1 333 ? 36.686 -46.550 26.724 1.00 47.74 873 PRO A O 1
ATOM 2470 N N . ASN A 1 334 ? 37.288 -45.740 28.747 1.00 51.88 874 ASN A N 1
ATOM 2471 C CA . ASN A 1 334 ? 38.376 -46.680 28.979 1.00 52.99 874 ASN A CA 1
ATOM 2472 C C . ASN A 1 334 ? 38.039 -47.547 30.183 1.00 55.17 874 ASN A C 1
ATOM 2473 O O . ASN A 1 334 ? 37.649 -47.031 31.239 1.00 55.23 874 ASN A O 1
ATOM 2478 N N . SER A 1 335 ? 38.196 -48.858 30.013 1.00 57.48 875 SER A N 1
ATOM 2479 C CA . SER A 1 335 ? 37.819 -49.844 31.030 1.00 58.32 875 SER A CA 1
ATOM 2480 C C . SER A 1 335 ? 38.582 -49.704 32.351 1.00 57.69 875 SER A C 1
ATOM 2481 O O . SER A 1 335 ? 38.013 -49.919 33.420 1.00 59.84 875 SER A O 1
ATOM 2484 N N . ARG A 1 336 ? 39.859 -49.339 32.279 1.00 56.22 876 ARG A N 1
ATOM 2485 C CA . ARG A 1 336 ? 40.680 -49.190 33.480 1.00 54.44 876 ARG A CA 1
ATOM 2486 C C . ARG A 1 336 ? 40.751 -47.742 33.985 1.00 54.15 876 ARG A C 1
ATOM 2487 O O . ARG A 1 336 ? 41.630 -47.402 34.786 1.00 55.83 876 ARG A O 1
ATOM 2489 N N . GLY A 1 337 ? 39.832 -46.894 33.511 1.00 51.50 877 GLY A N 1
ATOM 2490 C CA . GLY A 1 337 ? 39.731 -45.497 33.963 1.00 47.61 877 GLY A CA 1
ATOM 2491 C C . GLY A 1 337 ? 40.589 -44.479 33.218 1.00 47.30 877 GLY A C 1
ATOM 2492 O O . GLY A 1 337 ? 40.521 -43.275 33.501 1.00 44.88 877 GLY A O 1
ATOM 2493 N N . ASN A 1 338 ? 41.373 -44.959 32.253 1.00 46.05 878 ASN A N 1
ATOM 2494 C CA . ASN A 1 338 ? 42.372 -44.146 31.560 1.00 44.79 878 ASN A CA 1
ATOM 2495 C C . ASN A 1 338 ? 41.817 -43.349 30.372 1.00 42.92 878 ASN A C 1
ATOM 2496 O O . ASN A 1 338 ? 42.198 -43.580 29.216 1.00 42.59 878 ASN A O 1
ATOM 2501 N N . ASP A 1 339 ? 40.920 -42.409 30.669 1.00 38.23 879 ASP A N 1
ATOM 2502 C CA . ASP A 1 339 ? 40.357 -41.518 29.659 1.00 35.43 879 ASP A CA 1
ATOM 2503 C C . ASP A 1 339 ? 40.316 -40.091 30.212 1.00 32.72 879 ASP A C 1
ATOM 2504 O O . ASP A 1 339 ? 41.145 -39.736 31.041 1.00 31.80 879 ASP A O 1
ATOM 2509 N N . TRP A 1 340 ? 39.353 -39.283 29.769 1.00 33.19 880 TRP A N 1
ATOM 2510 C CA . TRP A 1 340 ? 39.209 -37.879 30.233 1.00 30.88 880 TRP A CA 1
ATOM 2511 C C . TRP A 1 340 ? 39.075 -37.741 31.744 1.00 30.76 880 TRP A C 1
ATOM 2512 O O . TRP A 1 340 ? 39.446 -36.705 32.309 1.00 31.31 880 TRP A O 1
ATOM 2523 N N . ARG A 1 341 ? 38.543 -38.782 32.391 1.00 31.01 881 ARG A N 1
ATOM 2524 C CA . ARG A 1 341 ? 38.395 -38.806 33.848 1.00 30.72 881 ARG A CA 1
ATOM 2525 C C . ARG A 1 341 ? 39.740 -38.725 34.544 1.00 31.31 881 ARG A C 1
ATOM 2526 O O . ARG A 1 341 ? 39.882 -37.980 35.505 1.00 29.37 881 ARG A O 1
ATOM 2534 N N . LEU A 1 342 ? 40.722 -39.481 34.041 1.00 33.14 882 LEU A N 1
ATOM 2535 C CA . LEU A 1 342 ? 42.092 -39.447 34.563 1.00 32.33 882 LEU A CA 1
ATOM 2536 C C . LEU A 1 342 ? 42.837 -38.152 34.220 1.00 30.53 882 LEU A C 1
ATOM 2537 O O . LEU A 1 342 ? 43.643 -37.667 35.026 1.00 30.23 882 LEU A O 1
ATOM 2542 N N . LEU A 1 343 ? 42.600 -37.610 33.027 1.00 28.61 883 LEU A N 1
ATOM 2543 C CA . LEU A 1 343 ? 43.159 -36.305 32.672 1.00 26.97 883 LEU A CA 1
ATOM 2544 C C . LEU A 1 343 ? 42.656 -35.226 33.643 1.00 27.58 883 LEU A C 1
ATOM 2545 O O . LEU A 1 343 ? 43.446 -34.437 34.179 1.00 24.39 883 LEU A O 1
ATOM 2550 N N . ALA A 1 344 ? 41.343 -35.229 33.883 1.00 28.11 884 ALA A N 1
ATOM 2551 C CA . ALA A 1 344 ? 40.711 -34.320 34.850 1.00 30.11 884 ALA A CA 1
ATOM 2552 C C . ALA A 1 344 ? 41.319 -34.490 36.246 1.00 27.83 884 ALA A C 1
ATOM 2553 O O . ALA A 1 344 ? 41.651 -33.506 36.912 1.00 28.82 884 ALA A O 1
ATOM 2555 N N . GLN A 1 345 ? 41.488 -35.736 36.678 1.00 31.45 885 GLN A N 1
ATOM 2556 C CA . GLN A 1 345 ? 42.120 -35.995 37.978 1.00 35.80 885 GLN A CA 1
ATOM 2557 C C . GLN A 1 345 ? 43.535 -35.407 38.021 1.00 36.01 885 GLN A C 1
ATOM 2558 O O . GLN A 1 345 ? 43.883 -34.695 38.967 1.00 33.71 885 GLN A O 1
ATOM 2564 N N . LYS A 1 346 ? 44.326 -35.677 36.979 1.00 34.73 886 LYS A N 1
ATOM 2565 C CA . LYS A 1 346 ? 45.698 -35.163 36.887 1.00 35.43 886 LYS A CA 1
ATOM 2566 C C . LYS A 1 346 ? 45.768 -33.638 36.936 1.00 35.92 886 LYS A C 1
ATOM 2567 O O . LYS A 1 346 ? 46.684 -33.072 37.541 1.00 35.96 886 LYS A O 1
ATOM 2573 N N . LEU A 1 347 ? 44.813 -32.977 36.278 1.00 33.03 887 LEU A N 1
ATOM 2574 C CA . LEU A 1 347 ? 44.815 -31.519 36.194 1.00 32.90 887 LEU A CA 1
ATOM 2575 C C . LEU A 1 347 ? 44.110 -30.873 37.379 1.00 34.40 887 LEU A C 1
ATOM 2576 O O . LEU A 1 347 ? 43.922 -29.651 37.398 1.00 34.98 887 LEU A O 1
ATOM 2581 N N . SER A 1 348 ? 43.737 -31.695 38.362 1.00 32.22 888 SER A N 1
ATOM 2582 C CA . SER A 1 348 ? 42.988 -31.247 39.545 1.00 35.23 888 SER A CA 1
ATOM 2583 C C . SER A 1 348 ? 41.673 -30.553 39.167 1.00 32.78 888 SER A C 1
ATOM 2584 O O . SER A 1 348 ? 41.320 -29.518 39.729 1.00 33.76 888 SER A O 1
ATOM 2587 N N . MET A 1 349 ? 40.951 -31.131 38.213 1.00 31.57 889 MET A N 1
ATOM 2588 C CA . MET A 1 349 ? 39.673 -30.568 37.769 1.00 28.57 889 MET A CA 1
ATOM 2589 C C . MET A 1 349 ? 38.546 -31.544 38.063 1.00 28.64 889 MET A C 1
ATOM 2590 O O . MET A 1 349 ? 37.521 -31.513 37.396 1.00 28.94 889 MET A O 1
ATOM 2595 N N . ASP A 1 350 ? 38.737 -32.407 39.059 1.00 29.11 890 ASP A N 1
ATOM 2596 C CA . ASP A 1 350 ? 37.871 -33.574 39.251 1.00 29.82 890 ASP A CA 1
ATOM 2597 C C . ASP A 1 350 ? 36.933 -33.520 40.459 1.00 30.03 890 ASP A C 1
ATOM 2598 O O . ASP A 1 350 ? 36.484 -34.564 40.950 1.00 31.82 890 ASP A O 1
ATOM 2603 N N . ARG A 1 351 ? 36.613 -32.313 40.912 1.00 26.65 891 ARG A N 1
ATOM 2604 C CA . ARG A 1 351 ? 35.742 -32.151 42.069 1.00 27.47 891 ARG A CA 1
ATOM 2605 C C . ARG A 1 351 ? 34.324 -32.704 41.806 1.00 28.27 891 ARG A C 1
ATOM 2606 O O . ARG A 1 351 ? 33.714 -33.254 42.710 1.00 31.00 891 ARG A O 1
ATOM 2614 N N . TYR A 1 352 ? 33.835 -32.597 40.564 1.00 27.06 892 TYR A N 1
ATOM 2615 C CA . TYR A 1 352 ? 32.546 -33.187 40.152 1.00 27.67 892 TYR A CA 1
ATOM 2616 C C . TYR A 1 352 ? 32.593 -33.593 38.674 1.00 28.39 892 TYR A C 1
ATOM 2617 O O . TYR A 1 352 ? 32.242 -32.802 37.783 1.00 24.18 892 TYR A O 1
ATOM 2626 N N . LEU A 1 353 ? 33.032 -34.828 38.425 1.00 29.12 893 LEU A N 1
ATOM 2627 C CA . LEU A 1 353 ? 33.304 -35.315 37.062 1.00 30.82 893 LEU A CA 1
ATOM 2628 C C . LEU A 1 353 ? 32.062 -35.427 36.182 1.00 28.73 893 LEU A C 1
ATOM 2629 O O . LEU A 1 353 ? 32.137 -35.247 34.967 1.00 26.29 893 LEU A O 1
ATOM 2634 N N . ASN A 1 354 ? 30.919 -35.699 36.804 1.00 32.13 894 ASN A N 1
ATOM 2635 C CA . ASN A 1 354 ? 29.658 -35.843 36.077 1.00 31.02 894 ASN A CA 1
ATOM 2636 C C . ASN A 1 354 ? 29.194 -34.625 35.264 1.00 31.88 894 ASN A C 1
ATOM 2637 O O . ASN A 1 354 ? 28.395 -34.778 34.338 1.00 31.88 894 ASN A O 1
ATOM 2642 N N . TYR A 1 355 ? 29.666 -33.419 35.599 1.00 30.86 895 TYR A N 1
ATOM 2643 C CA . TYR A 1 355 ? 29.404 -32.264 34.731 1.00 29.84 895 TYR A CA 1
ATOM 2644 C C . TYR A 1 355 ? 30.057 -32.411 33.359 1.00 25.86 895 TYR A C 1
ATOM 2645 O O . TYR A 1 355 ? 29.484 -31.993 32.350 1.00 27.08 895 TYR A O 1
ATOM 2654 N N . PHE A 1 356 ? 31.269 -32.962 33.324 1.00 25.07 896 PHE A N 1
ATOM 2655 C CA . PHE A 1 356 ? 31.933 -33.242 32.049 1.00 22.28 896 PHE A CA 1
ATOM 2656 C C . PHE A 1 356 ? 31.251 -34.419 31.333 1.00 23.34 896 PHE A C 1
ATOM 2657 O O . PHE A 1 356 ? 31.078 -34.373 30.121 1.00 20.38 896 PHE A O 1
ATOM 2665 N N . ALA A 1 357 ? 30.868 -35.455 32.093 1.00 21.92 897 ALA A N 1
ATOM 2666 C CA . ALA A 1 357 ? 30.261 -36.669 31.530 1.00 24.35 897 ALA A CA 1
ATOM 2667 C C . ALA A 1 357 ? 29.040 -36.408 30.637 1.00 24.63 897 ALA A C 1
ATOM 2668 O O . ALA A 1 357 ? 28.858 -37.092 29.641 1.00 28.51 897 ALA A O 1
ATOM 2670 N N . THR A 1 358 ? 28.232 -35.408 30.974 1.00 23.42 898 THR A N 1
ATOM 2671 C CA . THR A 1 358 ? 27.015 -35.094 30.201 1.00 26.37 898 THR A CA 1
ATOM 2672 C C . THR A 1 358 ? 27.257 -34.256 28.942 1.00 28.60 898 THR A C 1
ATOM 2673 O O . THR A 1 358 ? 26.332 -34.016 28.155 1.00 29.01 898 THR A O 1
ATOM 2677 N N . LYS A 1 359 ? 28.485 -33.789 28.758 1.00 25.83 899 LYS A N 1
ATOM 2678 C CA . LYS A 1 359 ? 28.824 -33.046 27.552 1.00 27.15 899 LYS A CA 1
ATOM 2679 C C . LYS A 1 359 ? 29.108 -34.013 26.393 1.00 30.95 899 LYS A C 1
ATOM 2680 O O . LYS A 1 359 ? 29.560 -35.142 26.611 1.00 29.20 899 LYS A O 1
ATOM 2686 N N . ALA A 1 360 ? 28.824 -33.575 25.170 1.00 30.96 900 ALA A N 1
ATOM 2687 C CA . ALA A 1 360 ? 29.080 -34.399 23.974 1.00 33.21 900 ALA A CA 1
ATOM 2688 C C . ALA A 1 360 ? 30.577 -34.697 23.797 1.00 33.71 900 ALA A C 1
ATOM 2689 O O . ALA A 1 360 ? 30.953 -35.764 23.310 1.00 34.34 900 ALA A O 1
ATOM 2691 N N . SER A 1 361 ? 31.423 -33.750 24.198 1.00 33.11 901 SER A N 1
ATOM 2692 C CA . SER A 1 361 ? 32.846 -34.024 24.352 1.00 29.93 901 SER A CA 1
ATOM 2693 C C . SER A 1 361 ? 33.328 -33.638 25.746 1.00 29.33 901 SER A C 1
ATOM 2694 O O . SER A 1 361 ? 33.684 -32.476 25.975 1.00 29.63 901 SER A O 1
ATOM 2697 N N . PRO A 1 362 ? 33.356 -34.604 26.690 1.00 28.31 902 PRO A N 1
ATOM 2698 C CA . PRO A 1 362 ? 33.884 -34.273 28.026 1.00 26.70 902 PRO A CA 1
ATOM 2699 C C . PRO A 1 362 ? 35.317 -33.725 27.964 1.00 26.38 902 PRO A C 1
ATOM 2700 O O . PRO A 1 362 ? 35.665 -32.842 28.733 1.00 22.86 902 PRO A O 1
ATOM 2704 N N . THR A 1 363 ? 36.136 -34.241 27.049 1.00 25.89 903 THR A N 1
ATOM 2705 C CA . THR A 1 363 ? 37.507 -33.768 26.923 1.00 25.52 903 THR A CA 1
ATOM 2706 C C . THR A 1 363 ? 37.578 -32.319 26.447 1.00 25.13 903 THR A C 1
ATOM 2707 O O . THR A 1 363 ? 38.364 -31.530 26.985 1.00 26.59 903 THR A O 1
ATOM 2711 N N . GLY A 1 364 ? 36.751 -31.973 25.456 1.00 25.88 904 GLY A N 1
ATOM 2712 C CA . GLY A 1 364 ? 36.664 -30.601 24.950 1.00 28.93 904 GLY A CA 1
ATOM 2713 C C . GLY A 1 364 ? 36.411 -29.553 26.015 1.00 29.36 904 GLY A C 1
ATOM 2714 O O . GLY A 1 364 ? 37.000 -28.465 25.983 1.00 29.06 904 GLY A O 1
ATOM 2715 N N . VAL A 1 365 ? 35.542 -29.885 26.968 1.00 26.61 905 VAL A N 1
ATOM 2716 C CA . VAL A 1 365 ? 35.216 -28.975 28.075 1.00 27.29 905 VAL A CA 1
ATOM 2717 C C . VAL A 1 365 ? 36.340 -28.887 29.104 1.00 23.61 905 VAL A C 1
ATOM 2718 O O . VAL A 1 365 ? 36.573 -27.844 29.694 1.00 26.42 905 VAL A O 1
ATOM 2722 N N . ILE A 1 366 ? 37.025 -29.998 29.326 1.00 24.51 906 ILE A N 1
ATOM 2723 C CA . ILE A 1 366 ? 38.192 -30.018 30.184 1.00 23.32 906 ILE A CA 1
ATOM 2724 C C . ILE A 1 366 ? 39.291 -29.120 29.587 1.00 24.81 906 ILE A C 1
ATOM 2725 O O . ILE A 1 366 ? 39.897 -28.331 30.296 1.00 24.97 906 ILE A O 1
ATOM 2730 N N . LEU A 1 367 ? 39.514 -29.234 28.280 1.00 27.42 907 LEU A N 1
ATOM 2731 C CA . LEU A 1 367 ? 40.497 -28.396 27.586 1.00 27.83 907 LEU A CA 1
ATOM 2732 C C . LEU A 1 367 ? 40.131 -26.893 27.616 1.00 28.33 907 LEU A C 1
ATOM 2733 O O . LEU A 1 367 ? 41.008 -26.034 27.685 1.00 28.18 907 LEU A O 1
ATOM 2738 N N . ASP A 1 368 ? 38.839 -26.584 27.574 1.00 26.70 908 ASP A N 1
ATOM 2739 C CA . ASP A 1 368 ? 38.380 -25.196 27.725 1.00 26.97 908 ASP A CA 1
ATOM 2740 C C . ASP A 1 368 ? 38.757 -24.634 29.090 1.00 24.64 908 ASP A C 1
ATOM 2741 O O . ASP A 1 368 ? 39.201 -23.482 29.205 1.00 27.69 908 ASP A O 1
ATOM 2746 N N . LEU A 1 369 ? 38.583 -25.454 30.122 1.00 23.58 909 LEU A N 1
ATOM 2747 C CA . LEU A 1 369 ? 38.974 -25.132 31.482 1.00 25.22 909 LEU A CA 1
ATOM 2748 C C . LEU A 1 369 ? 40.487 -24.932 31.581 1.00 25.70 909 LEU A C 1
ATOM 2749 O O . LEU A 1 369 ? 40.960 -23.952 32.169 1.00 21.46 909 LEU A O 1
ATOM 2754 N N . TRP A 1 370 ? 41.245 -25.843 30.972 1.00 26.71 910 TRP A N 1
ATOM 2755 C CA . TRP A 1 370 ? 42.700 -25.695 30.908 1.00 28.49 910 TRP A CA 1
ATOM 2756 C C . TRP A 1 370 ? 43.095 -24.378 30.220 1.00 27.83 910 TRP A C 1
ATOM 2757 O O . TRP A 1 370 ? 43.912 -23.624 30.749 1.00 28.70 910 TRP A O 1
ATOM 2768 N N . GLU A 1 371 ? 42.476 -24.079 29.080 1.00 28.45 911 GLU A N 1
ATOM 2769 C CA . GLU A 1 371 ? 42.691 -22.786 28.394 1.00 29.47 911 GLU A CA 1
ATOM 2770 C C . GLU A 1 371 ? 42.483 -21.585 29.316 1.00 31.89 911 GLU A C 1
ATOM 2771 O O . GLU A 1 371 ? 43.306 -20.654 29.341 1.00 35.24 911 GLU A O 1
ATOM 2777 N N . ALA A 1 372 ? 41.387 -21.615 30.074 1.00 30.85 912 ALA A N 1
ATOM 2778 C CA . ALA A 1 372 ?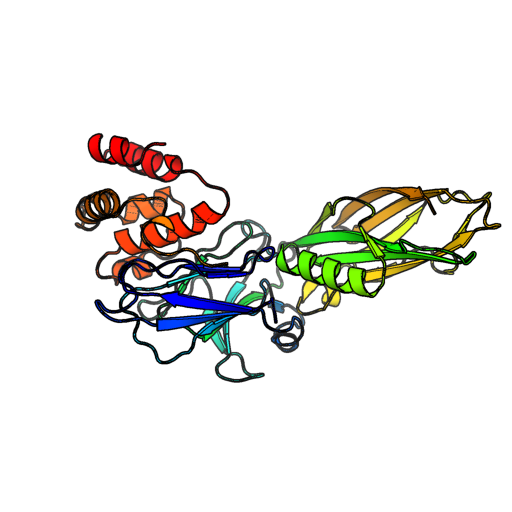 41.064 -20.570 31.035 1.00 33.16 912 ALA A CA 1
ATOM 2779 C C . ALA A 1 372 ? 42.133 -20.417 32.124 1.00 33.77 912 ALA A C 1
ATOM 2780 O O . ALA A 1 372 ? 42.403 -19.306 32.566 1.00 37.93 912 ALA A O 1
ATOM 2782 N N . ARG A 1 373 ? 42.738 -21.525 32.545 1.00 35.65 913 ARG A N 1
ATOM 2783 C CA . ARG A 1 373 ? 43.820 -21.508 33.539 1.00 39.94 913 ARG A CA 1
ATOM 2784 C C . ARG A 1 373 ? 45.076 -20.836 33.024 1.00 44.14 913 ARG A C 1
ATOM 2785 O O . ARG A 1 373 ? 45.809 -20.214 33.789 1.00 44.82 913 ARG A O 1
ATOM 2793 N N . GLN A 1 374 ? 45.322 -20.999 31.728 1.00 49.36 914 GLN A N 1
ATOM 2794 C CA . GLN A 1 374 ? 46.548 -20.554 31.077 1.00 54.49 914 GLN A CA 1
ATOM 2795 C C . GLN A 1 374 ? 46.627 -19.042 30.929 1.00 58.83 914 GLN A C 1
ATOM 2796 O O . GLN A 1 374 ? 47.705 -18.495 30.696 1.00 60.06 914 GLN A O 1
ATOM 2802 N N . GLN A 1 375 ? 45.481 -18.378 31.051 1.00 62.57 915 GLN A N 1
ATOM 2803 C CA . GLN A 1 375 ? 45.431 -16.927 31.115 1.00 66.91 915 GLN A CA 1
ATOM 2804 C C . GLN A 1 375 ? 46.084 -16.439 32.415 1.00 70.55 915 GLN A C 1
ATOM 2805 O O . GLN A 1 375 ? 46.437 -15.261 32.535 1.00 72.18 915 GLN A O 1
ATOM 2807 N N . ASP A 1 376 ? 46.259 -17.359 33.367 1.00 73.97 916 ASP A N 1
ATOM 2808 C CA . ASP A 1 376 ? 46.846 -17.050 34.675 1.00 77.58 916 ASP A CA 1
ATOM 2809 C C . ASP A 1 376 ? 48.283 -17.572 34.874 1.00 79.89 916 ASP A C 1
ATOM 2810 O O . ASP A 1 376 ? 49.245 -16.921 34.459 1.00 80.45 916 ASP A O 1
ATOM 2812 N N . ASP A 1 377 ? 48.422 -18.746 35.491 1.00 81.87 917 ASP A N 1
ATOM 2813 C CA . ASP A 1 377 ? 49.711 -19.173 36.043 1.00 84.63 917 ASP A CA 1
ATOM 2814 C C . ASP A 1 377 ? 50.407 -20.368 35.372 1.00 86.13 917 ASP A C 1
ATOM 2815 O O . ASP A 1 377 ? 51.637 -20.453 35.399 1.00 86.85 917 ASP A O 1
ATOM 2817 N N . GLY A 1 378 ? 49.633 -21.278 34.779 1.00 86.97 918 GLY A N 1
ATOM 2818 C CA . GLY A 1 378 ? 50.163 -22.562 34.292 1.00 87.39 918 GLY A CA 1
ATOM 2819 C C . GLY A 1 378 ? 51.108 -22.532 33.097 1.00 87.56 918 GLY A C 1
ATOM 2820 O O . GLY A 1 378 ? 51.655 -21.484 32.745 1.00 87.96 918 GLY A O 1
ATOM 2821 N N . ASP A 1 379 ? 51.304 -23.703 32.486 1.00 87.05 919 ASP A N 1
ATOM 2822 C CA . ASP A 1 379 ? 52.102 -23.854 31.260 1.00 85.45 919 ASP A CA 1
ATOM 2823 C C . ASP A 1 379 ? 51.602 -25.038 30.427 1.00 82.87 919 ASP A C 1
ATOM 2824 O O . ASP A 1 379 ? 50.996 -25.964 30.973 1.00 83.67 919 ASP A O 1
ATOM 2829 N N . LEU A 1 380 ? 51.855 -25.003 29.114 1.00 78.61 920 LEU A N 1
ATOM 2830 C CA . LEU A 1 380 ? 51.447 -26.081 28.192 1.00 73.91 920 LEU A CA 1
ATOM 2831 C C . LEU A 1 380 ? 51.951 -27.458 28.626 1.00 70.81 920 LEU A C 1
ATOM 2832 O O . LEU A 1 380 ? 51.404 -28.494 28.209 1.00 68.10 920 LEU A O 1
ATOM 2837 N N . ASN A 1 381 ? 52.991 -27.452 29.467 1.00 66.53 921 ASN A N 1
ATOM 2838 C CA . ASN A 1 381 ? 53.597 -28.676 29.988 1.00 61.63 921 ASN A CA 1
ATOM 2839 C C . ASN A 1 381 ? 52.797 -29.384 31.067 1.00 56.82 921 ASN A C 1
ATOM 2840 O O . ASN A 1 381 ? 53.005 -30.569 31.305 1.00 56.85 921 ASN A O 1
ATOM 2845 N N . SER A 1 382 ? 51.884 -28.668 31.718 1.00 52.28 922 SER A N 1
ATOM 2846 C CA . SER A 1 382 ? 50.957 -29.308 32.652 1.00 49.65 922 SER A CA 1
ATOM 2847 C C . SER A 1 382 ? 50.045 -30.290 31.905 1.00 45.39 922 SER A C 1
ATOM 2848 O O . SER A 1 382 ? 49.710 -31.351 32.426 1.00 46.94 922 SER A O 1
ATOM 2851 N N . LEU A 1 383 ? 49.668 -29.932 30.678 1.00 41.98 923 LEU A N 1
ATOM 2852 C CA . LEU A 1 383 ? 48.847 -30.802 29.831 1.00 39.06 923 LEU A CA 1
ATOM 2853 C C . LEU A 1 383 ? 49.639 -32.004 29.299 1.00 37.85 923 LEU A C 1
ATOM 2854 O O . LEU A 1 383 ? 49.194 -33.148 29.421 1.00 36.48 923 LEU A O 1
ATOM 2859 N N . ALA A 1 384 ? 50.815 -31.748 28.723 1.00 35.02 924 ALA A N 1
ATOM 2860 C CA . ALA A 1 384 ? 51.692 -32.838 28.263 1.00 35.31 924 ALA A CA 1
ATOM 2861 C C . ALA A 1 384 ? 52.151 -33.763 29.394 1.00 34.42 924 ALA A C 1
ATOM 2862 O O . ALA A 1 384 ? 52.248 -34.975 29.191 1.00 34.26 924 ALA A O 1
ATOM 2864 N N . SER A 1 385 ? 52.455 -33.196 30.564 1.00 36.31 925 SER A N 1
ATOM 2865 C CA . SER A 1 385 ? 52.867 -34.009 31.730 1.00 37.43 925 SER A CA 1
ATOM 2866 C C . SER A 1 385 ? 51.773 -34.990 32.118 1.00 38.20 925 SER A C 1
ATOM 2867 O O . SER A 1 385 ? 52.040 -36.165 32.367 1.00 37.59 925 SER A O 1
ATOM 2870 N N . ALA A 1 386 ? 50.538 -34.487 32.164 1.00 38.42 926 ALA A N 1
ATOM 2871 C CA . ALA A 1 386 ? 49.377 -35.300 32.490 1.00 36.71 926 ALA A CA 1
ATOM 2872 C C . ALA A 1 386 ? 49.226 -36.422 31.478 1.00 37.29 926 ALA A C 1
ATOM 2873 O O . ALA A 1 386 ? 49.068 -37.577 31.868 1.00 37.91 926 ALA A O 1
ATOM 2875 N N . LEU A 1 387 ? 49.308 -36.087 30.189 1.00 36.10 927 LEU A N 1
ATOM 2876 C CA . LEU A 1 387 ? 49.168 -37.092 29.124 1.00 38.62 927 LEU A CA 1
ATOM 2877 C C . LEU A 1 387 ? 50.281 -38.146 29.167 1.00 39.69 927 LEU A C 1
ATOM 2878 O O . LEU A 1 387 ? 50.037 -39.339 28.911 1.00 40.30 927 LEU A O 1
ATOM 2883 N N . GLU A 1 388 ? 51.490 -37.702 29.512 1.00 39.68 928 GLU A N 1
ATOM 2884 C CA . GLU A 1 388 ? 52.641 -38.588 29.676 1.00 38.33 928 GLU A CA 1
ATOM 2885 C C . GLU A 1 388 ? 52.419 -39.580 30.821 1.00 38.80 928 GLU A C 1
ATOM 2886 O O . GLU A 1 388 ? 52.646 -40.775 30.656 1.00 37.56 928 GLU A O 1
ATOM 2892 N N . GLU A 1 389 ? 51.953 -39.088 31.966 1.00 39.44 929 GLU A N 1
ATOM 2893 C CA . GLU A 1 389 ? 51.665 -39.953 33.123 1.00 43.06 929 GLU A CA 1
ATOM 2894 C C . GLU A 1 389 ? 50.530 -40.951 32.862 1.00 42.33 929 GLU A C 1
ATOM 2895 O O . GLU A 1 389 ? 50.461 -42.005 33.493 1.00 42.36 929 GLU A O 1
ATOM 2901 N N . MET A 1 390 ? 49.646 -40.611 31.930 1.00 41.07 930 MET A N 1
ATOM 2902 C CA . MET A 1 390 ? 48.514 -41.463 31.597 1.00 41.43 930 MET A CA 1
ATOM 2903 C C . MET A 1 390 ? 48.904 -42.615 30.673 1.00 43.25 930 MET A C 1
ATOM 2904 O O . MET A 1 390 ? 48.102 -43.519 30.438 1.00 42.83 930 MET A O 1
ATOM 2909 N N . GLY A 1 391 ? 50.124 -42.565 30.135 1.00 43.62 931 GLY A N 1
ATOM 2910 C CA . GLY A 1 391 ? 50.607 -43.600 29.218 1.00 42.79 931 GLY A CA 1
ATOM 2911 C C . GLY A 1 391 ? 49.995 -43.473 27.834 1.00 43.91 931 GLY A C 1
ATOM 2912 O O . GLY A 1 391 ? 49.913 -44.451 27.087 1.00 40.32 931 GLY A O 1
ATOM 2913 N N . LYS A 1 392 ? 49.564 -42.262 27.495 1.00 42.43 932 LYS A N 1
ATOM 2914 C CA . LYS A 1 392 ? 48.975 -41.995 26.192 1.00 43.92 932 LYS A CA 1
ATOM 2915 C C . LYS A 1 392 ? 50.059 -41.855 25.138 1.00 45.37 932 LYS A C 1
ATOM 2916 O O . LYS A 1 392 ? 51.230 -41.665 25.463 1.00 46.42 932 LYS A O 1
ATOM 2922 N N . SER A 1 393 ? 49.651 -41.961 23.880 1.00 47.65 933 SER A N 1
ATOM 2923 C CA . SER A 1 393 ? 50.521 -41.788 22.715 1.00 47.92 933 SER A CA 1
ATOM 2924 C C . SER A 1 393 ? 51.590 -40.716 22.900 1.00 46.94 933 SER A C 1
ATOM 2925 O O . SER A 1 393 ? 51.285 -39.572 23.259 1.00 46.35 933 SER A O 1
ATOM 2928 N N . GLU A 1 394 ? 52.845 -41.085 22.644 1.00 45.06 934 GLU A N 1
ATOM 2929 C CA . GLU A 1 394 ? 53.934 -40.108 22.668 1.00 44.34 934 GLU A CA 1
ATOM 2930 C C . GLU A 1 394 ? 53.745 -39.026 21.592 1.00 43.19 934 GLU A C 1
ATOM 2931 O O . GLU A 1 394 ? 54.249 -37.913 21.729 1.00 42.66 934 GLU A O 1
ATOM 2937 N N . MET A 1 395 ? 52.993 -39.352 20.541 1.00 44.07 935 MET A N 1
ATOM 2938 C CA . MET A 1 395 ? 52.607 -38.364 19.532 1.00 42.85 935 MET A CA 1
ATOM 2939 C C . MET A 1 395 ? 51.687 -37.294 20.112 1.00 41.34 935 MET A C 1
ATOM 2940 O O . MET A 1 395 ? 51.807 -36.133 19.741 1.00 39.62 935 MET A O 1
ATOM 2945 N N . LEU A 1 396 ? 50.783 -37.677 21.024 1.00 40.92 936 LEU A N 1
ATOM 2946 C CA . LEU A 1 396 ? 49.931 -36.702 21.716 1.00 40.54 936 LEU A CA 1
ATOM 2947 C C . LEU A 1 396 ? 50.762 -35.836 22.642 1.00 40.33 936 LEU A C 1
ATOM 2948 O O . LEU A 1 396 ? 50.506 -34.638 22.772 1.00 39.48 936 LEU A O 1
ATOM 2953 N N . VAL A 1 397 ? 51.742 -36.460 23.299 1.00 39.01 937 VAL A N 1
ATOM 2954 C CA . VAL A 1 397 ? 52.649 -35.749 24.198 1.00 37.08 937 VAL A CA 1
ATOM 2955 C C . VAL A 1 397 ? 53.502 -34.781 23.390 1.00 36.57 937 VAL A C 1
ATOM 2956 O O . VAL A 1 397 ? 53.626 -33.614 23.753 1.00 37.31 937 VAL A O 1
ATOM 2960 N N . ALA A 1 398 ? 54.072 -35.272 22.289 1.00 38.01 938 ALA A N 1
ATOM 2961 C CA . ALA A 1 398 ? 54.823 -34.436 21.344 1.00 39.20 938 ALA A CA 1
ATOM 2962 C C . ALA A 1 398 ? 54.017 -33.198 20.936 1.00 41.62 938 ALA A C 1
ATOM 2963 O O . ALA A 1 398 ? 54.536 -32.077 20.955 1.00 41.16 938 ALA A O 1
ATOM 2965 N N . MET A 1 399 ? 52.746 -33.412 20.590 1.00 41.15 939 MET A N 1
ATOM 2966 C CA . MET A 1 399 ? 51.846 -32.330 20.172 1.00 43.88 939 MET A CA 1
ATOM 2967 C C . MET A 1 399 ? 51.494 -31.301 21.246 1.00 43.08 939 MET A C 1
ATOM 2968 O O . MET A 1 399 ? 51.151 -30.167 20.920 1.00 41.24 939 MET A O 1
ATOM 2973 N N . THR A 1 400 ? 51.560 -31.691 22.518 1.00 44.12 940 THR A N 1
ATOM 2974 C CA . THR A 1 400 ? 51.128 -30.805 23.609 1.00 43.65 940 THR A CA 1
ATOM 2975 C C . THR A 1 400 ? 52.274 -30.204 24.431 1.00 48.71 940 THR A C 1
ATOM 2976 O O . THR A 1 400 ? 52.047 -29.296 25.241 1.00 48.21 940 THR A O 1
ATOM 2980 N N . THR A 1 401 ? 53.492 -30.706 24.220 1.00 51.02 941 THR A N 1
ATOM 2981 C CA . THR A 1 401 ? 54.670 -30.255 24.968 1.00 55.92 941 THR A CA 1
ATOM 2982 C C . THR A 1 401 ? 55.021 -28.807 24.607 1.00 58.97 941 THR A C 1
ATOM 2983 O O . THR A 1 401 ? 54.722 -28.343 23.497 1.00 59.42 941 THR A O 1
ATOM 2987 N N . ASP A 1 402 ? 55.634 -28.096 25.555 1.00 62.17 942 ASP A N 1
ATOM 2988 C CA . ASP A 1 402 ? 56.149 -26.744 25.315 1.00 63.23 942 ASP A CA 1
ATOM 2989 C C . ASP A 1 402 ? 57.527 -26.564 25.940 1.00 64.28 942 ASP A C 1
ATOM 2990 O O . ASP A 1 402 ? 58.240 -25.611 25.625 1.00 65.24 942 ASP A O 1
#

Nearest PDB structures (foldseek):
  3g5b-assembly1_A  TM=1.003E+00  e=1.865E-81  Rattus norvegicus
  1wmg-assembly1_E  TM=8.770E-01  e=1.460E-09  Mus musculus
  4d8o-assembly1_A  TM=3.135E-01  e=2.660E-14  Homo sapiens
  3kbt-assembly2_C  TM=7.129E-01  e=5.603E-06  Homo sapiens
  3ud2-assembly1_C  TM=4.214E-01  e=1.366E-06  Homo sapiens

InterPro domains:
  IPR000488 Death domain [PF00531] (863-939)
  IPR000488 Death domain [PS50017] (877-943)
  IPR000488 Death domain [SM00005] (852-943)
  IPR000884 Thrombospondin type-1 (TSP1) repeat [PF00090] (250-297)
  IPR000884 Thrombospondin type-1 (TSP1) repeat [PF00090] (307-353)
  IPR000884 Thrombospondin type-1 (TSP1) repeat [PS50092] (246-300)
  IPR000884 Thrombospondin type-1 (TSP1) repeat [PS50092] (302-354)
  IPR000884 Thrombospondin type-1 (TSP1) repeat [SM00209] (249-300)
  IPR000884 Thrombospondin type-1 (TSP1) repeat [SM00209] (305-354)
  IPR000906 ZU5 domain [PF00791] (545-640)
  IPR000906 ZU5 domain [PS51145] (543-686)
  IPR000906 ZU5 domain [SM00218] (541-644)
  IPR003598 Immunoglobulin subtype 2 [SM00408] (165-232)
  IPR003599 Immunoglobulin domain subtype [SM00409] (54-149)
  IPR003599 Immunoglobulin domain subtype [SM00409] (159-244)
  IPR007110 Immunoglobulin-like domain [PS50835] (172-242)
  IPR011029 Death-like domain superfamily [G3DSA:1.10.533.10] (848-945)
  IPR011029 Death-like domain superfamily [SSF47986] (855-937)
  IPR013098 Immunoglobulin I-set [PF07679] (154-243)
  IPR013783 Immunoglobulin-like fold [G3DSA:2.60.40.10] (44-153)

Foldseek 3Di:
DLQKDKDKAALLWWKWDSPQFQKIKGGHRQQHPHPDMDIKMKHFDALQQCVVQFDDQKAFFWTKMFMDDWDHHTPFWMKIKTWGFWQPPKDDKFKFKWFDPDRPDIDTLDTQPGDDLPRQWAWQDDRTMTTITGNTGGIITMMIGDPTQITKTKWKWWKKWALADDALKTKIKIWTFRPTSNLVVQVVVVVVVVRIDTQDDIDMDIDGSNQFWKKKAKAPWPPVFKDWPDPDRIDTDGNSVNNHTSDRGDIDMTMMGTPDPVPFKIWIWMKIATVVGDIDIDGGIGGSTIDYPDVNFPADPVLLVVLQVQQQDDDPVCLHLQQLCVLLVNNSPLSNLVPRPGSSSVVRSVVRSCVVDDDDLVSNLVSCVVSVHDVVSSVRSHD